Protein AF-0000000074731109 (afdb_homodimer)

Secondary structure (DSSP, 8-state):
-EEEEPPGGGHHHHHHHHHHHHTTTSSSS--HHHHHHHHTTSTTB-GGG-EEEEETTEEEEEEEEEEEEEEETTS-EEEEEEEEEEEEE-GGG-SSSHHHHHHHHHHHHHHHTT--EEEEE--HHHHTTTT-EEGGGGTEE-TTSEEETTEEEEESSTTTTTT--EEEE--GGG---HHHHHHHHTTSPP------HHHHHHHHHHH-EEESS-----/-EEEEPPGGGHHHHHHHHHHHHTTTSSSS--HHHHHHHHTTSTTB-GGG-EEEEETTEEEEEEEEEEEEEEETTS-EEEEEEEEEEEEE-GGG-SSSHHHHHHHHHHHHHHHTT--EEEEE--HHHHTTTT-EEGGGGTEE-TTSEEETTEEEEESSTTTTTT--EEEE--GGG---HHHHHHHHTTSPP------HHHHHHHHHHH-EEESS-----

Organism: NCBI:txid2562239

Structure (mmCIF, N/CA/C/O backbone):
data_AF-0000000074731109-model_v1
#
loop_
_entity.id
_entity.type
_entity.pdbx_description
1 polymer 'N-acetyltransferase domain-containing protein'
#
loop_
_atom_site.group_PDB
_atom_site.id
_atom_site.type_symbol
_atom_site.label_atom_id
_atom_site.label_alt_id
_atom_site.label_comp_id
_atom_site.label_asym_id
_atom_site.label_entity_id
_atom_site.label_seq_id
_atom_site.pdbx_PDB_ins_code
_atom_site.Cartn_x
_atom_site.Cartn_y
_atom_site.Cartn_z
_atom_site.occupancy
_atom_site.B_iso_or_equiv
_atom_site.auth_seq_id
_atom_site.auth_comp_id
_atom_site.auth_asym_id
_atom_site.auth_atom_id
_atom_site.pdbx_PDB_model_num
ATOM 1 N N . MET A 1 1 ? -16.891 -24.453 -15.359 1 89.06 1 MET A N 1
ATOM 2 C CA . MET A 1 1 ? -15.461 -24.172 -15.211 1 89.06 1 MET A CA 1
ATOM 3 C C . MET A 1 1 ? -14.852 -25.062 -14.125 1 89.06 1 MET A C 1
ATOM 5 O O . MET A 1 1 ? -15.398 -25.156 -13.023 1 89.06 1 MET A O 1
ATOM 9 N N . GLU A 1 2 ? -13.844 -25.781 -14.5 1 96.31 2 GLU A N 1
ATOM 10 C CA . GLU A 1 2 ? -13.172 -26.719 -13.609 1 96.31 2 GLU A CA 1
ATOM 11 C C . GLU A 1 2 ? -11.781 -26.219 -13.227 1 96.31 2 GLU A C 1
ATOM 13 O O . GLU A 1 2 ? -11.055 -25.672 -14.062 1 96.31 2 GLU A O 1
ATOM 18 N N . VAL A 1 3 ? -11.414 -26.375 -11.922 1 98.38 3 VAL A N 1
ATOM 19 C CA . VAL A 1 3 ? -10.055 -26.125 -11.469 1 98.38 3 VAL A CA 1
ATOM 20 C C . VAL A 1 3 ? -9.398 -27.438 -11.039 1 98.38 3 VAL A C 1
ATOM 22 O O . VAL A 1 3 ? -9.969 -28.188 -10.242 1 98.38 3 VAL A O 1
ATOM 25 N N . ARG A 1 4 ? -8.266 -27.703 -11.562 1 98.25 4 ARG A N 1
ATOM 26 C CA . ARG A 1 4 ? -7.578 -28.969 -11.273 1 98.25 4 ARG A CA 1
ATOM 27 C C . ARG A 1 4 ? -6.07 -28.812 -11.445 1 98.25 4 ARG A C 1
ATOM 29 O O . ARG A 1 4 ? -5.598 -27.844 -12.031 1 98.25 4 ARG A O 1
ATOM 36 N N . PRO A 1 5 ? -5.332 -29.781 -10.961 1 98.31 5 PRO A N 1
ATOM 37 C CA . PRO A 1 5 ? -3.889 -29.75 -11.219 1 98.31 5 PRO A CA 1
ATOM 38 C C . PRO A 1 5 ? -3.553 -29.859 -12.703 1 98.31 5 PRO A C 1
ATOM 40 O O . PRO A 1 5 ? -4.258 -30.547 -13.445 1 98.31 5 PRO A O 1
ATOM 43 N N . VAL A 1 6 ? -2.498 -29.234 -13.078 1 98.62 6 VAL A N 1
ATOM 44 C CA . VAL A 1 6 ? -2.008 -29.297 -14.445 1 98.62 6 VAL A CA 1
ATOM 45 C C . VAL A 1 6 ? -1.398 -30.672 -14.719 1 98.62 6 VAL A C 1
ATOM 47 O O . VAL A 1 6 ? -0.875 -31.312 -13.805 1 98.62 6 VAL A O 1
ATOM 50 N N . GLU A 1 7 ? -1.552 -31.125 -15.922 1 97.94 7 GLU A N 1
ATOM 51 C CA . GLU A 1 7 ? -0.821 -32.312 -16.375 1 97.94 7 GLU A CA 1
ATOM 52 C C . GLU A 1 7 ? 0.489 -31.922 -17.047 1 97.94 7 GLU A C 1
ATOM 54 O O . GLU A 1 7 ? 0.561 -30.906 -17.734 1 97.94 7 GLU A O 1
ATOM 59 N N . VAL A 1 8 ? 1.44 -32.781 -16.891 1 98.12 8 VAL A N 1
ATOM 60 C CA . VAL A 1 8 ? 2.766 -32.5 -17.438 1 98.12 8 VAL A CA 1
ATOM 61 C C . VAL A 1 8 ? 2.662 -32.219 -18.922 1 98.12 8 VAL A C 1
ATOM 63 O O . VAL A 1 8 ? 3.328 -31.328 -19.438 1 98.12 8 VAL A O 1
ATOM 66 N N . ALA A 1 9 ? 1.822 -32.906 -19.578 1 98.19 9 ALA A N 1
ATOM 67 C CA . ALA A 1 9 ? 1.64 -32.75 -21.031 1 98.19 9 ALA A CA 1
ATOM 68 C C . ALA A 1 9 ? 1.05 -31.391 -21.359 1 98.19 9 ALA A C 1
ATOM 70 O O . ALA A 1 9 ? 1.062 -30.969 -22.516 1 98.19 9 ALA A O 1
ATOM 71 N N . GLU A 1 10 ? 0.586 -30.672 -20.359 1 98.56 10 GLU A N 1
ATOM 72 C CA . GLU A 1 10 ? -0.079 -29.391 -20.562 1 98.56 10 GLU A CA 1
ATOM 73 C C . GLU A 1 10 ? 0.853 -28.219 -20.234 1 98.56 10 GLU A C 1
ATOM 75 O O . GLU A 1 10 ? 0.464 -27.062 -20.344 1 98.56 10 GLU A O 1
ATOM 80 N N . PHE A 1 11 ? 2.102 -28.547 -19.875 1 98.69 11 PHE A N 1
ATOM 81 C CA . PHE A 1 11 ? 3.023 -27.516 -19.438 1 98.69 11 PHE A CA 1
ATOM 82 C C . PHE A 1 11 ? 3.217 -26.469 -20.516 1 98.69 11 PHE A C 1
ATOM 84 O O . PHE A 1 11 ? 3.078 -25.266 -20.266 1 98.69 11 PHE A O 1
ATOM 91 N N . ARG A 1 12 ? 3.447 -26.906 -21.703 1 98.5 12 ARG A N 1
ATOM 92 C CA . ARG A 1 12 ? 3.668 -25.969 -22.781 1 98.5 12 ARG A CA 1
ATOM 93 C C . ARG A 1 12 ? 2.418 -25.141 -23.062 1 98.5 12 ARG A C 1
ATOM 95 O O . ARG A 1 12 ? 2.506 -23.922 -23.281 1 98.5 12 ARG A O 1
ATOM 102 N N . LEU A 1 13 ? 1.275 -25.719 -23.031 1 98.31 13 LEU A N 1
ATOM 103 C CA . LEU A 1 13 ? 0.015 -25.016 -23.234 1 98.31 13 LEU A CA 1
ATOM 104 C C . LEU A 1 13 ? -0.185 -23.938 -22.172 1 98.31 13 LEU A C 1
ATOM 106 O O . LEU A 1 13 ? -0.663 -22.844 -22.484 1 98.31 13 LEU A O 1
ATOM 110 N N . THR A 1 14 ? 0.154 -24.234 -20.953 1 98.69 14 THR A N 1
ATOM 111 C CA . THR A 1 14 ? 0.001 -23.266 -19.891 1 98.69 14 THR A CA 1
ATOM 112 C C . THR A 1 14 ? 1.021 -22.141 -20.031 1 98.69 14 THR A C 1
ATOM 114 O O . THR A 1 14 ? 0.74 -20.984 -19.688 1 98.69 14 THR A O 1
ATOM 117 N N . GLU A 1 15 ? 2.227 -22.5 -20.469 1 98.81 15 GLU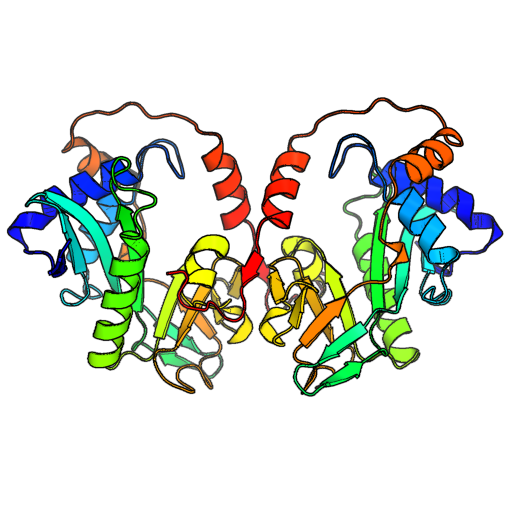 A N 1
ATOM 118 C CA . GLU A 1 15 ? 3.225 -21.453 -20.719 1 98.81 15 GLU A CA 1
ATOM 119 C C . GLU A 1 15 ? 2.76 -20.5 -21.797 1 98.81 15 GLU A C 1
ATOM 121 O O . GLU A 1 15 ? 2.945 -19.281 -21.688 1 98.81 15 GLU A O 1
ATOM 126 N N . GLU A 1 16 ? 2.102 -21.031 -22.844 1 98.62 16 GLU A N 1
ATOM 127 C CA . GLU A 1 16 ? 1.502 -20.203 -23.891 1 98.62 16 GLU A CA 1
ATOM 128 C C . GLU A 1 16 ? 0.386 -19.328 -23.312 1 98.62 16 GLU A C 1
ATOM 130 O O . GLU A 1 16 ? 0.295 -18.141 -23.641 1 98.62 16 GLU A O 1
ATOM 135 N N . LEU A 1 17 ? -0.434 -19.891 -22.547 1 98.56 17 LEU A N 1
ATOM 136 C CA . LEU A 1 17 ? -1.524 -19.188 -21.891 1 98.56 17 LEU A CA 1
ATOM 137 C C . LEU A 1 17 ? -0.989 -18.047 -21.047 1 98.56 17 LEU A C 1
ATOM 139 O O . LEU A 1 17 ? -1.481 -16.922 -21.125 1 98.56 17 LEU A O 1
ATOM 143 N N . ILE A 1 18 ? 0.024 -18.297 -20.219 1 98.62 18 ILE A N 1
ATOM 144 C CA . ILE A 1 18 ? 0.616 -17.312 -19.328 1 98.62 18 ILE A CA 1
ATOM 145 C C . ILE A 1 18 ? 1.242 -16.188 -20.141 1 98.62 18 ILE A C 1
ATOM 147 O O . ILE A 1 18 ? 1.067 -15.008 -19.828 1 98.62 18 ILE A O 1
ATOM 151 N N . ARG A 1 19 ? 1.928 -16.578 -21.203 1 98.62 19 ARG A N 1
ATOM 152 C CA . ARG A 1 19 ? 2.52 -15.562 -22.078 1 98.62 19 ARG A CA 1
ATOM 153 C C . ARG A 1 19 ? 1.45 -14.641 -22.656 1 98.62 19 ARG A C 1
ATOM 155 O O . ARG A 1 19 ? 1.619 -13.422 -22.672 1 98.62 19 ARG A O 1
ATOM 162 N N . GLU A 1 20 ? 0.388 -15.211 -23.094 1 97.94 20 GLU A N 1
ATOM 163 C CA . GLU A 1 20 ? -0.726 -14.43 -23.641 1 97.94 20 GLU A CA 1
ATOM 164 C C . GLU A 1 20 ? -1.326 -13.516 -22.578 1 97.94 20 GLU A C 1
ATOM 166 O O . GLU A 1 20 ? -1.607 -12.344 -22.844 1 97.94 20 GLU A O 1
ATOM 171 N N . ALA A 1 21 ? -1.514 -14.031 -21.438 1 97.56 21 ALA A N 1
ATOM 172 C CA . ALA A 1 21 ? -2.168 -13.312 -20.344 1 97.56 21 ALA A CA 1
ATOM 173 C C . ALA A 1 21 ? -1.349 -12.094 -19.922 1 97.56 21 ALA A C 1
ATOM 175 O O . ALA A 1 21 ? -1.908 -11.078 -19.5 1 97.56 21 ALA A O 1
ATOM 176 N N . PHE A 1 22 ? -0.006 -12.164 -20.062 1 97.38 22 PHE A N 1
ATOM 177 C CA . PHE A 1 22 ? 0.844 -11.148 -19.453 1 97.38 22 PHE A CA 1
ATOM 178 C C . PHE A 1 22 ? 1.501 -10.281 -20.531 1 97.38 22 PHE A C 1
ATOM 180 O O . PHE A 1 22 ? 2.123 -9.258 -20.203 1 97.38 22 PHE A O 1
ATOM 187 N N . TRP A 1 23 ? 1.373 -10.672 -21.812 1 97.19 23 TRP A N 1
ATOM 188 C CA . TRP A 1 23 ? 2.125 -9.984 -22.859 1 97.19 23 TRP A CA 1
ATOM 189 C C . TRP A 1 23 ? 1.778 -8.5 -22.891 1 97.19 23 TRP A C 1
ATOM 191 O O . TRP A 1 23 ? 0.62 -8.133 -23.094 1 97.19 23 TRP A O 1
ATOM 201 N N . ASN A 1 24 ? 2.756 -7.633 -22.656 1 95.94 24 ASN A N 1
ATOM 202 C CA . ASN A 1 24 ? 2.68 -6.176 -22.688 1 95.94 24 ASN A CA 1
ATOM 203 C C . ASN A 1 24 ? 1.804 -5.637 -21.562 1 95.94 24 ASN A C 1
ATOM 205 O O . ASN A 1 24 ? 1.273 -4.527 -21.656 1 95.94 24 ASN A O 1
ATOM 209 N N . HIS A 1 25 ? 1.619 -6.395 -20.484 1 93.5 25 HIS A N 1
ATOM 210 C CA . HIS A 1 25 ? 0.748 -5.973 -19.391 1 93.5 25 HIS A CA 1
ATOM 211 C C . HIS A 1 25 ? 1.521 -5.184 -18.344 1 93.5 25 HIS A C 1
ATOM 213 O O . HIS A 1 25 ? 1.267 -3.992 -18.141 1 93.5 25 HIS A O 1
ATOM 219 N N . PHE A 1 26 ? 2.453 -5.758 -17.75 1 92.25 26 PHE A N 1
ATOM 220 C CA . PHE A 1 26 ? 3.225 -5.098 -16.703 1 92.25 26 PHE A CA 1
ATOM 221 C C . PHE A 1 26 ? 4.449 -4.402 -17.281 1 92.25 26 PHE A C 1
ATOM 223 O O . PHE A 1 26 ? 4.941 -3.422 -16.719 1 92.25 26 PHE A O 1
ATOM 230 N N . GLU A 1 27 ? 4.973 -4.914 -18.406 1 93.44 27 GLU A N 1
ATOM 231 C CA . GLU A 1 27 ? 6.105 -4.406 -19.172 1 93.44 27 GLU A CA 1
ATOM 232 C C . GLU A 1 27 ? 6 -4.812 -20.641 1 93.44 27 GLU A C 1
ATOM 234 O O . GLU A 1 27 ? 5.195 -5.676 -20.984 1 93.44 27 GLU A O 1
ATOM 239 N N . PRO A 1 28 ? 6.777 -4.113 -21.516 1 95.5 28 PRO A N 1
ATOM 240 C CA . PRO A 1 28 ? 6.824 -4.645 -22.875 1 95.5 28 PRO A CA 1
ATOM 241 C C . PRO A 1 28 ? 7.301 -6.098 -22.938 1 95.5 28 PRO A C 1
ATOM 243 O O . PRO A 1 28 ? 8.359 -6.422 -22.391 1 95.5 28 PRO A O 1
ATOM 246 N N . GLY A 1 29 ? 6.527 -6.891 -23.531 1 96.56 29 GLY A N 1
ATOM 247 C CA . GLY A 1 29 ? 6.793 -8.32 -23.484 1 96.56 29 GLY A CA 1
ATOM 248 C C . GLY A 1 29 ? 6.262 -8.977 -22.219 1 96.56 29 GLY A C 1
ATOM 249 O O . GLY A 1 29 ? 5.207 -8.594 -21.703 1 96.56 29 GLY A O 1
ATOM 250 N N . ALA A 1 30 ? 6.871 -10.07 -21.875 1 97.12 30 ALA A N 1
ATOM 251 C CA . ALA A 1 30 ? 6.52 -10.789 -20.656 1 97.12 30 ALA A CA 1
ATOM 252 C C . ALA A 1 30 ? 7.613 -11.781 -20.266 1 97.12 30 ALA A C 1
ATOM 254 O O . ALA A 1 30 ? 8.32 -12.305 -21.141 1 97.12 30 ALA A O 1
ATOM 255 N N . ASP A 1 31 ? 7.738 -11.984 -18.969 1 97.94 31 ASP A N 1
ATOM 256 C CA . ASP A 1 31 ? 8.695 -12.992 -18.531 1 97.94 31 ASP A CA 1
ATOM 257 C C . ASP A 1 31 ? 8.016 -14.062 -17.688 1 97.94 31 ASP A C 1
ATOM 259 O O . ASP A 1 31 ? 8.648 -15.039 -17.281 1 97.94 31 ASP A O 1
ATOM 263 N N . GLU A 1 32 ? 6.738 -13.953 -17.5 1 98.25 32 GLU A N 1
ATOM 264 C CA . GLU A 1 32 ? 6.004 -14.82 -16.578 1 98.25 32 GLU A CA 1
ATOM 265 C C . GLU A 1 32 ? 5.961 -16.266 -17.109 1 98.25 32 GLU A C 1
ATOM 267 O O . GLU A 1 32 ? 5.996 -17.203 -16.312 1 98.25 32 GLU A O 1
ATOM 272 N N . HIS A 1 33 ? 5.848 -16.391 -18.422 1 98.56 33 HIS A N 1
ATOM 273 C CA . HIS A 1 33 ? 5.848 -17.75 -18.984 1 98.56 33 HIS A CA 1
ATOM 274 C C . HIS A 1 33 ? 7.18 -18.453 -18.734 1 98.56 33 HIS A C 1
ATOM 276 O O . HIS A 1 33 ? 7.215 -19.656 -18.5 1 98.56 33 HIS A O 1
ATOM 282 N N . PHE A 1 34 ? 8.258 -17.719 -18.719 1 98.62 34 PHE A N 1
ATOM 283 C CA . PHE A 1 34 ? 9.57 -18.266 -18.391 1 98.62 34 PHE A CA 1
ATOM 284 C C . PHE A 1 34 ? 9.648 -18.625 -16.906 1 98.62 34 PHE A C 1
ATOM 286 O O . PHE A 1 34 ? 10.242 -19.641 -16.531 1 98.62 34 PHE A O 1
ATOM 293 N N . ILE A 1 35 ? 9.094 -17.828 -16.047 1 98.5 35 ILE A N 1
ATOM 294 C CA . ILE A 1 35 ? 9.086 -18.094 -14.617 1 98.5 35 ILE A CA 1
ATOM 295 C C . ILE A 1 35 ? 8.367 -19.406 -14.328 1 98.5 35 ILE A C 1
ATOM 297 O O . ILE A 1 35 ? 8.852 -20.234 -13.555 1 98.5 35 ILE A O 1
ATOM 301 N N . ALA A 1 36 ? 7.227 -19.594 -14.969 1 98.69 36 ALA A N 1
ATOM 302 C CA . ALA A 1 36 ? 6.5 -20.844 -14.805 1 98.69 36 ALA A CA 1
ATOM 303 C C . ALA A 1 36 ? 7.371 -22.031 -15.203 1 98.69 36 ALA A C 1
ATOM 305 O O . ALA A 1 36 ? 7.422 -23.047 -14.484 1 98.69 36 ALA A O 1
ATOM 306 N N . HIS A 1 37 ? 8.008 -21.891 -16.297 1 98.56 37 HIS A N 1
ATOM 307 C CA . HIS A 1 37 ? 8.906 -22.922 -16.812 1 98.56 37 HIS A CA 1
ATOM 308 C C . HIS A 1 37 ? 10.016 -23.219 -15.805 1 98.56 37 HIS A C 1
ATOM 310 O O . HIS A 1 37 ? 10.305 -24.375 -15.523 1 98.56 37 HIS A O 1
ATOM 316 N N . SER A 1 38 ? 10.617 -22.203 -15.297 1 98.38 38 SER A N 1
ATOM 317 C CA . SER A 1 38 ? 11.727 -22.328 -14.352 1 98.38 38 SER A CA 1
ATOM 318 C C . SER A 1 38 ? 11.266 -22.938 -13.039 1 98.38 38 SER A C 1
ATOM 320 O O . SER A 1 38 ? 11.953 -23.766 -12.453 1 98.38 38 SER A O 1
ATOM 322 N N . LEU A 1 39 ? 10.102 -22.547 -12.547 1 98.5 39 LEU A N 1
ATOM 323 C CA . LEU A 1 39 ? 9.57 -23.062 -11.289 1 98.5 39 LEU A CA 1
ATOM 324 C C . LEU A 1 39 ? 9.367 -24.578 -11.375 1 98.5 39 LEU A C 1
ATOM 326 O O . LEU A 1 39 ? 9.711 -25.297 -10.43 1 98.5 39 LEU A O 1
ATOM 330 N N . ARG A 1 40 ? 8.844 -25.031 -12.469 1 98.44 40 ARG A N 1
ATOM 331 C CA . ARG A 1 40 ? 8.508 -26.438 -12.648 1 98.44 40 ARG A CA 1
ATOM 332 C C . ARG A 1 40 ? 9.766 -27.312 -12.664 1 98.44 40 ARG A C 1
ATOM 334 O O . ARG A 1 40 ? 9.68 -28.531 -12.516 1 98.44 40 ARG A O 1
ATOM 341 N N . LYS A 1 41 ? 10.898 -26.656 -12.805 1 97.5 41 LYS A N 1
ATOM 342 C CA . LYS A 1 41 ? 12.172 -27.375 -12.828 1 97.5 41 LYS A CA 1
ATOM 343 C C . LYS A 1 41 ? 12.914 -27.219 -11.5 1 97.5 41 LYS A C 1
ATOM 345 O O . LYS A 1 41 ? 13.961 -27.828 -11.297 1 97.5 41 LYS A O 1
ATOM 350 N N . SER A 1 42 ? 12.383 -26.453 -10.68 1 97.81 42 SER A N 1
ATOM 351 C CA . SER A 1 42 ? 13.055 -26.141 -9.422 1 97.81 42 SER A CA 1
ATOM 352 C C . SER A 1 42 ? 12.68 -27.125 -8.328 1 97.81 42 SER A C 1
ATOM 354 O O . SER A 1 42 ? 11.633 -27.781 -8.406 1 97.81 42 SER A O 1
ATOM 356 N N . GLU A 1 43 ? 13.547 -27.203 -7.262 1 97.62 43 GLU A N 1
ATOM 357 C CA . GLU A 1 43 ? 13.266 -28.031 -6.098 1 97.62 43 GLU A CA 1
ATOM 358 C C . GLU A 1 43 ? 12.117 -27.469 -5.273 1 97.62 43 GLU A C 1
ATOM 360 O O . GLU A 1 43 ? 11.539 -28.156 -4.438 1 97.62 43 GLU A O 1
ATOM 365 N N . ASP A 1 44 ? 11.727 -26.25 -5.516 1 98.44 44 ASP A N 1
ATOM 366 C CA . ASP A 1 44 ? 10.688 -25.578 -4.742 1 98.44 44 ASP A CA 1
ATOM 367 C C . ASP A 1 44 ? 9.312 -25.797 -5.363 1 98.44 44 ASP A C 1
ATOM 369 O O . ASP A 1 44 ? 8.297 -25.391 -4.789 1 98.44 44 ASP A O 1
ATOM 373 N N . TYR A 1 45 ? 9.312 -26.438 -6.5 1 98.44 45 TYR A N 1
ATOM 374 C CA . TYR A 1 45 ? 8.07 -26.672 -7.227 1 98.44 45 TYR A CA 1
ATOM 375 C C . TYR A 1 45 ? 7.109 -27.531 -6.406 1 98.44 45 TYR A C 1
ATOM 377 O O . TYR A 1 45 ? 7.516 -28.5 -5.773 1 98.44 45 TYR A O 1
ATOM 385 N N . VAL A 1 46 ? 5.824 -27.078 -6.371 1 98.56 46 VAL A N 1
ATOM 386 C CA . VAL A 1 46 ? 4.777 -27.812 -5.684 1 98.56 46 VAL A CA 1
ATOM 387 C C . VAL A 1 46 ? 3.721 -28.281 -6.688 1 98.56 46 VAL A C 1
ATOM 389 O O . VAL A 1 46 ? 2.717 -27.578 -6.895 1 98.56 46 VAL A O 1
ATOM 392 N N . PRO A 1 47 ? 3.811 -29.422 -7.219 1 98.12 47 PRO A N 1
ATOM 393 C CA . PRO A 1 47 ? 2.939 -29.891 -8.305 1 98.12 47 PRO A CA 1
ATOM 394 C C . PRO A 1 47 ? 1.461 -29.859 -7.926 1 98.12 47 PRO A C 1
ATOM 396 O O . PRO A 1 47 ? 0.606 -29.578 -8.773 1 98.12 47 PRO A O 1
ATOM 399 N N . GLU A 1 48 ? 1.186 -30.125 -6.66 1 98.25 48 GLU A N 1
ATOM 400 C CA . GLU A 1 48 ? -0.195 -30.188 -6.191 1 98.25 48 GLU A CA 1
ATOM 401 C C . GLU A 1 48 ? -0.856 -28.812 -6.242 1 98.25 48 GLU A C 1
ATOM 403 O O . GLU A 1 48 ? -2.084 -28.703 -6.219 1 98.25 48 GLU A O 1
ATOM 408 N N . LEU A 1 49 ? -0.002 -27.781 -6.312 1 98.81 49 LEU A N 1
ATOM 409 C CA . LEU A 1 49 ? -0.511 -26.422 -6.309 1 98.81 49 LEU A CA 1
ATOM 410 C C . LEU A 1 49 ? -0.248 -25.734 -7.645 1 98.81 49 LEU A C 1
ATOM 412 O O . LEU A 1 49 ? -0.253 -24.5 -7.73 1 98.81 49 LEU A O 1
ATOM 416 N N . ASP A 1 50 ? 0.119 -26.469 -8.625 1 98.88 50 ASP A N 1
ATOM 417 C CA . ASP A 1 50 ? 0.108 -26.047 -10.023 1 98.88 50 ASP A CA 1
ATOM 418 C C . ASP A 1 50 ? -1.233 -26.375 -10.68 1 98.88 50 ASP A C 1
ATOM 420 O O . ASP A 1 50 ? -1.446 -27.484 -11.164 1 98.88 50 ASP A O 1
ATOM 424 N N . LEU A 1 51 ? -2.111 -25.312 -10.703 1 98.88 51 LEU A N 1
ATOM 425 C CA . LEU A 1 51 ? -3.508 -25.531 -11.055 1 98.88 51 LEU A CA 1
ATOM 426 C C . LEU A 1 51 ? -3.859 -24.812 -12.359 1 98.88 51 LEU A C 1
ATOM 428 O O . LEU A 1 51 ? -3.254 -23.797 -12.695 1 98.88 51 LEU A O 1
ATOM 432 N N . VAL A 1 52 ? -4.859 -25.359 -13.039 1 98.88 52 VAL A N 1
ATOM 433 C CA . VAL A 1 52 ? -5.41 -24.75 -14.242 1 98.88 52 VAL A CA 1
ATOM 434 C C . VAL A 1 52 ? -6.93 -24.656 -14.125 1 98.88 52 VAL A C 1
ATOM 436 O O . VAL A 1 52 ? -7.555 -25.453 -13.422 1 98.88 52 VAL A O 1
ATOM 439 N N . ALA A 1 53 ? -7.445 -23.625 -14.703 1 98.81 53 ALA A N 1
ATOM 440 C CA . ALA A 1 53 ? -8.883 -23.5 -14.93 1 98.81 53 ALA A CA 1
ATOM 441 C C . ALA A 1 53 ? -9.258 -23.922 -16.344 1 98.81 53 ALA A C 1
ATOM 443 O O . ALA A 1 53 ? -8.641 -23.469 -17.312 1 98.81 53 ALA A O 1
ATOM 444 N N . VAL A 1 54 ? -10.25 -24.781 -16.453 1 98.44 54 VAL A N 1
ATOM 445 C CA . VAL A 1 54 ? -10.672 -25.328 -17.734 1 98.44 54 VAL A CA 1
ATOM 446 C C . VAL A 1 54 ? -12.117 -24.938 -18.016 1 98.44 54 VAL A C 1
ATOM 448 O O . VAL A 1 54 ? -13 -25.156 -17.188 1 98.44 54 VAL A O 1
ATOM 451 N N . SER A 1 55 ? -12.297 -24.234 -19.062 1 97.38 55 SER A N 1
ATOM 452 C CA . SER A 1 55 ? -13.625 -23.891 -19.547 1 97.38 55 SER A CA 1
ATOM 453 C C . SER A 1 55 ? -13.875 -24.5 -20.938 1 97.38 55 SER A C 1
ATOM 455 O O . SER A 1 55 ? -13.18 -24.172 -21.891 1 97.38 55 SER A O 1
ATOM 457 N N . ASP A 1 56 ? -14.891 -25.375 -21.078 1 95.62 56 ASP A N 1
ATOM 458 C CA . ASP A 1 56 ? -15.258 -26.031 -22.328 1 95.62 56 ASP A CA 1
ATOM 459 C C . ASP A 1 56 ? -14.055 -26.703 -22.984 1 95.62 56 ASP A C 1
ATOM 461 O O . ASP A 1 56 ? -13.773 -26.484 -24.156 1 95.62 56 ASP A O 1
ATOM 465 N N . GLY A 1 57 ? -13.242 -27.328 -22.172 1 95.31 57 GLY A N 1
ATOM 466 C CA . GLY A 1 57 ? -12.109 -28.125 -22.625 1 95.31 57 GLY A CA 1
ATOM 467 C C . GLY A 1 57 ? -10.875 -27.297 -22.922 1 95.31 57 GLY A C 1
ATOM 468 O O . GLY A 1 57 ? -9.828 -27.844 -23.281 1 95.31 57 GLY A O 1
ATOM 469 N N . LYS A 1 58 ? -11.023 -26.047 -22.688 1 97.31 58 LYS A N 1
ATOM 470 C CA . LYS A 1 58 ? -9.914 -25.141 -22.953 1 97.31 58 LYS A CA 1
ATOM 471 C C . LYS A 1 58 ? -9.289 -24.641 -21.656 1 97.31 58 LYS A C 1
ATOM 473 O O . LYS A 1 58 ? -9.992 -24.297 -20.703 1 97.31 58 LYS A O 1
ATOM 478 N N . LEU A 1 59 ? -7.918 -24.703 -21.609 1 98.56 59 LEU A N 1
ATOM 479 C CA . LEU A 1 59 ? -7.234 -24.047 -20.5 1 98.56 59 LEU A CA 1
ATOM 480 C C . LEU A 1 59 ? -7.379 -22.531 -20.594 1 98.56 59 LEU A C 1
ATOM 482 O O . LEU A 1 59 ? -6.973 -21.922 -21.578 1 98.56 59 LEU A O 1
ATOM 486 N N . VAL A 1 60 ? -7.953 -21.906 -19.547 1 98.62 60 VAL A N 1
ATOM 487 C CA . VAL A 1 60 ? -8.258 -20.469 -19.656 1 98.62 60 VAL A CA 1
ATOM 488 C C . VAL A 1 60 ? -7.555 -19.719 -18.531 1 98.62 60 VAL A C 1
ATOM 490 O O . VAL A 1 60 ? -7.484 -18.484 -18.562 1 98.62 60 VAL A O 1
ATOM 493 N N . GLY A 1 61 ? -7.02 -20.406 -17.547 1 98.75 61 GLY A N 1
ATOM 494 C CA . GLY A 1 61 ? -6.289 -19.812 -16.438 1 98.75 61 GLY A CA 1
ATOM 495 C C . GLY A 1 61 ? -5.297 -20.766 -15.805 1 98.75 61 GLY A C 1
ATOM 496 O O . GLY A 1 61 ? -5.414 -21.984 -15.961 1 98.75 61 GLY A O 1
ATOM 497 N N . SER A 1 62 ? -4.32 -20.219 -15.164 1 98.81 62 SER A N 1
ATOM 498 C CA . SER A 1 62 ? -3.279 -21 -14.516 1 98.81 62 SER A CA 1
ATOM 499 C C . SER A 1 62 ? -2.699 -20.281 -13.312 1 98.81 62 SER A C 1
ATOM 501 O O . SER A 1 62 ? -2.629 -19.047 -13.297 1 98.81 62 SER A O 1
ATOM 503 N N . ILE A 1 63 ? -2.381 -21 -12.305 1 98.81 63 ILE A N 1
ATOM 504 C CA . ILE A 1 63 ? -1.654 -20.5 -11.141 1 98.81 63 ILE A CA 1
ATOM 505 C C . ILE A 1 63 ? -0.544 -21.484 -10.766 1 98.81 63 ILE A C 1
ATOM 507 O O . ILE A 1 63 ? -0.774 -22.688 -10.695 1 98.81 63 ILE A O 1
ATOM 511 N N . VAL A 1 64 ? 0.655 -21 -10.594 1 98.81 64 VAL A N 1
ATOM 512 C CA . VAL A 1 64 ? 1.796 -21.844 -10.266 1 98.81 64 VAL A CA 1
ATOM 513 C C . VAL A 1 64 ? 2.379 -21.438 -8.914 1 98.81 64 VAL A C 1
ATOM 515 O O . VAL A 1 64 ? 2.703 -20.266 -8.703 1 98.81 64 VAL A O 1
ATOM 518 N N . HIS A 1 65 ? 2.463 -22.359 -8.008 1 98.75 65 HIS A N 1
ATOM 519 C CA . HIS A 1 65 ? 3.014 -22.109 -6.684 1 98.75 65 HIS A CA 1
ATOM 520 C C . HIS A 1 65 ? 4.422 -22.672 -6.555 1 98.75 65 HIS A C 1
ATOM 522 O O . HIS A 1 65 ? 4.797 -23.594 -7.289 1 98.75 65 HIS A O 1
ATOM 528 N N . SER A 1 66 ? 5.117 -22.156 -5.652 1 98.69 66 SER A N 1
ATOM 529 C CA . SER A 1 66 ? 6.41 -22.672 -5.219 1 98.69 66 SER A CA 1
ATOM 530 C C . SER A 1 66 ? 6.613 -22.469 -3.723 1 98.69 66 SER A C 1
ATOM 532 O O . SER A 1 66 ? 5.988 -21.594 -3.117 1 98.69 66 SER A O 1
ATOM 534 N N . LYS A 1 67 ? 7.414 -23.328 -3.168 1 98.69 67 LYS A N 1
ATOM 535 C CA . LYS A 1 67 ? 7.848 -23.094 -1.793 1 98.69 67 LYS A CA 1
ATOM 536 C C . LYS A 1 67 ? 8.633 -21.797 -1.674 1 98.69 67 LYS A C 1
ATOM 538 O O . LYS A 1 67 ? 9.305 -21.375 -2.621 1 98.69 67 LYS A O 1
ATOM 543 N N . SER A 1 68 ? 8.492 -21.156 -0.546 1 98.56 68 SER A N 1
ATOM 544 C CA . SER A 1 68 ? 9.203 -19.938 -0.171 1 98.56 68 SER A CA 1
ATOM 545 C C . SER A 1 68 ? 9.727 -20.031 1.258 1 98.56 68 SER A C 1
ATOM 547 O O . SER A 1 68 ? 9.734 -21.109 1.861 1 98.56 68 SER A O 1
ATOM 549 N N . LYS A 1 69 ? 10.273 -18.922 1.724 1 98.44 69 LYS A N 1
ATOM 550 C CA . LYS A 1 69 ? 10.828 -19.016 3.074 1 98.44 69 LYS A CA 1
ATOM 551 C C . LYS A 1 69 ? 10.773 -17.672 3.781 1 98.44 69 LYS A C 1
ATOM 553 O O . LYS A 1 69 ? 10.727 -16.625 3.131 1 98.44 69 LYS A O 1
ATOM 558 N N . ILE A 1 70 ? 10.703 -17.688 5.039 1 98.75 70 ILE A N 1
ATOM 559 C CA . ILE A 1 70 ? 10.852 -16.547 5.934 1 98.75 70 ILE A CA 1
ATOM 560 C C . ILE A 1 70 ? 12.086 -16.734 6.812 1 98.75 70 ILE A C 1
ATOM 562 O O . ILE A 1 70 ? 12.203 -17.734 7.512 1 98.75 70 ILE A O 1
ATOM 566 N N . GLU A 1 71 ? 13.008 -15.922 6.691 1 98.69 71 GLU A N 1
ATOM 567 C CA . GLU A 1 71 ? 14.07 -15.836 7.688 1 98.69 71 GLU A CA 1
ATOM 568 C C . GLU A 1 71 ? 13.656 -14.961 8.867 1 98.69 71 GLU A C 1
ATOM 570 O O . GLU A 1 71 ? 13.641 -13.734 8.758 1 98.69 71 GLU A O 1
ATOM 575 N N . THR A 1 72 ? 13.328 -15.602 9.938 1 98.19 72 THR A N 1
ATOM 576 C CA . THR A 1 72 ? 12.703 -14.891 11.055 1 98.19 72 THR A CA 1
ATOM 577 C C . THR A 1 72 ? 13.734 -14.07 11.82 1 98.19 72 THR A C 1
ATOM 579 O O . THR A 1 72 ? 14.93 -14.352 11.758 1 98.19 72 THR A O 1
ATOM 582 N N . THR A 1 73 ? 13.297 -13.039 12.484 1 96.06 73 THR A N 1
ATOM 583 C CA . THR A 1 73 ? 14.148 -12.148 13.258 1 96.06 73 THR A CA 1
ATOM 584 C C . THR A 1 73 ? 14.828 -12.906 14.391 1 96.06 73 THR A C 1
ATOM 586 O O . THR A 1 73 ? 15.898 -12.516 14.859 1 96.06 73 THR A O 1
ATOM 589 N N . ASP A 1 74 ? 14.203 -14 14.812 1 96.12 74 ASP A N 1
ATOM 590 C CA . ASP A 1 74 ? 14.789 -14.773 15.906 1 96.12 74 ASP A CA 1
ATOM 591 C C . ASP A 1 74 ? 15.727 -15.859 15.375 1 96.12 74 ASP A C 1
ATOM 593 O O . ASP A 1 74 ? 16.172 -16.719 16.125 1 96.12 74 ASP A O 1
ATOM 597 N N . GLY A 1 75 ? 15.984 -15.906 14.125 1 96.12 75 GLY A N 1
ATOM 598 C CA . GLY A 1 75 ? 17.062 -16.719 13.578 1 96.12 75 GLY A CA 1
ATOM 599 C C . GLY A 1 75 ? 16.578 -18.016 12.961 1 96.12 75 GLY A C 1
ATOM 600 O O . GLY A 1 75 ? 17.391 -18.828 12.5 1 96.12 75 GLY A O 1
ATOM 601 N N . ARG A 1 76 ? 15.32 -18.266 12.969 1 97.25 76 ARG A N 1
ATOM 602 C CA . ARG A 1 76 ? 14.781 -19.469 12.344 1 97.25 76 ARG A CA 1
ATOM 603 C C . ARG A 1 76 ? 14.539 -19.25 10.852 1 97.25 76 ARG A C 1
ATOM 605 O O . ARG A 1 76 ? 14.422 -18.109 10.398 1 97.25 76 ARG A O 1
ATOM 612 N N . SER A 1 77 ? 14.586 -20.344 10.133 1 98.06 77 SER A N 1
ATOM 613 C CA . SER A 1 77 ? 14.18 -20.359 8.727 1 98.06 77 SER A CA 1
ATOM 614 C C . SER A 1 77 ? 12.898 -21.172 8.531 1 98.06 77 SER A C 1
ATOM 616 O O . SER A 1 77 ? 12.914 -22.391 8.602 1 98.06 77 SER A O 1
ATOM 618 N N . LEU A 1 78 ? 11.836 -20.469 8.367 1 98.25 78 LEU A N 1
ATOM 619 C CA . LEU A 1 78 ? 10.555 -21.125 8.125 1 98.25 78 LEU A CA 1
ATOM 620 C C . LEU A 1 78 ? 10.391 -21.469 6.648 1 98.25 78 LEU A C 1
ATOM 622 O O . LEU A 1 78 ? 10.438 -20.578 5.793 1 98.25 78 LEU A O 1
ATOM 626 N N . ARG A 1 79 ? 10.133 -22.734 6.324 1 97.69 79 ARG A N 1
ATOM 627 C CA . ARG A 1 79 ? 10.07 -23.188 4.938 1 97.69 79 ARG A CA 1
ATOM 628 C C . ARG A 1 79 ? 8.703 -23.781 4.617 1 97.69 79 ARG A C 1
ATOM 630 O O . ARG A 1 79 ? 8.492 -24.328 3.527 1 97.69 79 ARG A O 1
ATOM 637 N N . ASP A 1 80 ? 7.828 -23.656 5.562 1 98.19 80 ASP A N 1
ATOM 638 C CA . ASP A 1 80 ? 6.48 -24.172 5.363 1 98.19 80 ASP A CA 1
ATOM 639 C C . ASP A 1 80 ? 5.531 -23.062 4.887 1 98.19 80 ASP A C 1
ATOM 641 O O . ASP A 1 80 ? 4.383 -23 5.328 1 98.19 80 ASP A O 1
ATOM 645 N N . VAL A 1 81 ? 6 -22.203 4.043 1 98.75 81 VAL A N 1
ATOM 646 C CA . VAL A 1 81 ? 5.207 -21.172 3.365 1 98.75 81 VAL A CA 1
ATOM 647 C C . VAL A 1 81 ? 5.352 -21.328 1.854 1 98.75 81 VAL A C 1
ATOM 649 O O . VAL A 1 81 ? 6.387 -21.797 1.366 1 98.75 81 VAL A O 1
ATOM 652 N N . VAL A 1 82 ? 4.305 -20.953 1.134 1 98.75 82 VAL A N 1
ATOM 653 C CA . VAL A 1 82 ? 4.328 -21.016 -0.324 1 98.75 82 VAL A CA 1
ATOM 654 C C . VAL A 1 82 ? 3.959 -19.656 -0.908 1 98.75 82 VAL A C 1
ATOM 656 O O . VAL A 1 82 ? 3.387 -18.812 -0.217 1 98.75 82 VAL A O 1
ATOM 659 N N . SER A 1 83 ? 4.367 -19.469 -2.02 1 98.69 83 SER A N 1
ATOM 660 C CA . SER A 1 83 ? 4.02 -18.312 -2.846 1 98.69 83 SER A CA 1
ATOM 661 C C . SER A 1 83 ? 3.467 -18.75 -4.199 1 98.69 83 SER A C 1
ATOM 663 O O . SER A 1 83 ? 3.5 -19.938 -4.535 1 98.69 83 SER A O 1
ATOM 665 N N . PHE A 1 84 ? 2.832 -17.797 -4.793 1 97.12 84 PHE A N 1
ATOM 666 C CA . PHE A 1 84 ? 2.486 -18.078 -6.18 1 97.12 84 PHE A CA 1
ATOM 667 C C . PHE A 1 84 ? 2.836 -16.906 -7.086 1 97.12 84 PHE A C 1
ATOM 669 O O . PHE A 1 84 ? 3.055 -15.797 -6.609 1 97.12 84 PHE A O 1
ATOM 676 N N . GLY A 1 85 ? 2.924 -17.188 -8.203 1 90.19 85 GLY A N 1
ATOM 677 C CA . GLY A 1 85 ? 3.275 -16.438 -9.398 1 90.19 85 GLY A CA 1
ATOM 678 C C . GLY A 1 85 ? 4.008 -17.266 -10.438 1 90.19 85 GLY A C 1
ATOM 679 O O . GLY A 1 85 ? 5.109 -17.75 -10.18 1 90.19 85 GLY A O 1
ATOM 680 N N . PRO A 1 86 ? 3.346 -17.344 -11.625 1 97.38 86 PRO A N 1
ATOM 681 C CA . PRO A 1 86 ? 2.346 -16.453 -12.211 1 97.38 86 PRO A CA 1
ATOM 682 C C . PRO A 1 86 ? 0.917 -16.953 -12 1 97.38 86 PRO A C 1
ATOM 684 O O . PRO A 1 86 ? 0.693 -18.141 -11.828 1 97.38 86 PRO A O 1
ATOM 687 N N . LEU A 1 87 ? 0.052 -16.078 -11.836 1 98.31 87 LEU A N 1
ATOM 688 C CA . LEU A 1 87 ? -1.389 -16.266 -11.969 1 98.31 87 LEU A CA 1
ATOM 689 C C . LEU A 1 87 ? -1.916 -15.547 -13.211 1 98.31 87 LEU A C 1
ATOM 691 O O . LEU A 1 87 ? -1.936 -14.312 -13.258 1 98.31 87 LEU A O 1
ATOM 695 N N . GLY A 1 88 ? -2.297 -16.344 -14.203 1 97.81 88 GLY A N 1
ATOM 696 C CA . GLY A 1 88 ? -2.744 -15.758 -15.461 1 97.81 88 GLY A CA 1
ATOM 697 C C . GLY A 1 88 ? -4.094 -16.281 -15.914 1 97.81 88 GLY A C 1
ATOM 698 O O . GLY A 1 88 ? -4.398 -17.469 -15.742 1 97.81 88 GLY A O 1
ATOM 699 N N . VAL A 1 89 ? -4.859 -15.375 -16.438 1 98.25 89 VAL A N 1
ATOM 700 C CA . VAL A 1 89 ? -6.133 -15.695 -17.078 1 98.25 89 VAL A CA 1
ATOM 701 C C . VAL A 1 89 ? -6.168 -15.094 -18.484 1 98.25 89 VAL A C 1
ATOM 703 O O . VAL A 1 89 ? -5.781 -13.938 -18.672 1 98.25 89 VAL A O 1
ATOM 706 N N . LEU A 1 90 ? -6.57 -15.867 -19.422 1 98.06 90 LEU A N 1
ATOM 707 C CA . LEU A 1 90 ? -6.684 -15.344 -20.781 1 98.06 90 LEU A CA 1
ATOM 708 C C . LEU A 1 90 ? -7.535 -14.078 -20.812 1 98.06 90 LEU A C 1
ATOM 710 O O . LEU A 1 90 ? -8.562 -14 -20.125 1 98.06 90 LEU A O 1
ATOM 714 N N . PRO A 1 91 ? -7.117 -13.133 -21.625 1 95.94 91 PRO A N 1
ATOM 715 C CA . PRO A 1 91 ? -7.805 -11.836 -21.641 1 95.94 91 PRO A CA 1
ATOM 716 C C . PRO A 1 91 ? -9.297 -11.961 -21.922 1 95.94 91 PRO A C 1
ATOM 718 O O . PRO A 1 91 ? -10.109 -11.289 -21.281 1 95.94 91 PRO A O 1
ATOM 721 N N . GLU A 1 92 ? -9.711 -12.828 -22.766 1 95.81 92 GLU A N 1
ATOM 722 C CA . GLU A 1 92 ? -11.109 -12.977 -23.156 1 95.81 92 GLU A CA 1
ATOM 723 C C . GLU A 1 92 ? -11.938 -13.586 -22.031 1 95.81 92 GLU A C 1
ATOM 725 O O . GLU A 1 92 ? -13.164 -13.555 -22.078 1 95.81 92 GLU A O 1
ATOM 730 N N . TYR A 1 93 ? -11.281 -14.094 -21.031 1 96.75 93 TYR A N 1
ATOM 731 C CA . TYR A 1 93 ? -11.977 -14.766 -19.953 1 96.75 93 TYR A CA 1
ATOM 732 C C . TYR A 1 93 ? -11.852 -13.984 -18.641 1 96.75 93 TYR A C 1
ATOM 734 O O . TYR A 1 93 ? -12.227 -14.477 -17.578 1 96.75 93 TYR A O 1
ATOM 742 N N . ARG A 1 94 ? -11.344 -12.781 -18.688 1 94.31 94 ARG A N 1
ATOM 743 C CA . ARG A 1 94 ? -11.133 -11.984 -17.484 1 94.31 94 ARG A CA 1
ATOM 744 C C . ARG A 1 94 ? -12.445 -11.422 -16.953 1 94.31 94 ARG A C 1
ATOM 746 O O . ARG A 1 94 ? -13.469 -11.461 -17.656 1 94.31 94 ARG A O 1
ATOM 753 N N . ASN A 1 95 ? -12.453 -11.047 -15.703 1 92.44 95 ASN A N 1
ATOM 754 C CA . ASN A 1 95 ? -13.594 -10.461 -15 1 92.44 95 ASN A CA 1
ATOM 755 C C . ASN A 1 95 ? -14.734 -11.461 -14.852 1 92.44 95 ASN A C 1
ATOM 757 O O . ASN A 1 95 ? -15.906 -11.094 -14.961 1 92.44 95 ASN A O 1
ATOM 761 N N . ARG A 1 96 ? -14.359 -12.734 -14.742 1 93.81 96 ARG A N 1
ATOM 762 C CA . ARG A 1 96 ? -15.336 -13.805 -14.57 1 93.81 96 ARG A CA 1
ATOM 763 C C . ARG A 1 96 ? -15.078 -14.586 -13.281 1 93.81 96 ARG A C 1
ATOM 765 O O . ARG A 1 96 ? -15.617 -15.68 -13.094 1 93.81 96 ARG A O 1
ATOM 772 N N . GLY A 1 97 ? -14.172 -14.086 -12.516 1 95.56 97 GLY A N 1
ATOM 773 C CA . GLY A 1 97 ? -13.906 -14.695 -11.219 1 95.56 97 GLY A CA 1
ATOM 774 C C . GLY A 1 97 ? -12.953 -15.875 -11.297 1 95.56 97 GLY A C 1
ATOM 775 O O . GLY A 1 97 ? -12.797 -16.625 -10.328 1 95.56 97 GLY A O 1
ATOM 776 N N . ILE A 1 98 ? -12.297 -16.094 -12.398 1 97.5 98 ILE A N 1
ATOM 777 C CA . ILE A 1 98 ? -11.453 -17.266 -12.625 1 97.5 98 ILE A CA 1
ATOM 778 C C . ILE A 1 98 ? -10.211 -17.188 -11.742 1 97.5 98 ILE A C 1
ATOM 780 O O . ILE A 1 98 ? -9.836 -18.156 -11.094 1 97.5 98 ILE A O 1
ATOM 784 N N . ALA A 1 99 ? -9.578 -16.016 -11.703 1 97.56 99 ALA A N 1
ATOM 785 C CA . ALA A 1 99 ? -8.406 -15.852 -10.852 1 97.56 99 ALA A CA 1
ATOM 786 C C . ALA A 1 99 ? -8.742 -16.125 -9.391 1 97.56 99 ALA A C 1
ATOM 788 O O . ALA A 1 99 ? -8.008 -16.828 -8.695 1 97.56 99 ALA A O 1
ATOM 789 N N . ALA A 1 100 ? -9.836 -15.602 -8.984 1 96.75 100 ALA A N 1
ATOM 790 C CA . ALA A 1 100 ? -10.281 -15.797 -7.605 1 96.75 100 ALA A CA 1
ATOM 791 C C . ALA A 1 100 ? -10.5 -17.281 -7.309 1 96.75 100 ALA A C 1
ATOM 793 O O . ALA A 1 100 ? -10.117 -17.766 -6.246 1 96.75 100 ALA A O 1
ATOM 794 N N . LYS A 1 101 ? -11.109 -17.938 -8.203 1 97.62 101 LYS A N 1
ATOM 795 C CA . LYS A 1 101 ? -11.367 -19.359 -8.039 1 97.62 101 LYS A CA 1
ATOM 796 C C . LYS A 1 101 ? -10.062 -20.141 -7.938 1 97.62 101 LYS A C 1
ATOM 798 O O . LYS A 1 101 ? -9.945 -21.047 -7.109 1 97.62 101 LYS A O 1
ATOM 803 N N . LEU A 1 102 ? -9.117 -19.812 -8.797 1 98.44 102 LEU A N 1
ATOM 804 C CA . LEU A 1 102 ? -7.809 -20.469 -8.766 1 98.44 102 LEU A CA 1
ATOM 805 C C . LEU A 1 102 ? -7.125 -20.25 -7.418 1 98.44 102 LEU A C 1
ATOM 807 O O . LEU A 1 102 ? -6.609 -21.188 -6.816 1 98.44 102 LEU A O 1
ATOM 811 N N . VAL A 1 103 ? -7.172 -19.031 -6.934 1 98.38 103 VAL A N 1
ATOM 812 C CA . VAL A 1 103 ? -6.531 -18.688 -5.668 1 98.38 103 VAL A CA 1
ATOM 813 C C . VAL A 1 103 ? -7.219 -19.422 -4.523 1 98.38 103 VAL A C 1
ATOM 815 O O . VAL A 1 103 ? -6.559 -20.078 -3.709 1 98.38 103 VAL A O 1
ATOM 818 N N . ARG A 1 104 ? -8.492 -19.438 -4.469 1 98 104 ARG A N 1
ATOM 819 C CA . ARG A 1 104 ? -9.227 -20.062 -3.375 1 98 104 ARG A CA 1
ATOM 820 C C . ARG A 1 104 ? -8.961 -21.562 -3.32 1 98 104 ARG A C 1
ATOM 822 O O . ARG A 1 104 ? -8.75 -22.125 -2.244 1 98 104 ARG A O 1
ATOM 829 N N . GLU A 1 105 ? -9.016 -22.125 -4.477 1 98.31 105 GLU A N 1
ATOM 830 C CA . GLU A 1 105 ? -8.719 -23.562 -4.516 1 98.31 105 GLU A CA 1
ATOM 831 C C . GLU A 1 105 ? -7.293 -23.844 -4.062 1 98.31 105 GLU A C 1
ATOM 833 O O . GLU A 1 105 ? -7.043 -24.812 -3.342 1 98.31 105 GLU A O 1
ATOM 838 N N . SER A 1 106 ? -6.383 -23.016 -4.5 1 98.44 106 SER A N 1
ATOM 839 C CA . SER A 1 106 ? -4.992 -23.219 -4.105 1 98.44 106 SER A CA 1
ATOM 840 C C . SER A 1 106 ? -4.812 -23.016 -2.604 1 98.44 106 SER A C 1
ATOM 842 O O . SER A 1 106 ? -3.994 -23.703 -1.98 1 98.44 106 SER A O 1
ATOM 844 N N . LEU A 1 107 ? -5.535 -22.062 -1.992 1 98.5 107 LEU A N 1
ATOM 845 C CA . LEU A 1 107 ? -5.473 -21.844 -0.55 1 98.5 107 LEU A CA 1
ATOM 846 C C . LEU A 1 107 ? -5.973 -23.078 0.205 1 98.5 107 LEU A C 1
ATOM 848 O O . LEU A 1 107 ? -5.355 -23.5 1.183 1 98.5 107 LEU A O 1
ATOM 852 N N . ARG A 1 108 ? -7.078 -23.609 -0.255 1 98.31 108 ARG A N 1
ATOM 853 C CA . ARG A 1 108 ? -7.625 -24.812 0.359 1 98.31 108 ARG A CA 1
ATOM 854 C C . ARG A 1 108 ? -6.617 -25.953 0.317 1 98.31 108 ARG A C 1
ATOM 856 O O . ARG A 1 108 ? -6.344 -26.578 1.34 1 98.31 108 ARG A O 1
ATOM 863 N N . LEU A 1 109 ? -6.062 -26.203 -0.805 1 98.69 109 LEU A N 1
ATOM 864 C CA . LEU A 1 109 ? -5.125 -27.297 -0.992 1 98.69 109 LEU A CA 1
ATOM 865 C C . LEU A 1 109 ? -3.855 -27.078 -0.176 1 98.69 109 LEU A C 1
ATOM 867 O O . LEU A 1 109 ? -3.326 -28.016 0.423 1 98.69 109 LEU A O 1
ATOM 871 N N . ALA A 1 110 ? -3.33 -25.859 -0.196 1 98.75 110 ALA A N 1
ATOM 872 C CA . ALA A 1 110 ? -2.137 -25.547 0.582 1 98.75 110 ALA A CA 1
ATOM 873 C C . ALA A 1 110 ? -2.355 -25.828 2.064 1 98.75 110 ALA A C 1
ATOM 875 O O . ALA A 1 110 ? -1.475 -26.375 2.734 1 98.75 110 ALA A O 1
ATOM 876 N N . LYS A 1 111 ? -3.525 -25.422 2.527 1 98.62 111 LYS A N 1
ATOM 877 C CA . LYS A 1 111 ? -3.883 -25.719 3.914 1 98.62 111 LYS A CA 1
ATOM 878 C C . LYS A 1 111 ? -3.887 -27.219 4.176 1 98.62 111 LYS A C 1
ATOM 880 O O . LYS A 1 111 ? -3.311 -27.688 5.16 1 98.62 111 LYS A O 1
ATOM 885 N N . ASP A 1 112 ? -4.496 -27.953 3.312 1 98.44 112 ASP A N 1
ATOM 886 C CA . ASP A 1 112 ? -4.582 -29.406 3.445 1 98.44 112 ASP A CA 1
ATOM 887 C C . ASP A 1 112 ? -3.195 -30.047 3.451 1 98.44 112 ASP A C 1
ATOM 889 O O . ASP A 1 112 ? -2.984 -31.078 4.09 1 98.44 112 ASP A O 1
ATOM 893 N N . MET A 1 113 ? -2.285 -29.422 2.773 1 98.5 113 MET A N 1
ATOM 894 C CA . MET A 1 113 ? -0.929 -29.953 2.656 1 98.5 113 MET A CA 1
ATOM 895 C C . MET A 1 113 ? -0.104 -29.625 3.895 1 98.5 113 MET A C 1
ATOM 897 O O . MET A 1 113 ? 1.022 -30.094 4.043 1 98.5 113 MET A O 1
ATOM 901 N N . GLY A 1 114 ? -0.588 -28.688 4.719 1 98.31 114 GLY A N 1
ATOM 902 C CA . GLY A 1 114 ? 0.056 -28.406 5.992 1 98.31 114 GLY A CA 1
ATOM 903 C C . GLY A 1 114 ? 0.909 -27.141 5.961 1 98.31 114 GLY A C 1
ATOM 904 O O . GLY A 1 114 ? 1.67 -26.891 6.895 1 98.31 114 GLY A O 1
ATOM 905 N N . PHE A 1 115 ? 0.848 -26.375 4.941 1 98.69 115 PHE A N 1
ATOM 906 C CA . PHE A 1 115 ? 1.555 -25.109 4.914 1 98.69 115 PHE A CA 1
ATOM 907 C C . PHE A 1 115 ? 0.944 -24.125 5.906 1 98.69 115 PHE A C 1
ATOM 909 O O . PHE A 1 115 ? -0.239 -24.219 6.242 1 98.69 115 PHE A O 1
ATOM 916 N N . ARG A 1 116 ? 1.658 -23.188 6.352 1 98.31 116 ARG A N 1
ATOM 917 C CA . ARG A 1 116 ? 1.123 -22.297 7.367 1 98.31 116 ARG A CA 1
ATOM 918 C C . ARG A 1 116 ? 0.551 -21.031 6.73 1 98.31 116 ARG A C 1
ATOM 920 O O . ARG A 1 116 ? -0.325 -20.375 7.309 1 98.31 116 ARG A O 1
ATOM 927 N N . ALA A 1 117 ? 1.169 -20.656 5.504 1 98.81 117 ALA A N 1
ATOM 928 C CA . ALA A 1 117 ? 0.702 -19.422 4.887 1 98.81 117 ALA A CA 1
ATOM 929 C C . ALA A 1 117 ? 1.052 -19.375 3.402 1 98.81 117 ALA A C 1
ATOM 931 O O . ALA A 1 117 ? 1.948 -20.094 2.949 1 98.81 117 ALA A O 1
ATOM 932 N N . VAL A 1 118 ? 0.317 -18.594 2.711 1 98.88 118 VAL A N 1
ATOM 933 C CA . VAL A 1 118 ? 0.651 -18.156 1.356 1 98.88 118 VAL A CA 1
ATOM 934 C C . VAL A 1 118 ? 1.08 -16.688 1.37 1 98.88 118 VAL A C 1
ATOM 936 O O . VAL A 1 118 ? 0.362 -15.836 1.887 1 98.88 118 VAL A O 1
ATOM 939 N N . ILE A 1 119 ? 2.266 -16.391 0.869 1 98.88 119 ILE A N 1
ATOM 940 C CA . ILE A 1 119 ? 2.82 -15.039 0.858 1 98.88 119 ILE A CA 1
ATOM 941 C C . ILE A 1 119 ? 3.172 -14.633 -0.573 1 98.88 119 ILE A C 1
ATOM 943 O O . ILE A 1 119 ? 3.799 -15.406 -1.305 1 98.88 119 ILE A O 1
ATOM 947 N N . ILE A 1 120 ? 2.725 -13.414 -0.965 1 98.56 120 ILE A N 1
ATOM 948 C CA . ILE A 1 120 ? 2.881 -13.055 -2.369 1 98.56 1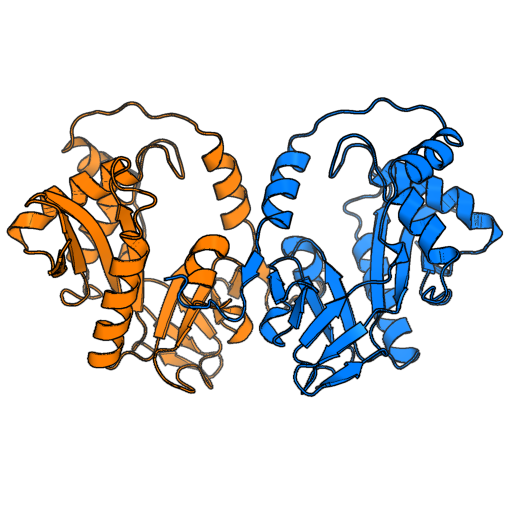20 ILE A CA 1
ATOM 949 C C . ILE A 1 120 ? 3.361 -11.609 -2.479 1 98.56 120 ILE A C 1
ATOM 951 O O . ILE A 1 120 ? 3.334 -10.859 -1.496 1 98.56 120 ILE A O 1
ATOM 955 N N . MET A 1 121 ? 3.873 -11.227 -3.654 1 97.06 121 MET A N 1
ATOM 956 C CA . MET A 1 121 ? 3.975 -9.859 -4.148 1 97.06 121 MET A CA 1
ATOM 957 C C . MET A 1 121 ? 2.863 -9.555 -5.148 1 97.06 121 MET A C 1
ATOM 959 O O . MET A 1 121 ? 2.885 -10.055 -6.273 1 97.06 121 MET A O 1
ATOM 963 N N . GLY A 1 122 ? 1.888 -8.828 -4.715 1 96.31 122 GLY A N 1
ATOM 964 C CA . GLY A 1 122 ? 0.732 -8.641 -5.578 1 96.31 122 GLY A CA 1
ATOM 965 C C . GLY A 1 122 ? 0.023 -7.32 -5.352 1 96.31 122 GLY A C 1
ATOM 966 O O . GLY A 1 122 ? 0.403 -6.547 -4.469 1 96.31 122 GLY A O 1
ATOM 967 N N . ASP A 1 123 ? -0.971 -7.027 -6.223 1 95.44 123 ASP A N 1
ATOM 968 C CA . ASP A 1 123 ? -1.791 -5.824 -6.145 1 95.44 123 ASP A CA 1
ATOM 969 C C . ASP A 1 123 ? -2.787 -5.91 -4.992 1 95.44 123 ASP A C 1
ATOM 971 O O . ASP A 1 123 ? -3.684 -6.762 -5 1 95.44 123 ASP A O 1
ATOM 975 N N . PRO A 1 124 ? -2.652 -5 -3.99 1 96.19 124 PRO A N 1
ATOM 976 C CA . PRO A 1 124 ? -3.547 -5.074 -2.832 1 96.19 124 PRO A CA 1
ATOM 977 C C . PRO A 1 124 ? -5.02 -4.969 -3.217 1 96.19 124 PRO A C 1
ATOM 979 O O . PRO A 1 124 ? -5.883 -5.527 -2.533 1 96.19 124 PRO A O 1
ATOM 982 N N . ARG A 1 125 ? -5.379 -4.281 -4.266 1 94 125 ARG A N 1
ATOM 983 C CA . ARG A 1 125 ? -6.77 -4.102 -4.676 1 94 125 ARG A CA 1
ATOM 984 C C . ARG A 1 125 ? -7.398 -5.434 -5.066 1 94 125 ARG A C 1
ATOM 986 O O . ARG A 1 125 ? -8.602 -5.641 -4.867 1 94 125 ARG A O 1
ATOM 993 N N . LEU A 1 126 ? -6.578 -6.328 -5.559 1 93 126 LEU A N 1
ATOM 994 C CA . LEU A 1 126 ? -7.055 -7.645 -5.969 1 93 126 LEU A CA 1
ATOM 995 C C . LEU A 1 126 ? -6.988 -8.633 -4.809 1 93 126 LEU A C 1
ATOM 997 O O . LEU A 1 126 ? -8 -9.234 -4.445 1 93 126 LEU A O 1
ATOM 1001 N N . TYR A 1 127 ? -5.859 -8.734 -4.203 1 96.88 127 TYR A N 1
ATOM 1002 C CA . TYR A 1 127 ? -5.637 -9.836 -3.268 1 96.88 127 TYR A CA 1
ATOM 1003 C C . TYR A 1 127 ? -6.195 -9.492 -1.891 1 96.88 127 TYR A C 1
ATOM 1005 O O . TYR A 1 127 ? -6.492 -10.391 -1.096 1 96.88 127 TYR A O 1
ATOM 1013 N N . GLY A 1 128 ? -6.27 -8.211 -1.598 1 96 128 GLY A N 1
ATOM 1014 C CA . GLY A 1 128 ? -7 -7.84 -0.398 1 96 128 GLY A CA 1
ATOM 1015 C C . GLY A 1 128 ? -8.422 -8.367 -0.379 1 96 128 GLY A C 1
ATOM 1016 O O . GLY A 1 128 ? -8.906 -8.836 0.654 1 96 128 GLY A O 1
ATOM 1017 N N . ARG A 1 129 ? -9.031 -8.359 -1.481 1 93.81 129 ARG A N 1
ATOM 1018 C CA . ARG A 1 129 ? -10.406 -8.836 -1.606 1 93.81 129 ARG A CA 1
ATOM 1019 C C . ARG A 1 129 ? -10.477 -10.352 -1.431 1 93.81 129 ARG A C 1
ATOM 1021 O O . ARG A 1 129 ? -11.547 -10.898 -1.153 1 93.81 129 ARG A O 1
ATOM 1028 N N . LEU A 1 130 ? -9.398 -10.922 -1.637 1 96.06 130 LEU A N 1
ATOM 1029 C CA . LEU A 1 130 ? -9.352 -12.375 -1.523 1 96.06 130 LEU A CA 1
ATOM 1030 C C . LEU A 1 130 ? -8.898 -12.797 -0.128 1 96.06 130 LEU A C 1
ATOM 1032 O O . LEU A 1 130 ? -8.711 -13.992 0.133 1 96.06 130 LEU A O 1
ATOM 1036 N N . GLY A 1 131 ? -8.664 -11.844 0.744 1 96.12 131 GLY A N 1
ATOM 1037 C CA . GLY A 1 131 ? -8.391 -12.164 2.137 1 96.12 131 GLY A CA 1
ATOM 1038 C C . GLY A 1 131 ? -6.93 -12.016 2.508 1 96.12 131 GLY A C 1
ATOM 1039 O O . GLY A 1 131 ? -6.551 -12.227 3.664 1 96.12 131 GLY A O 1
ATOM 1040 N N . PHE A 1 132 ? -6.098 -11.664 1.549 1 97.81 132 PHE A N 1
ATOM 1041 C CA . PHE A 1 132 ? -4.703 -11.375 1.873 1 97.81 132 PHE A CA 1
ATOM 1042 C C . PHE A 1 132 ? -4.586 -10.07 2.652 1 97.81 132 PHE A C 1
ATOM 1044 O O . PHE A 1 132 ? -5.414 -9.172 2.492 1 97.81 132 PHE A O 1
ATOM 1051 N N . ARG A 1 133 ? -3.584 -10 3.447 1 97.06 133 ARG A N 1
ATOM 1052 C CA . ARG A 1 133 ? -3.311 -8.797 4.23 1 97.06 133 ARG A CA 1
ATOM 1053 C C . ARG A 1 133 ? -1.86 -8.359 4.062 1 97.06 133 ARG A C 1
ATOM 1055 O O . ARG A 1 133 ? -1.004 -9.148 3.67 1 97.06 133 ARG A O 1
ATOM 1062 N N . CYS A 1 134 ? -1.696 -7.102 4.305 1 96.44 134 CYS A N 1
ATOM 1063 C CA . CYS A 1 134 ? -0.36 -6.543 4.148 1 96.44 134 CYS A CA 1
ATOM 1064 C C . CYS A 1 134 ? 0.653 -7.301 4.996 1 96.44 134 CYS A C 1
ATOM 1066 O O . CYS A 1 134 ? 0.388 -7.609 6.16 1 96.44 134 CYS A O 1
ATOM 1068 N N . GLY A 1 135 ? 1.81 -7.555 4.449 1 97.81 135 GLY A N 1
ATOM 1069 C CA . GLY A 1 135 ? 2.861 -8.242 5.176 1 97.81 135 GLY A CA 1
ATOM 1070 C C . GLY A 1 135 ? 3.291 -7.52 6.438 1 97.81 135 GLY A C 1
ATOM 1071 O O . GLY A 1 135 ? 3.695 -8.148 7.418 1 97.81 135 GLY A O 1
ATOM 1072 N N . GLU A 1 136 ? 3.18 -6.262 6.355 1 96.94 136 GLU A N 1
ATOM 1073 C CA . GLU A 1 136 ? 3.58 -5.438 7.492 1 96.94 136 GLU A CA 1
ATOM 1074 C C . GLU A 1 136 ? 2.771 -5.785 8.742 1 96.94 136 GLU A C 1
ATOM 1076 O O . GLU A 1 136 ? 3.273 -5.68 9.859 1 96.94 136 GLU A O 1
ATOM 1081 N N . LYS A 1 137 ? 1.557 -6.188 8.602 1 96 137 LYS A N 1
ATOM 1082 C CA . LYS A 1 137 ? 0.71 -6.625 9.711 1 96 137 LYS A CA 1
ATOM 1083 C C . LYS A 1 137 ? 1.383 -7.738 10.508 1 96 137 LYS A C 1
ATOM 1085 O O . LYS A 1 137 ? 1.174 -7.859 11.719 1 96 137 LYS A O 1
ATOM 1090 N N . TYR A 1 138 ? 2.189 -8.461 9.852 1 97.31 138 TYR A N 1
ATOM 1091 C CA . TYR A 1 138 ? 2.84 -9.617 10.461 1 97.31 138 TYR A CA 1
ATOM 1092 C C . TYR A 1 138 ? 4.336 -9.375 10.633 1 97.31 138 TYR A C 1
ATOM 1094 O O . TYR A 1 138 ? 5.094 -10.305 10.906 1 97.31 138 TYR A O 1
ATOM 1102 N N . ASP A 1 139 ? 4.762 -8.125 10.367 1 97.19 139 ASP A N 1
ATOM 1103 C CA . ASP A 1 139 ? 6.156 -7.707 10.445 1 97.19 139 ASP A CA 1
ATOM 1104 C C . ASP A 1 139 ? 7.02 -8.484 9.453 1 97.19 139 ASP A C 1
ATOM 1106 O O . ASP A 1 139 ? 8.141 -8.883 9.773 1 97.19 139 ASP A O 1
ATOM 1110 N N . LEU A 1 140 ? 6.477 -8.75 8.32 1 98.44 140 LEU A N 1
ATOM 1111 C CA . LEU A 1 140 ? 7.207 -9.367 7.219 1 98.44 140 LEU A CA 1
ATOM 1112 C C . LEU A 1 140 ? 7.785 -8.312 6.289 1 98.44 140 LEU A C 1
ATOM 1114 O O . LEU A 1 140 ? 7.09 -7.367 5.906 1 98.44 140 LEU A O 1
ATOM 1118 N N . THR A 1 141 ? 9.008 -8.453 5.938 1 98.31 141 THR A N 1
ATOM 1119 C CA . THR A 1 141 ? 9.68 -7.617 4.945 1 98.31 141 THR A CA 1
ATOM 1120 C C . THR A 1 141 ? 10.086 -8.445 3.729 1 98.31 141 THR A C 1
ATOM 1122 O O . THR A 1 141 ? 10.008 -9.672 3.754 1 98.31 141 THR A O 1
ATOM 1125 N N . ASN A 1 142 ? 10.383 -7.727 2.656 1 97.75 142 ASN A N 1
ATOM 1126 C CA . ASN A 1 142 ? 11.07 -8.438 1.585 1 97.75 142 ASN A CA 1
ATOM 1127 C C . ASN A 1 142 ? 12.5 -8.805 1.978 1 97.75 142 ASN A C 1
ATOM 1129 O O . ASN A 1 142 ? 12.922 -8.539 3.105 1 97.75 142 ASN A O 1
ATOM 1133 N N . ALA A 1 143 ? 13.18 -9.445 1.1 1 95.75 143 ALA A N 1
ATOM 1134 C CA . ALA A 1 143 ? 14.516 -9.969 1.392 1 95.75 143 ALA A CA 1
ATOM 1135 C C . ALA A 1 143 ? 15.469 -8.836 1.765 1 95.75 143 ALA A C 1
ATOM 1137 O O . ALA A 1 143 ? 16.453 -9.055 2.49 1 95.75 143 ALA A O 1
ATOM 1138 N N . GLU A 1 144 ? 15.219 -7.645 1.315 1 95 144 GLU A N 1
ATOM 1139 C CA . GLU A 1 144 ? 16.078 -6.484 1.538 1 95 144 GLU A CA 1
ATOM 1140 C C . GLU A 1 144 ? 15.734 -5.785 2.85 1 95 144 GLU A C 1
ATOM 1142 O O . GLU A 1 144 ? 16.297 -4.742 3.17 1 95 144 GLU A O 1
ATOM 1147 N N . GLY A 1 145 ? 14.758 -6.27 3.545 1 95.81 145 GLY A N 1
ATOM 1148 C CA . GLY A 1 145 ? 14.406 -5.688 4.828 1 95.81 145 GLY A CA 1
ATOM 1149 C C . GLY A 1 145 ? 13.438 -4.527 4.711 1 95.81 145 GLY A C 1
ATOM 1150 O O . GLY A 1 145 ? 13.367 -3.678 5.602 1 95.81 145 GLY A O 1
ATOM 1151 N N . GLN A 1 146 ? 12.711 -4.488 3.611 1 97.25 146 GLN A N 1
ATOM 1152 C CA . GLN A 1 146 ? 11.766 -3.398 3.393 1 97.25 146 GLN A CA 1
ATOM 1153 C C . GLN A 1 146 ? 10.328 -3.887 3.521 1 97.25 146 GLN A C 1
ATOM 1155 O O . GLN A 1 146 ? 10 -4.992 3.086 1 97.25 146 GLN A O 1
ATOM 1160 N N . PHE A 1 147 ? 9.547 -3.051 4.211 1 97.69 147 PHE A N 1
ATOM 1161 C CA . PHE A 1 147 ? 8.109 -3.236 4.051 1 97.69 147 PHE A CA 1
ATOM 1162 C C . PHE A 1 147 ? 7.668 -2.873 2.635 1 97.69 147 PHE A C 1
ATOM 1164 O O . PHE A 1 147 ? 8.164 -1.905 2.055 1 97.69 147 PHE A O 1
ATOM 1171 N N . HIS A 1 148 ? 6.914 -3.648 2.068 1 97.69 148 HIS A N 1
ATOM 1172 C CA . HIS A 1 148 ? 6.41 -3.424 0.718 1 97.69 148 HIS A CA 1
ATOM 1173 C C . HIS A 1 148 ? 4.895 -3.582 0.662 1 97.69 148 HIS A C 1
ATOM 1175 O O . HIS A 1 148 ? 4.352 -4.578 1.144 1 97.69 148 HIS A O 1
ATOM 1181 N N . VAL A 1 149 ? 4.215 -2.615 -0.006 1 96.06 149 VAL A N 1
ATOM 1182 C CA . VAL A 1 149 ? 2.756 -2.596 -0.041 1 96.06 149 VAL A CA 1
ATOM 1183 C C . VAL A 1 149 ? 2.24 -3.816 -0.802 1 96.06 149 VAL A C 1
ATOM 1185 O O . VAL A 1 149 ? 1.146 -4.312 -0.527 1 96.06 149 VAL A O 1
ATOM 1188 N N . GLY A 1 150 ? 3.035 -4.293 -1.68 1 97.44 150 GLY A N 1
ATOM 1189 C CA . GLY A 1 150 ? 2.637 -5.441 -2.475 1 97.44 150 GLY A CA 1
ATOM 1190 C C . GLY A 1 150 ? 2.947 -6.766 -1.802 1 97.44 150 GLY A C 1
ATOM 1191 O O . GLY A 1 150 ? 2.525 -7.824 -2.275 1 97.44 150 GLY A O 1
ATOM 1192 N N . LEU A 1 151 ? 3.76 -6.762 -0.753 1 98.44 151 LEU A N 1
ATOM 1193 C CA . LEU A 1 151 ? 4 -7.98 0.012 1 98.44 151 LEU A CA 1
ATOM 1194 C C . LEU A 1 151 ? 2.801 -8.312 0.893 1 98.44 151 LEU A C 1
ATOM 1196 O O . LEU A 1 151 ? 2.516 -7.598 1.857 1 98.44 151 LEU A O 1
ATOM 1200 N N . MET A 1 152 ? 2.117 -9.367 0.545 1 98.44 152 MET A N 1
ATOM 1201 C CA . MET A 1 152 ? 0.872 -9.711 1.228 1 98.44 152 MET A CA 1
ATOM 1202 C C . MET A 1 152 ? 0.884 -11.164 1.684 1 98.44 152 MET A C 1
ATOM 1204 O O . MET A 1 152 ? 1.561 -12 1.084 1 98.44 152 MET A O 1
ATOM 1208 N N . ALA A 1 153 ? 0.18 -11.445 2.754 1 98.62 153 ALA A N 1
ATOM 1209 C CA . ALA A 1 153 ? 0.184 -12.781 3.344 1 98.62 153 ALA A CA 1
ATOM 1210 C C . ALA A 1 153 ? -1.236 -13.25 3.648 1 98.62 153 ALA A C 1
ATOM 1212 O O . ALA A 1 153 ? -2.104 -12.445 3.988 1 98.62 153 ALA A O 1
ATOM 1213 N N . TYR A 1 154 ? -1.423 -14.5 3.525 1 98.5 154 TYR A N 1
ATOM 1214 C CA . TYR A 1 154 ? -2.645 -15.203 3.893 1 98.5 154 TYR A CA 1
ATOM 1215 C C . TYR A 1 154 ? -2.342 -16.359 4.832 1 98.5 154 TYR A C 1
ATOM 1217 O O . TYR A 1 154 ? -1.922 -17.438 4.387 1 98.5 154 TYR A O 1
ATOM 1225 N N . PRO A 1 155 ? -2.484 -16.141 6.168 1 98.62 155 PRO A N 1
ATOM 1226 C CA . PRO A 1 155 ? -2.332 -17.281 7.086 1 98.62 155 PRO A CA 1
ATOM 1227 C C . PRO A 1 155 ? -3.373 -18.375 6.855 1 98.62 155 PRO A C 1
ATOM 1229 O O . PRO A 1 155 ? -4.555 -18.062 6.68 1 98.62 155 PRO A O 1
ATOM 1232 N N . LEU A 1 156 ? -2.986 -19.562 6.859 1 98.69 156 LEU A N 1
ATOM 1233 C CA . LEU A 1 156 ? -3.877 -20.656 6.484 1 98.69 156 LEU A CA 1
ATOM 1234 C C . LEU A 1 156 ? -4.57 -21.234 7.711 1 98.69 156 LEU A C 1
ATOM 1236 O O . LEU A 1 156 ? -5.477 -22.062 7.586 1 98.69 156 LEU A O 1
ATOM 1240 N N . TYR A 1 157 ? -4.219 -20.891 8.852 1 97.75 157 TYR A N 1
ATOM 1241 C CA . TYR A 1 157 ? -4.902 -21.219 10.102 1 97.75 157 TYR A CA 1
ATOM 1242 C C . TYR A 1 157 ? -4.66 -20.125 11.148 1 97.75 157 TYR A C 1
ATOM 1244 O O . TYR A 1 157 ? -3.793 -19.266 10.969 1 97.75 157 TYR A O 1
ATOM 1252 N N . GLU A 1 158 ? -5.445 -20.109 12.141 1 96.5 158 GLU A N 1
ATOM 1253 C CA . GLU A 1 158 ? -5.348 -19.094 13.18 1 96.5 158 GLU A CA 1
ATOM 1254 C C . GLU A 1 158 ? -3.975 -19.109 13.844 1 96.5 158 GLU A C 1
ATOM 1256 O O . GLU A 1 158 ? -3.488 -20.172 14.242 1 96.5 158 GLU A O 1
ATOM 1261 N N . GLY A 1 159 ? -3.348 -17.969 13.867 1 97.06 159 GLY A N 1
ATOM 1262 C CA . GLY A 1 159 ? -2.066 -17.844 14.539 1 97.06 159 GLY A CA 1
ATOM 1263 C C . GLY A 1 159 ? -0.904 -18.359 13.719 1 97.06 159 GLY A C 1
ATOM 1264 O O . GLY A 1 159 ? 0.214 -18.484 14.219 1 97.06 159 GLY A O 1
ATOM 1265 N N . ALA A 1 160 ? -1.084 -18.656 12.477 1 98.12 160 ALA A N 1
ATOM 1266 C CA . ALA A 1 160 ? -0.1 -19.312 11.617 1 98.12 160 ALA A CA 1
ATOM 1267 C C . ALA A 1 160 ? 1.152 -18.453 11.461 1 98.12 160 ALA A C 1
ATOM 1269 O O . ALA A 1 160 ? 2.244 -18.984 11.234 1 98.12 160 ALA A O 1
ATOM 1270 N N . LEU A 1 161 ? 1.014 -17.125 11.641 1 98.19 161 LEU A N 1
ATOM 1271 C CA . LEU A 1 161 ? 2.158 -16.266 11.398 1 98.19 161 LEU A CA 1
ATOM 1272 C C . LEU A 1 161 ? 2.635 -15.617 12.695 1 98.19 161 LEU A C 1
ATOM 1274 O O . LEU A 1 161 ? 3.422 -14.664 12.672 1 98.19 161 LEU A O 1
ATOM 1278 N N . ASP A 1 162 ? 2.037 -16.125 13.805 1 96.38 162 ASP A N 1
ATOM 1279 C CA . ASP A 1 162 ? 2.574 -15.68 15.086 1 96.38 162 ASP A CA 1
ATOM 1280 C C . ASP A 1 162 ? 4.059 -16.016 15.203 1 96.38 162 ASP A C 1
ATOM 1282 O O . ASP A 1 162 ? 4.469 -17.141 14.938 1 96.38 162 ASP A O 1
ATOM 1286 N N . GLY A 1 163 ? 4.816 -15.055 15.562 1 95.31 163 GLY A N 1
ATOM 1287 C CA . GLY A 1 163 ? 6.242 -15.281 15.758 1 95.31 163 GLY A CA 1
ATOM 1288 C C . GLY A 1 163 ? 7 -15.445 14.453 1 95.31 163 GLY A C 1
ATOM 1289 O O . GLY A 1 163 ? 8.148 -15.898 14.445 1 95.31 163 GLY A O 1
ATOM 1290 N N . ALA A 1 164 ? 6.449 -15.109 13.328 1 97.75 164 ALA A N 1
ATOM 1291 C CA . ALA A 1 164 ? 7.074 -15.344 12.031 1 97.75 164 ALA A CA 1
ATOM 1292 C C . ALA A 1 164 ? 7.703 -14.062 11.484 1 97.75 164 ALA A C 1
ATOM 1294 O O . ALA A 1 164 ? 8.148 -14.023 10.336 1 97.75 164 ALA A O 1
ATOM 1295 N N . ALA A 1 165 ? 7.766 -13.047 12.273 1 98 165 ALA A N 1
ATOM 1296 C CA . ALA A 1 165 ? 8.367 -11.797 11.828 1 98 165 ALA A CA 1
ATOM 1297 C C . ALA A 1 165 ? 9.734 -12.039 11.195 1 98 165 ALA A C 1
ATOM 1299 O O . ALA A 1 165 ? 10.555 -12.789 11.734 1 98 165 ALA A O 1
ATOM 1300 N N . GLY A 1 166 ? 9.922 -11.445 10.062 1 98.25 166 GLY A N 1
ATOM 1301 C CA . GLY A 1 166 ? 11.195 -11.656 9.391 1 98.25 166 GLY A CA 1
ATOM 1302 C C . GLY A 1 166 ? 11.156 -11.336 7.91 1 98.25 166 GLY A C 1
ATOM 1303 O O . GLY A 1 166 ? 10.25 -10.641 7.445 1 98.25 166 GLY A O 1
ATOM 1304 N N . ALA A 1 167 ? 12.227 -11.711 7.191 1 98.62 167 ALA A N 1
ATOM 1305 C CA . ALA A 1 167 ? 12.398 -11.406 5.773 1 98.62 167 ALA A CA 1
ATOM 1306 C C . ALA A 1 167 ? 11.891 -12.547 4.898 1 98.62 167 ALA A C 1
ATOM 1308 O O . ALA A 1 167 ? 12.289 -13.703 5.09 1 98.62 167 ALA A O 1
ATOM 1309 N N . PHE A 1 168 ? 11.062 -12.211 4.039 1 98.69 168 PHE A N 1
ATOM 1310 C CA . PHE A 1 168 ? 10.469 -13.164 3.107 1 98.69 168 PHE A CA 1
ATOM 1311 C C . PHE A 1 168 ? 11.273 -13.227 1.812 1 98.69 168 PHE A C 1
ATOM 1313 O O . PHE A 1 168 ? 11.742 -12.203 1.318 1 98.69 168 PHE A O 1
ATOM 1320 N N . SER A 1 169 ? 11.391 -14.406 1.276 1 98.25 169 SER A N 1
ATOM 1321 C CA . SER A 1 169 ? 11.992 -14.57 -0.043 1 98.25 169 SER A CA 1
ATOM 1322 C C . SER A 1 169 ? 11.258 -15.633 -0.855 1 98.25 169 SER A C 1
ATOM 1324 O O . SER A 1 169 ? 10.883 -16.688 -0.324 1 98.25 169 SER A O 1
ATOM 1326 N N . GLU A 1 170 ? 11.031 -15.336 -2.057 1 97.88 170 GLU A N 1
ATOM 1327 C CA . GLU A 1 170 ? 10.508 -16.312 -3.01 1 97.88 170 GLU A CA 1
ATOM 1328 C C . GLU A 1 170 ? 11.594 -17.266 -3.473 1 97.88 170 GLU A C 1
ATOM 1330 O O . GLU A 1 170 ? 12.766 -17.109 -3.127 1 97.88 170 GLU A O 1
ATOM 1335 N N . SER A 1 171 ? 11.148 -18.297 -4.203 1 97.88 171 SER A N 1
ATOM 1336 C CA . SER A 1 171 ? 12.086 -19.219 -4.828 1 97.88 171 SER A CA 1
ATOM 1337 C C . SER A 1 171 ? 13.055 -18.484 -5.75 1 97.88 171 SER A C 1
ATOM 1339 O O . SER A 1 171 ? 12.68 -17.531 -6.414 1 97.88 171 SER A O 1
ATOM 1341 N N . GLU A 1 172 ? 14.297 -18.984 -5.84 1 96.38 172 GLU A N 1
ATOM 1342 C CA . GLU A 1 172 ? 15.281 -18.438 -6.766 1 96.38 172 GLU A CA 1
ATOM 1343 C C . GLU A 1 172 ? 14.812 -18.562 -8.211 1 96.38 172 GLU A C 1
ATOM 1345 O O . GLU A 1 172 ? 15.281 -17.828 -9.086 1 96.38 172 GLU A O 1
ATOM 1350 N N . ALA A 1 173 ? 13.891 -19.453 -8.422 1 96.69 173 ALA A N 1
ATOM 1351 C CA . ALA A 1 173 ? 13.367 -19.703 -9.766 1 96.69 173 ALA A CA 1
ATOM 1352 C C . ALA A 1 173 ? 12.57 -18.516 -10.281 1 96.69 173 ALA A C 1
ATOM 1354 O O . ALA A 1 173 ? 12.266 -18.438 -11.477 1 96.69 173 ALA A O 1
ATOM 1355 N N . PHE A 1 174 ? 12.234 -17.562 -9.453 1 96.5 174 PHE A N 1
ATOM 1356 C CA . PHE A 1 174 ? 11.57 -16.344 -9.883 1 96.5 174 PHE A CA 1
ATOM 1357 C C . PHE A 1 174 ? 12.555 -15.414 -10.57 1 96.5 174 PHE A C 1
ATOM 1359 O O . PHE A 1 174 ? 12.156 -14.453 -11.234 1 96.5 174 PHE A O 1
ATOM 1366 N N . GLY A 1 175 ? 13.805 -15.609 -10.383 1 95.19 175 GLY A N 1
ATOM 1367 C CA . GLY A 1 175 ? 14.82 -14.812 -11.062 1 95.19 175 GLY A CA 1
ATOM 1368 C C . GLY A 1 175 ? 14.867 -15.062 -12.562 1 95.19 175 GLY A C 1
ATOM 1369 O O . GLY A 1 175 ? 14.805 -16.203 -13.008 1 95.19 175 GLY A O 1
ATOM 1370 N N . VAL A 1 176 ? 14.977 -14.023 -13.344 1 95.06 176 VAL A N 1
ATOM 1371 C CA . VAL A 1 176 ? 14.945 -14.148 -14.797 1 95.06 176 VAL A CA 1
ATOM 1372 C C . VAL A 1 176 ? 16.25 -13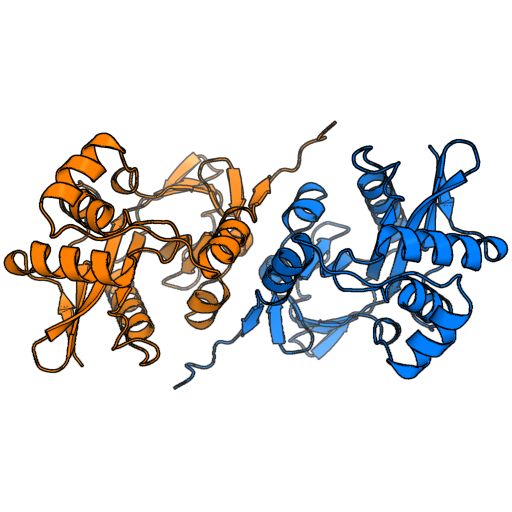.633 -15.383 1 95.06 176 VAL A C 1
ATOM 1374 O O . VAL A 1 176 ? 16.656 -12.492 -15.141 1 95.06 176 VAL A O 1
ATOM 1377 N N . SER A 1 177 ? 16.891 -14.508 -16.078 1 94.94 177 SER A N 1
ATOM 1378 C CA . SER A 1 177 ? 18.016 -14.117 -16.922 1 94.94 177 SER A CA 1
ATOM 1379 C C . SER A 1 177 ? 17.562 -13.641 -18.281 1 94.94 177 SER A C 1
ATOM 1381 O O . SER A 1 177 ? 16.844 -14.359 -18.984 1 94.94 177 SER A O 1
ATOM 1383 N N . ALA A 1 178 ? 18.062 -12.484 -18.656 1 95.31 178 ALA A N 1
ATOM 1384 C CA . ALA A 1 178 ? 17.641 -11.914 -19.938 1 95.31 178 ALA A CA 1
ATOM 1385 C C . ALA A 1 178 ? 17.938 -12.875 -21.078 1 95.31 178 ALA A C 1
ATOM 1387 O O . ALA A 1 178 ? 17.109 -13.07 -21.984 1 95.31 178 ALA A O 1
ATOM 1388 N N . ASP A 1 179 ? 19.109 -13.484 -21.031 1 97.38 179 ASP A N 1
ATOM 1389 C CA . ASP A 1 179 ? 19.516 -14.398 -22.094 1 97.38 179 ASP A CA 1
ATOM 1390 C C . ASP A 1 179 ? 18.656 -15.656 -22.109 1 97.38 179 ASP A C 1
ATOM 1392 O O . ASP A 1 179 ? 18.219 -16.125 -23.172 1 97.38 179 ASP A O 1
ATOM 1396 N N . ALA A 1 180 ? 18.438 -16.219 -20.922 1 97.5 180 ALA A N 1
ATOM 1397 C CA . ALA A 1 180 ? 17.625 -17.422 -20.812 1 97.5 180 ALA A CA 1
ATOM 1398 C C . ALA A 1 180 ? 16.188 -17.172 -21.25 1 97.5 180 ALA A C 1
ATOM 1400 O O . ALA A 1 180 ? 15.57 -18 -21.906 1 97.5 180 ALA A O 1
ATOM 1401 N N . LEU A 1 181 ? 15.711 -16.031 -20.844 1 97.94 181 LEU A N 1
ATOM 1402 C CA . LEU A 1 181 ? 14.367 -15.648 -21.25 1 97.94 181 LEU A CA 1
ATOM 1403 C C . LEU A 1 181 ? 14.281 -15.523 -22.766 1 97.94 181 LEU A C 1
ATOM 1405 O O . LEU A 1 181 ? 13.336 -16.016 -23.391 1 97.94 181 LEU A O 1
ATOM 1409 N N . ALA A 1 182 ? 15.211 -14.781 -23.344 1 97.19 182 ALA A N 1
ATOM 1410 C CA . ALA A 1 182 ? 15.211 -14.578 -24.797 1 97.19 182 ALA A CA 1
ATOM 1411 C C . ALA A 1 182 ? 15.234 -15.906 -25.547 1 97.19 182 ALA A C 1
ATOM 1413 O O . ALA A 1 182 ? 14.492 -16.094 -26.516 1 97.19 182 ALA A O 1
ATOM 1414 N N . GLU A 1 183 ? 16.094 -16.812 -25.141 1 97.94 183 GLU A N 1
ATOM 1415 C CA . GLU A 1 183 ? 16.188 -18.125 -25.766 1 97.94 183 GLU A CA 1
ATOM 1416 C C . GLU A 1 183 ? 14.859 -18.875 -25.656 1 97.94 183 GLU A C 1
ATOM 1418 O O . GLU A 1 183 ? 14.391 -19.453 -26.625 1 97.94 183 GLU A O 1
ATOM 1423 N N . PHE A 1 184 ? 14.32 -18.859 -24.469 1 98.31 184 PHE A N 1
ATOM 1424 C CA . PHE A 1 184 ? 13.062 -19.562 -24.25 1 98.31 184 PHE A CA 1
ATOM 1425 C C . PHE A 1 184 ? 11.93 -18.922 -25.047 1 98.31 184 PHE A C 1
ATOM 1427 O O . PHE A 1 184 ? 11.133 -19.609 -25.672 1 98.31 184 PHE A O 1
ATOM 1434 N N . ASP A 1 185 ? 11.852 -17.641 -24.984 1 97.94 185 ASP A N 1
ATOM 1435 C CA . ASP A 1 185 ? 10.805 -16.891 -25.672 1 97.94 185 ASP A CA 1
ATOM 1436 C C . ASP A 1 185 ? 10.875 -17.125 -27.188 1 97.94 185 ASP A C 1
ATOM 1438 O O . ASP A 1 185 ? 9.859 -17.094 -27.875 1 97.94 185 ASP A O 1
ATOM 1442 N N . ALA A 1 186 ? 12.016 -17.359 -27.734 1 97.5 186 ALA A N 1
ATOM 1443 C CA . ALA A 1 186 ? 12.211 -17.594 -29.172 1 97.5 186 ALA A CA 1
ATOM 1444 C C . ALA A 1 186 ? 11.523 -18.875 -29.609 1 97.5 186 ALA A C 1
ATOM 1446 O O . ALA A 1 186 ? 11.305 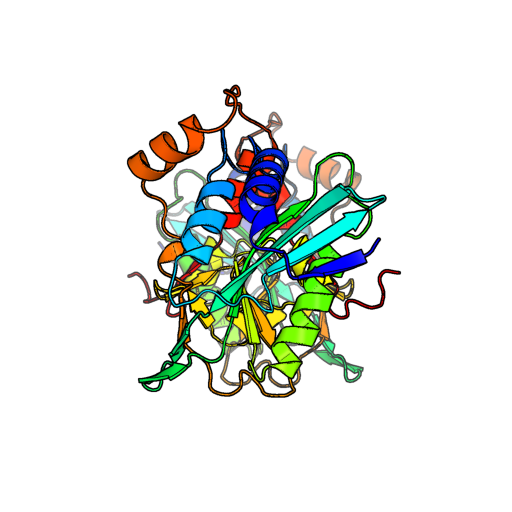-19.078 -30.812 1 97.5 186 ALA A O 1
ATOM 1447 N N . SER A 1 187 ? 11.266 -19.75 -28.641 1 98.06 187 SER A N 1
ATOM 1448 C CA . SER A 1 187 ? 10.586 -20.984 -28.969 1 98.06 187 SER A CA 1
ATOM 1449 C C . SER A 1 187 ? 9.086 -20.766 -29.156 1 98.06 187 SER A C 1
ATOM 1451 O O . SER A 1 187 ? 8.359 -21.688 -29.531 1 98.06 187 SER A O 1
ATOM 1453 N N . PHE A 1 188 ? 8.57 -19.594 -28.891 1 98.19 188 PHE A N 1
ATOM 1454 C CA . PHE A 1 188 ? 7.18 -19.188 -29.078 1 98.19 188 PHE A CA 1
ATOM 1455 C C . PHE A 1 188 ? 7.027 -18.344 -30.328 1 98.19 188 PHE A C 1
ATOM 1457 O O . PHE A 1 188 ? 8.008 -17.797 -30.844 1 98.19 188 PHE A O 1
ATOM 1464 N N . PRO A 1 189 ? 5.758 -18.188 -30.844 1 97.12 189 PRO A N 1
ATOM 1465 C CA . PRO A 1 189 ? 5.555 -17.281 -31.969 1 97.12 189 PRO A CA 1
ATOM 1466 C C . PRO A 1 189 ? 5.965 -15.844 -31.641 1 97.12 189 PRO A C 1
ATOM 1468 O O . PRO A 1 189 ? 5.711 -15.359 -30.531 1 97.12 189 PRO A O 1
ATOM 1471 N N . ALA A 1 190 ? 6.562 -15.211 -32.562 1 96.56 190 ALA A N 1
ATOM 1472 C CA . ALA A 1 190 ? 7.012 -13.836 -32.375 1 96.56 190 ALA A CA 1
ATOM 1473 C C . ALA A 1 190 ? 5.828 -12.906 -32.125 1 96.56 190 ALA A C 1
ATOM 1475 O O . ALA A 1 190 ? 4.777 -13.047 -32.75 1 96.56 190 ALA A O 1
ATOM 1476 N N . ARG A 1 191 ? 6.051 -11.93 -31.25 1 96.12 191 ARG A N 1
ATOM 1477 C CA . ARG A 1 191 ? 5.039 -10.93 -30.922 1 96.12 191 ARG A CA 1
ATOM 1478 C C . ARG A 1 191 ? 5.68 -9.562 -30.688 1 96.12 191 ARG A C 1
ATOM 1480 O O . ARG A 1 191 ? 6.77 -9.469 -30.125 1 96.12 191 ARG A O 1
ATOM 1487 N N . GLU A 1 192 ? 4.938 -8.57 -31.047 1 96.5 192 GLU A N 1
ATOM 1488 C CA . GLU A 1 192 ? 5.449 -7.211 -30.906 1 96.5 192 GLU A CA 1
ATOM 1489 C C . GLU A 1 192 ? 5.352 -6.734 -29.469 1 96.5 192 GLU A C 1
ATOM 1491 O O . GLU A 1 192 ? 4.312 -6.898 -28.812 1 96.5 192 GLU A O 1
ATOM 1496 N N . LYS A 1 193 ? 6.398 -6.16 -29 1 96.19 193 LYS A N 1
ATOM 1497 C CA . LYS A 1 193 ? 6.402 -5.531 -27.688 1 96.19 193 LYS A CA 1
ATOM 1498 C C . LYS A 1 193 ? 5.809 -4.129 -27.75 1 96.19 193 LYS A C 1
ATOM 1500 O O . LYS A 1 193 ? 5.934 -3.436 -28.75 1 96.19 193 LYS A O 1
ATOM 1505 N N . GLY A 1 194 ? 5.102 -3.777 -26.703 1 95.5 194 GLY A N 1
ATOM 1506 C CA . GLY A 1 194 ? 4.465 -2.471 -26.688 1 95.5 194 GLY A CA 1
ATOM 1507 C C . GLY A 1 194 ? 4.262 -1.914 -25.297 1 95.5 194 GLY A C 1
ATOM 1508 O O . GLY A 1 194 ? 4.406 -2.637 -24.312 1 95.5 194 GLY A O 1
ATOM 1509 N N . GLU A 1 195 ? 3.998 -0.57 -25.266 1 91.88 195 GLU A N 1
ATOM 1510 C CA . GLU A 1 195 ? 3.732 0.123 -24.016 1 91.88 195 GLU A CA 1
ATOM 1511 C C . GLU A 1 195 ? 2.232 0.239 -23.75 1 91.88 195 GLU A C 1
ATOM 1513 O O . GLU A 1 195 ? 1.434 0.241 -24.688 1 91.88 195 GLU A O 1
ATOM 1518 N N . SER A 1 196 ? 1.909 0.163 -22.547 1 86.69 196 SER A N 1
ATOM 1519 C CA . SER A 1 196 ? 0.526 0.384 -22.141 1 86.69 196 SER A CA 1
ATOM 1520 C C . SER A 1 196 ? 0.449 1.313 -20.938 1 86.69 196 SER A C 1
ATOM 1522 O O . SER A 1 196 ? 1.442 1.509 -20.234 1 86.69 196 SER A O 1
ATOM 1524 N N . ALA A 1 197 ? -0.768 1.985 -20.734 1 81.94 197 ALA A N 1
ATOM 1525 C CA . ALA A 1 197 ? -1.003 2.885 -19.609 1 81.94 197 ALA A CA 1
ATOM 1526 C C . ALA A 1 197 ? -0.852 2.148 -18.281 1 81.94 197 ALA A C 1
ATOM 1528 O O . ALA A 1 197 ? -0.404 2.73 -17.281 1 81.94 197 ALA A O 1
ATOM 1529 N N . PHE A 1 198 ? -1.108 0.826 -18.281 1 85.81 198 PHE A N 1
ATOM 1530 C CA . PHE A 1 198 ? -1.069 0.039 -17.062 1 85.81 198 PHE A CA 1
ATOM 1531 C C . PHE A 1 198 ? 0.366 -0.154 -16.594 1 85.81 198 PHE A 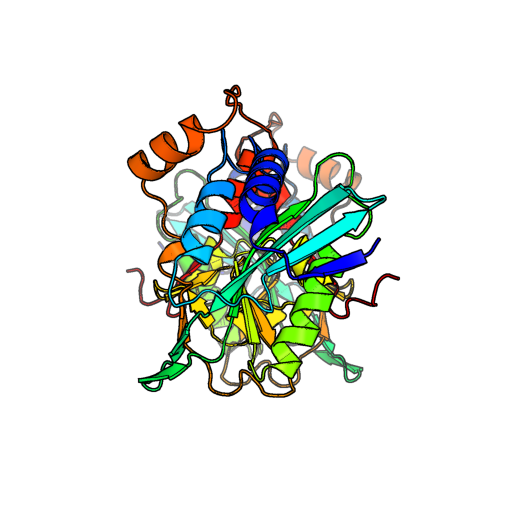C 1
ATOM 1533 O O . PHE A 1 198 ? 0.608 -0.387 -15.398 1 85.81 198 PHE A O 1
ATOM 1540 N N . GLN A 1 199 ? 1.25 -0.077 -17.531 1 91.56 199 GLN A N 1
ATOM 1541 C CA . GLN A 1 199 ? 2.648 -0.306 -17.172 1 91.56 199 GLN A CA 1
ATOM 1542 C C . GLN A 1 199 ? 3.164 0.777 -16.234 1 91.56 199 GLN A C 1
ATOM 1544 O O . GLN A 1 199 ? 3.975 0.501 -15.352 1 91.56 199 GLN A O 1
ATOM 1549 N N . SER A 1 200 ? 2.621 1.984 -16.406 1 89.44 200 SER A N 1
ATOM 1550 C CA . SER A 1 200 ? 2.973 3.066 -15.5 1 89.44 200 SER A CA 1
ATOM 1551 C C . SER A 1 200 ? 2.404 2.82 -14.102 1 89.44 200 SER A C 1
ATOM 1553 O O . SER A 1 200 ? 3.074 3.074 -13.102 1 89.44 200 SER A O 1
ATOM 1555 N N . GLU A 1 201 ? 1.225 2.352 -14.055 1 91 201 GLU A N 1
ATOM 1556 C CA . GLU A 1 201 ? 0.596 2.012 -12.781 1 91 201 GLU A CA 1
ATOM 1557 C C . GLU A 1 201 ? 1.362 0.903 -12.07 1 91 201 GLU A C 1
ATOM 1559 O O . GLU A 1 201 ? 1.598 0.983 -10.859 1 91 201 GLU A O 1
ATOM 1564 N N . PHE A 1 202 ? 1.733 -0.024 -12.812 1 92.94 202 PHE A N 1
ATOM 1565 C CA . PHE A 1 202 ? 2.504 -1.127 -12.25 1 92.94 202 PHE A CA 1
ATOM 1566 C C . PHE A 1 202 ? 3.828 -0.629 -11.68 1 92.94 202 PHE A C 1
ATOM 1568 O O . PHE A 1 202 ? 4.25 -1.063 -10.609 1 92.94 202 PHE A O 1
ATOM 1575 N N . ALA A 1 203 ? 4.441 0.213 -12.422 1 92.69 203 ALA A N 1
ATOM 1576 C CA . ALA A 1 203 ? 5.711 0.773 -11.961 1 92.69 203 ALA A CA 1
ATOM 1577 C C . ALA A 1 203 ? 5.547 1.476 -10.617 1 92.69 203 ALA A C 1
ATOM 1579 O O . ALA A 1 203 ? 6.418 1.383 -9.75 1 92.69 203 ALA A O 1
ATOM 1580 N N . VAL A 1 204 ? 4.445 2.123 -10.414 1 93.06 204 VAL A N 1
ATOM 1581 C CA . VAL A 1 204 ? 4.16 2.785 -9.148 1 93.06 204 VAL A CA 1
ATOM 1582 C C . VAL A 1 204 ? 4 1.742 -8.039 1 93.06 204 VAL A C 1
ATOM 1584 O O . VAL A 1 204 ? 4.625 1.846 -6.984 1 93.06 204 VAL A O 1
ATOM 1587 N N . LEU A 1 205 ? 3.264 0.738 -8.25 1 94.19 205 LEU A N 1
ATOM 1588 C CA . LEU A 1 205 ? 2.98 -0.301 -7.266 1 94.19 205 LEU A CA 1
ATOM 1589 C C . LEU A 1 205 ? 4.27 -0.962 -6.789 1 94.19 205 LEU A C 1
ATOM 1591 O O . LEU A 1 205 ? 4.457 -1.172 -5.586 1 94.19 205 LEU A O 1
ATOM 1595 N N . VAL A 1 206 ? 5.137 -1.234 -7.668 1 94.5 206 VAL A N 1
ATOM 1596 C CA . VAL A 1 206 ? 6.359 -1.966 -7.359 1 94.5 206 VAL A CA 1
ATOM 1597 C C . VAL A 1 206 ? 7.309 -1.074 -6.559 1 94.5 206 VAL A C 1
ATOM 1599 O O . VAL A 1 206 ? 8.195 -1.569 -5.863 1 94.5 206 VAL A O 1
ATOM 1602 N N . SER A 1 207 ? 7.105 0.238 -6.699 1 94.62 207 SER A N 1
ATOM 1603 C CA . SER A 1 207 ? 8.016 1.175 -6.047 1 94.62 207 SER A CA 1
ATOM 1604 C C . SER A 1 207 ? 7.586 1.451 -4.609 1 94.62 207 SER A C 1
ATOM 1606 O O . SER A 1 207 ? 8.289 2.137 -3.867 1 94.62 207 SER A O 1
ATOM 1608 N N . LEU A 1 208 ? 6.473 0.975 -4.152 1 96.06 208 LEU A N 1
ATOM 1609 C CA . LEU A 1 208 ? 5.887 1.347 -2.867 1 96.06 208 LEU A CA 1
ATOM 1610 C C . LEU A 1 208 ? 6.48 0.513 -1.737 1 96.06 208 LEU A C 1
ATOM 1612 O O . LEU A 1 208 ? 5.801 -0.348 -1.173 1 96.06 208 LEU A O 1
ATOM 1616 N N . SER A 1 209 ? 7.668 0.836 -1.321 1 96.19 209 SER A N 1
ATOM 1617 C CA . SER A 1 209 ? 8.375 0.166 -0.236 1 96.19 209 SER A CA 1
ATOM 1618 C C . SER A 1 209 ? 9.133 1.166 0.629 1 96.19 209 SER A C 1
ATOM 1620 O O . SER A 1 209 ? 9.391 2.297 0.206 1 96.19 209 SER A O 1
ATOM 1622 N N . TYR A 1 210 ? 9.398 0.811 1.813 1 94.5 210 TYR A N 1
ATOM 1623 C CA . TYR A 1 210 ? 10.188 1.618 2.742 1 94.5 210 TYR A CA 1
ATOM 1624 C C . TYR A 1 210 ? 10.828 0.747 3.814 1 94.5 210 TYR A C 1
ATOM 1626 O O . TYR A 1 210 ? 10.336 -0.344 4.113 1 94.5 210 TYR A O 1
ATOM 1634 N N . ALA A 1 211 ? 11.859 1.239 4.398 1 92.69 211 ALA A N 1
ATOM 1635 C CA . ALA A 1 211 ? 12.648 0.457 5.344 1 92.69 211 ALA A CA 1
ATOM 1636 C C . ALA A 1 211 ? 11.883 0.218 6.641 1 92.69 211 ALA A C 1
ATOM 1638 O O . ALA A 1 211 ? 11.227 1.124 7.156 1 92.69 211 ALA A O 1
ATOM 1639 N N . LYS A 1 212 ? 11.898 -0.995 7.184 1 88.62 212 LYS A N 1
ATOM 1640 C CA . LYS A 1 212 ? 11.305 -1.338 8.477 1 88.62 212 LYS A CA 1
ATOM 1641 C C . LYS A 1 212 ? 11.938 -0.525 9.602 1 88.62 212 LYS A C 1
ATOM 1643 O O . LYS A 1 212 ? 11.234 -0.018 10.477 1 88.62 212 LYS A O 1
ATOM 1648 N N . ASP A 1 213 ? 13.156 -0.538 9.648 1 80.12 213 ASP A N 1
ATOM 1649 C CA . ASP A 1 213 ? 13.891 0.223 10.656 1 80.12 213 ASP A CA 1
ATOM 1650 C C . ASP A 1 213 ? 14.492 1.495 10.062 1 80.12 213 ASP A C 1
ATOM 1652 O O . ASP A 1 213 ? 15.586 1.47 9.5 1 80.12 213 ASP A O 1
ATOM 1656 N N . PRO A 1 214 ? 13.516 2.352 9.969 1 66 214 PRO A N 1
ATOM 1657 C CA . PRO A 1 214 ? 14.039 3.578 9.359 1 66 214 PRO A CA 1
ATOM 1658 C C . PRO A 1 214 ? 15.242 4.141 10.102 1 66 214 PRO A C 1
ATOM 1660 O O . PRO A 1 214 ? 15.203 4.309 11.328 1 66 214 PRO A O 1
ATOM 1663 N N . LYS A 1 215 ? 16.531 3.438 10.094 1 48.91 215 LYS A N 1
ATOM 1664 C CA . LYS A 1 215 ? 17.594 4.266 10.648 1 48.91 215 LYS A CA 1
ATOM 1665 C C . LYS A 1 215 ? 17.328 5.746 10.383 1 48.91 215 LYS A C 1
ATOM 1667 O O . LYS A 1 215 ? 16.75 6.105 9.359 1 48.91 215 LYS A O 1
ATOM 1672 N N . TYR A 1 216 ? 17.172 6.641 11.508 1 37.5 216 TYR A N 1
ATOM 1673 C CA . TYR A 1 216 ? 17.219 8.086 11.336 1 37.5 216 TYR A CA 1
ATOM 1674 C C . TYR A 1 216 ? 18 8.461 10.078 1 37.5 216 TYR A C 1
ATOM 1676 O O . TYR A 1 216 ? 19.234 8.352 10.055 1 37.5 216 TYR A O 1
ATOM 1684 N N . THR A 1 217 ? 17.766 7.988 8.945 1 31.14 217 THR A N 1
ATOM 1685 C CA . THR A 1 217 ? 18.766 8.547 8.055 1 31.14 217 THR A CA 1
ATOM 1686 C C . THR A 1 217 ? 19.172 9.945 8.508 1 31.14 217 THR A C 1
ATOM 1688 O O . THR A 1 217 ? 18.328 10.844 8.609 1 31.14 217 THR A O 1
ATOM 1691 N N . SER A 1 218 ? 20.047 10.102 9.328 1 27.27 218 SER A N 1
ATOM 1692 C CA . SER A 1 218 ? 20.828 11.328 9.508 1 27.27 218 SER A CA 1
ATOM 1693 C C . SER A 1 218 ? 20.859 12.148 8.219 1 27.27 218 SER A C 1
ATOM 1695 O O . SER A 1 218 ? 20.953 11.586 7.125 1 27.27 218 SER A O 1
ATOM 1697 N N . MET B 1 1 ? 17.656 26.781 10.234 1 89.12 1 MET B N 1
ATOM 1698 C CA . MET B 1 1 ? 16.234 26.531 10.008 1 89.12 1 MET B CA 1
ATOM 1699 C C . MET B 1 1 ? 15.508 26.281 11.328 1 89.12 1 MET B C 1
ATOM 1701 O O . MET B 1 1 ? 15.961 25.469 12.148 1 89.12 1 MET B O 1
ATOM 1705 N N . GLU B 1 2 ? 14.516 27.062 11.57 1 96.25 2 GLU B N 1
ATOM 1706 C CA . GLU B 1 2 ? 13.742 27 12.805 1 96.25 2 GLU B CA 1
ATOM 1707 C C . GLU B 1 2 ? 12.344 26.438 12.547 1 96.25 2 GLU B C 1
ATOM 1709 O O . GLU B 1 2 ? 11.711 26.766 11.547 1 96.25 2 GLU B O 1
ATOM 1714 N N . VAL B 1 3 ? 11.867 25.547 13.477 1 98.38 3 VAL B N 1
ATOM 1715 C CA . VAL B 1 3 ? 10.484 25.094 13.469 1 98.38 3 VAL B CA 1
ATOM 1716 C C . VAL B 1 3 ? 9.75 25.625 14.695 1 98.38 3 VAL B C 1
ATOM 1718 O O . VAL B 1 3 ? 10.227 25.484 15.82 1 98.38 3 VAL B O 1
ATOM 1721 N N . ARG B 1 4 ? 8.656 26.266 14.484 1 98.25 4 ARG B N 1
ATOM 1722 C CA . ARG B 1 4 ? 7.902 26.875 15.578 1 98.25 4 ARG B CA 1
ATOM 1723 C C . ARG B 1 4 ? 6.418 26.969 15.242 1 98.25 4 ARG B C 1
ATOM 1725 O O . ARG B 1 4 ? 6.031 26.797 14.086 1 98.25 4 ARG B O 1
ATOM 1732 N N . PRO B 1 5 ? 5.609 27.234 16.234 1 98.31 5 PRO B N 1
ATOM 1733 C CA . PRO B 1 5 ? 4.195 27.469 15.938 1 98.31 5 PRO B CA 1
ATOM 1734 C C . PRO B 1 5 ? 3.969 28.688 15.055 1 98.31 5 PRO B C 1
ATOM 1736 O O . PRO B 1 5 ? 4.703 29.672 15.156 1 98.31 5 PRO B O 1
ATOM 1739 N N . VAL B 1 6 ? 2.969 28.594 14.25 1 98.62 6 VAL B N 1
ATOM 1740 C CA . VAL B 1 6 ? 2.582 29.703 13.383 1 98.62 6 VAL B CA 1
ATOM 1741 C C . VAL B 1 6 ? 1.946 30.812 14.219 1 98.62 6 VAL B C 1
ATOM 1743 O O . VAL B 1 6 ? 1.331 30.547 15.25 1 98.62 6 VAL B O 1
ATOM 1746 N N . GLU B 1 7 ? 2.178 32.031 13.812 1 97.88 7 GLU B N 1
ATOM 1747 C CA . GLU B 1 7 ? 1.441 33.156 14.375 1 97.88 7 GLU B CA 1
ATOM 1748 C C . GLU B 1 7 ? 0.205 33.469 13.539 1 97.88 7 GLU B C 1
ATOM 1750 O O . GLU B 1 7 ? 0.227 33.344 12.312 1 97.88 7 GLU B O 1
ATOM 1755 N N . VAL B 1 8 ? -0.802 33.938 14.227 1 98.12 8 VAL B N 1
ATOM 1756 C CA . VAL B 1 8 ? -2.066 34.25 13.555 1 98.12 8 VAL B CA 1
ATOM 1757 C C . VAL B 1 8 ? -1.832 35.188 12.398 1 98.12 8 VAL B C 1
ATOM 1759 O O . VAL B 1 8 ? -2.42 35.031 11.32 1 98.12 8 VAL B O 1
ATOM 1762 N N . ALA B 1 9 ? -0.971 36.125 12.586 1 98.12 9 ALA B N 1
ATOM 1763 C CA . ALA B 1 9 ? -0.667 37.125 11.562 1 98.12 9 ALA B CA 1
ATOM 1764 C C . ALA B 1 9 ? -0.001 36.469 10.352 1 98.12 9 ALA B C 1
ATOM 1766 O O . ALA B 1 9 ? 0.095 37.094 9.289 1 98.12 9 ALA B O 1
ATOM 1767 N N . GLU B 1 10 ? 0.406 35.219 10.469 1 98.56 10 GLU B N 1
ATOM 1768 C CA . GLU B 1 10 ? 1.133 34.531 9.414 1 98.56 10 GLU B CA 1
ATOM 1769 C C . GLU B 1 10 ? 0.222 33.562 8.656 1 98.56 10 GLU B C 1
ATOM 1771 O O . GLU B 1 10 ? 0.662 32.875 7.727 1 98.56 10 GLU B O 1
ATOM 1776 N N . PHE B 1 11 ? -1.059 33.531 9.031 1 98.69 11 PHE B N 1
ATOM 1777 C CA . PHE B 1 11 ? -1.973 32.562 8.445 1 98.69 11 PHE B CA 1
ATOM 1778 C C . PHE B 1 11 ? -2.041 32.719 6.93 1 98.69 11 PHE B C 1
ATOM 1780 O O . PHE B 1 11 ? -1.88 31.766 6.188 1 98.69 11 PHE B O 1
ATOM 1787 N N . ARG B 1 12 ? -2.195 33.938 6.504 1 98.5 12 ARG B N 1
ATOM 1788 C CA . ARG B 1 12 ? -2.297 34.156 5.066 1 98.5 12 ARG B CA 1
ATOM 1789 C C . ARG B 1 12 ? -1 33.812 4.359 1 98.5 12 ARG B C 1
ATOM 1791 O O . ARG B 1 12 ? -1.024 33.188 3.279 1 98.5 12 ARG B O 1
ATOM 1798 N N . LEU B 1 13 ? 0.117 34.125 4.914 1 98.31 13 LEU B N 1
ATOM 1799 C CA . LEU B 1 13 ? 1.415 33.781 4.34 1 98.31 13 LEU B CA 1
ATOM 1800 C C . LEU B 1 13 ? 1.573 32.281 4.207 1 98.31 13 LEU B C 1
ATOM 1802 O O . LEU B 1 13 ? 2.115 31.781 3.211 1 98.31 13 LEU B O 1
ATOM 1806 N N . THR B 1 14 ? 1.126 31.531 5.18 1 98.69 14 THR B N 1
ATOM 1807 C CA . THR B 1 14 ? 1.231 30.078 5.129 1 98.69 14 THR B CA 1
ATOM 1808 C C . THR B 1 14 ? 0.265 29.5 4.102 1 98.69 14 THR B C 1
ATOM 1810 O O . THR B 1 14 ? 0.561 28.5 3.463 1 98.69 14 THR B O 1
ATOM 1813 N N . GLU B 1 15 ? -0.915 30.109 4.012 1 98.75 15 GLU B N 1
ATOM 1814 C CA . GLU B 1 15 ? -1.854 29.672 2.98 1 98.75 15 GLU B CA 1
ATOM 1815 C C . GLU B 1 15 ? -1.271 29.875 1.584 1 98.75 15 GLU B C 1
ATOM 1817 O O . GLU B 1 15 ? -1.423 29 0.717 1 98.75 15 GLU B O 1
ATOM 1822 N N . GLU B 1 16 ? -0.554 30.984 1.372 1 98.62 16 GLU B N 1
ATOM 1823 C CA . GLU B 1 16 ? 0.153 31.234 0.117 1 98.62 16 GLU B CA 1
ATOM 1824 C C . GLU B 1 16 ? 1.254 30.203 -0.101 1 98.62 16 GLU B C 1
ATOM 1826 O O . GLU B 1 16 ? 1.412 29.672 -1.206 1 98.62 16 GLU B O 1
ATOM 1831 N N . LEU B 1 17 ? 1.998 29.953 0.896 1 98.56 17 LEU B N 1
ATOM 1832 C CA . LEU B 1 17 ? 3.061 28.953 0.857 1 98.56 17 LEU B CA 1
ATOM 1833 C C . LEU B 1 17 ? 2.502 27.578 0.487 1 98.56 17 LEU B C 1
ATOM 1835 O O . LEU B 1 17 ? 3.039 26.906 -0.391 1 98.56 17 LEU B O 1
ATOM 1839 N N . ILE B 1 18 ? 1.422 27.156 1.121 1 98.69 18 ILE B N 1
ATOM 1840 C CA . ILE B 1 18 ? 0.8 25.859 0.889 1 98.69 18 ILE B CA 1
ATOM 1841 C C . ILE B 1 18 ? 0.279 25.797 -0.544 1 98.69 18 ILE B C 1
ATOM 1843 O O . ILE B 1 18 ? 0.471 24.781 -1.231 1 98.69 18 ILE B O 1
ATOM 1847 N N . ARG B 1 19 ? -0.348 26.875 -0.966 1 98.62 19 ARG B N 1
ATOM 1848 C CA . ARG B 1 19 ? -0.834 26.906 -2.342 1 98.62 19 ARG B CA 1
ATOM 1849 C C . ARG B 1 19 ? 0.311 26.719 -3.332 1 98.62 19 ARG B C 1
ATOM 1851 O O . ARG B 1 19 ? 0.188 25.953 -4.297 1 98.62 19 ARG B O 1
ATOM 1858 N N . GLU B 1 20 ? 1.383 27.391 -3.107 1 97.94 20 GLU B N 1
ATOM 1859 C CA . GLU B 1 20 ? 2.562 27.266 -3.959 1 97.94 20 GLU B CA 1
ATOM 1860 C C . GLU B 1 20 ? 3.115 25.844 -3.936 1 97.94 20 GLU B C 1
ATOM 1862 O O . GLU B 1 20 ? 3.467 25.281 -4.98 1 97.94 20 GLU B O 1
ATOM 1867 N N . ALA B 1 21 ? 3.199 25.297 -2.801 1 97.62 21 ALA B N 1
ATOM 1868 C CA . ALA B 1 21 ? 3.793 23.969 -2.607 1 97.62 21 ALA B CA 1
ATOM 1869 C C . ALA B 1 21 ? 2.99 22.891 -3.334 1 97.62 21 ALA B C 1
ATOM 1871 O O . ALA B 1 21 ? 3.553 21.906 -3.807 1 97.62 21 ALA B O 1
ATOM 1872 N N . PHE B 1 22 ? 1.659 23.094 -3.473 1 97.44 22 PHE B N 1
ATOM 1873 C CA . PHE B 1 22 ? 0.802 22.016 -3.93 1 97.44 22 PHE B CA 1
ATOM 1874 C C . PHE B 1 22 ? 0.263 22.297 -5.324 1 97.44 22 PHE B C 1
ATOM 1876 O O . PHE B 1 22 ? -0.344 21.422 -5.953 1 97.44 22 PHE B O 1
ATOM 1883 N N . TRP B 1 23 ? 0.479 23.531 -5.832 1 97.25 23 TRP B N 1
ATOM 1884 C CA . TRP B 1 23 ? -0.165 23.922 -7.082 1 97.25 23 TRP B CA 1
ATOM 1885 C C . TRP B 1 23 ? 0.239 22.984 -8.219 1 97.25 23 TRP B C 1
ATOM 1887 O O . TRP B 1 23 ? 1.423 22.859 -8.539 1 97.25 23 TRP B O 1
ATOM 1897 N N . ASN B 1 24 ? -0.719 22.281 -8.82 1 96 24 ASN B N 1
ATOM 1898 C CA . ASN B 1 24 ? -0.584 21.359 -9.953 1 96 24 ASN B CA 1
ATOM 1899 C C . ASN B 1 24 ? 0.224 20.125 -9.578 1 96 24 ASN B C 1
ATOM 1901 O O . ASN B 1 24 ? 0.811 19.469 -10.445 1 96 24 ASN B O 1
ATOM 1905 N N . HIS B 1 25 ? 0.292 19.766 -8.289 1 93.5 25 HIS B N 1
ATOM 1906 C CA . HIS B 1 25 ? 1.091 18.625 -7.844 1 93.5 25 HIS B CA 1
ATOM 1907 C C . HIS B 1 25 ? 0.268 17.344 -7.84 1 93.5 25 HIS B C 1
ATOM 1909 O O . HIS B 1 25 ? 0.551 16.422 -8.609 1 93.5 25 HIS B O 1
ATOM 1915 N N . PHE B 1 26 ? -0.726 17.297 -7.094 1 92.31 26 PHE B N 1
ATOM 1916 C CA . PHE B 1 26 ? -1.552 16.094 -6.992 1 92.31 26 PHE B CA 1
ATOM 1917 C C . PHE B 1 26 ? -2.699 16.141 -7.992 1 92.31 26 PHE B C 1
ATOM 1919 O O . PHE B 1 26 ? -3.191 15.102 -8.43 1 92.31 26 PHE B O 1
ATOM 1926 N N . GLU B 1 27 ? -3.16 17.344 -8.359 1 93.44 27 GLU B N 1
ATOM 1927 C CA . GLU B 1 27 ? -4.211 17.656 -9.32 1 93.44 27 GLU B CA 1
ATOM 1928 C C . GLU B 1 27 ? -4.008 19.031 -9.938 1 93.44 27 GLU B C 1
ATOM 1930 O O . GLU B 1 27 ? -3.209 19.828 -9.445 1 93.44 27 GLU B O 1
ATOM 1935 N N . PRO B 1 28 ? -4.688 19.281 -11.094 1 95.44 28 PRO B N 1
ATOM 1936 C CA . PRO B 1 28 ? -4.648 20.672 -11.562 1 95.44 28 PRO B CA 1
ATOM 1937 C C . PRO B 1 28 ? -5.176 21.656 -10.523 1 95.44 28 PRO B C 1
ATOM 1939 O O . PRO B 1 28 ? -6.281 21.484 -10.008 1 95.44 28 PRO B O 1
ATOM 1942 N N . GLY B 1 29 ? -4.383 22.609 -10.234 1 96.5 29 GLY B N 1
ATOM 1943 C CA . GLY B 1 29 ? -4.703 23.484 -9.133 1 96.5 29 GLY B CA 1
ATOM 1944 C C . GLY B 1 29 ? -4.301 22.922 -7.781 1 96.5 29 GLY B C 1
ATOM 1945 O O . GLY B 1 29 ? -3.273 22.25 -7.664 1 96.5 29 GLY B O 1
ATOM 1946 N N . ALA B 1 30 ? -4.98 23.391 -6.777 1 97.12 30 ALA B N 1
ATOM 1947 C CA . ALA B 1 30 ? -4.75 22.906 -5.418 1 97.12 30 ALA B CA 1
ATOM 1948 C C . ALA B 1 30 ? -5.906 23.281 -4.496 1 97.12 30 ALA B C 1
ATOM 1950 O O . ALA B 1 30 ? -6.562 24.312 -4.707 1 97.12 30 ALA B O 1
ATOM 1951 N N . ASP B 1 31 ? -6.145 22.422 -3.525 1 97.94 31 ASP B N 1
ATOM 1952 C CA . ASP B 1 31 ? -7.168 22.766 -2.545 1 97.94 31 ASP B CA 1
ATOM 1953 C C . ASP B 1 31 ? -6.59 22.781 -1.131 1 97.94 31 ASP B C 1
ATOM 1955 O O . ASP B 1 31 ? -7.293 23.125 -0.173 1 97.94 31 ASP B O 1
ATOM 1959 N N . GLU B 1 32 ? -5.324 22.531 -1.001 1 98.25 32 GLU B N 1
ATOM 1960 C CA . GLU B 1 32 ? -4.695 22.359 0.306 1 98.25 32 GLU B CA 1
ATOM 1961 C C . GLU B 1 32 ? -4.668 23.672 1.079 1 98.25 32 GLU B C 1
ATOM 1963 O O . GLU B 1 32 ? -4.793 23.672 2.307 1 98.25 32 GLU B O 1
ATOM 1968 N N . HIS B 1 33 ? -4.449 24.781 0.351 1 98.56 33 HIS B N 1
ATOM 1969 C CA . HIS B 1 33 ? -4.457 26.062 1.033 1 98.56 33 HIS B CA 1
ATOM 1970 C C . HIS B 1 33 ? -5.828 26.375 1.623 1 98.56 33 HIS B C 1
ATOM 1972 O O . HIS B 1 33 ? -5.93 26.969 2.695 1 98.56 33 HIS B O 1
ATOM 1978 N N . PHE B 1 34 ? -6.887 25.922 0.989 1 98.62 34 PHE B N 1
ATOM 1979 C CA . PHE B 1 34 ? -8.242 26.062 1.511 1 98.62 34 PHE B CA 1
ATOM 1980 C C . PHE B 1 34 ? -8.453 25.172 2.725 1 98.62 34 PHE B C 1
ATOM 1982 O O . PHE B 1 34 ? -9.102 25.562 3.691 1 98.62 34 PHE B O 1
ATOM 1989 N N . ILE B 1 35 ? -7.934 23.984 2.713 1 98.5 35 ILE B N 1
ATOM 1990 C CA . ILE B 1 35 ? -8.047 23.047 3.828 1 98.5 35 ILE B CA 1
ATOM 1991 C C . ILE B 1 35 ? -7.391 23.656 5.07 1 98.5 35 ILE B C 1
ATOM 1993 O O . ILE B 1 35 ? -7.965 23.609 6.164 1 98.5 35 ILE B O 1
ATOM 1997 N N . ALA B 1 36 ? -6.211 24.219 4.895 1 98.69 36 ALA B N 1
ATOM 1998 C CA . ALA B 1 36 ? -5.547 24.875 6.02 1 98.69 36 ALA B CA 1
ATOM 1999 C C . ALA B 1 36 ? -6.426 25.969 6.613 1 98.69 36 ALA B C 1
ATOM 2001 O O . ALA B 1 36 ? -6.57 26.078 7.832 1 98.69 36 ALA B O 1
ATOM 2002 N N . HIS B 1 37 ? -6.98 26.734 5.746 1 98.56 37 HIS B N 1
ATOM 2003 C CA . HIS B 1 37 ? -7.875 27.828 6.145 1 98.56 37 HIS B CA 1
ATOM 2004 C C . HIS B 1 37 ? -9.07 27.281 6.926 1 98.56 37 HIS B C 1
ATOM 2006 O O . HIS B 1 37 ? -9.422 27.828 7.977 1 98.56 37 HIS B O 1
ATOM 2012 N N . SER B 1 38 ? -9.664 26.266 6.426 1 98.38 38 SER B N 1
ATOM 2013 C CA . SER B 1 38 ? -10.844 25.656 7.027 1 98.38 38 SER B CA 1
ATOM 2014 C C . SER B 1 38 ? -10.508 25.016 8.375 1 98.38 38 SER B C 1
ATOM 2016 O O . SER B 1 38 ? -11.273 25.141 9.328 1 98.38 38 SER B O 1
ATOM 2018 N N . LEU B 1 39 ? -9.375 24.344 8.484 1 98.5 39 LEU B N 1
ATOM 2019 C CA . LEU B 1 39 ? -8.953 23.703 9.727 1 98.5 39 LEU B CA 1
ATOM 2020 C C . LEU B 1 39 ? -8.812 24.734 10.844 1 98.5 39 LEU B C 1
ATOM 2022 O O . LEU B 1 39 ? -9.25 24.484 11.969 1 98.5 39 LEU B O 1
ATOM 2026 N N . ARG B 1 40 ? -8.227 25.844 10.531 1 98.5 40 ARG B N 1
ATOM 2027 C CA . ARG B 1 40 ? -7.926 26.875 11.523 1 98.5 40 ARG B CA 1
ATOM 2028 C C . ARG B 1 40 ? -9.211 27.484 12.078 1 98.5 40 ARG B C 1
ATOM 2030 O O . ARG B 1 40 ? -9.188 28.156 13.117 1 98.5 40 ARG B O 1
ATOM 2037 N N . LYS B 1 41 ? -10.312 27.219 11.406 1 97.5 41 LYS B N 1
ATOM 2038 C CA . LYS B 1 41 ? -11.609 27.734 11.844 1 97.5 41 LYS B CA 1
ATOM 2039 C C . LYS B 1 41 ? -12.438 26.656 12.516 1 97.5 41 LYS B C 1
ATOM 2041 O O . LYS B 1 41 ? -13.523 26.922 13.031 1 97.5 41 LYS B O 1
ATOM 2046 N N . SER B 1 42 ? -11.945 25.516 12.492 1 97.81 42 SER B N 1
ATOM 2047 C CA . SER B 1 42 ? -12.703 24.375 13.008 1 97.81 42 SER B CA 1
ATOM 2048 C C . SER B 1 42 ? -12.445 24.156 14.492 1 97.81 42 SER B C 1
ATOM 2050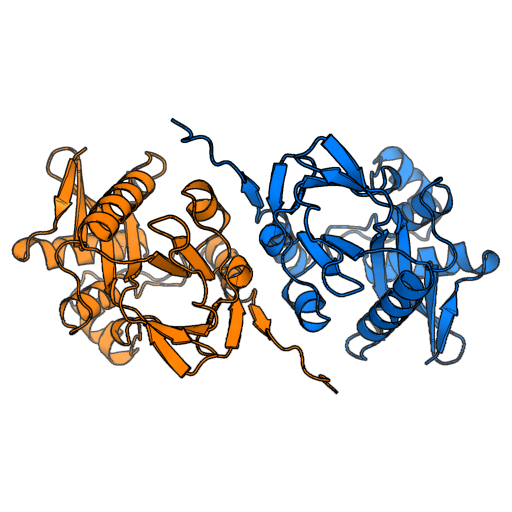 O O . SER B 1 42 ? -11.422 24.594 15.023 1 97.81 42 SER B O 1
ATOM 2052 N N . GLU B 1 43 ? -13.391 23.406 15.148 1 97.62 43 GLU B N 1
ATOM 2053 C CA . GLU B 1 43 ? -13.234 23.047 16.562 1 97.62 43 GLU B CA 1
ATOM 2054 C C . GLU B 1 43 ? -12.133 22 16.734 1 97.62 43 GLU B C 1
ATOM 2056 O O . GLU B 1 43 ? -11.641 21.797 17.844 1 97.62 43 GLU B O 1
ATOM 2061 N N . ASP B 1 44 ? -11.672 21.391 15.68 1 98.44 44 ASP B N 1
ATOM 2062 C CA . ASP B 1 44 ? -10.672 20.328 15.734 1 98.44 44 ASP B CA 1
ATOM 2063 C C . ASP B 1 44 ? -9.258 20.906 15.617 1 98.44 44 ASP B C 1
ATOM 2065 O O . ASP B 1 44 ? -8.273 20.172 15.75 1 98.44 44 ASP B O 1
ATOM 2069 N N . TYR B 1 45 ? -9.195 22.188 15.383 1 98.5 45 TYR B N 1
ATOM 2070 C CA . TYR B 1 45 ? -7.914 22.859 15.195 1 98.5 45 TYR B CA 1
ATOM 2071 C C . TYR B 1 45 ? -7.047 22.734 16.453 1 98.5 45 TYR B C 1
ATOM 2073 O O . TYR B 1 45 ? -7.539 22.891 17.562 1 98.5 45 TYR B O 1
ATOM 2081 N N . VAL B 1 46 ? -5.758 22.375 16.219 1 98.56 46 VAL B N 1
ATOM 2082 C CA . VAL B 1 46 ? -4.797 22.281 17.312 1 98.56 46 VAL B CA 1
ATOM 2083 C C . VAL B 1 46 ? -3.684 23.312 17.109 1 98.56 46 VAL B C 1
ATOM 2085 O O . VAL B 1 46 ? -2.639 22.984 16.531 1 98.56 46 VAL B O 1
ATOM 2088 N N . PRO B 1 47 ? -3.785 24.453 17.641 1 98.12 47 PRO B N 1
ATOM 2089 C CA . PRO B 1 47 ? -2.85 25.547 17.375 1 98.12 47 PRO B CA 1
ATOM 2090 C C . PRO B 1 47 ? -1.405 25.203 17.703 1 98.12 47 PRO B C 1
ATOM 2092 O O . PRO B 1 47 ? -0.479 25.625 17.016 1 98.12 47 PRO B O 1
ATOM 2095 N N . GLU B 1 48 ? -1.234 24.375 18.734 1 98.25 48 GLU B N 1
ATOM 2096 C CA . GLU B 1 48 ? 0.104 24 19.188 1 98.25 48 GLU B CA 1
ATOM 2097 C C . GLU B 1 48 ? 0.816 23.141 18.156 1 98.25 48 GLU B C 1
ATOM 2099 O O . GLU B 1 48 ? 2.041 23.016 18.188 1 98.25 48 GLU B O 1
ATOM 2104 N N . LEU B 1 49 ? 0.002 22.578 17.25 1 98.81 49 LEU B N 1
ATOM 2105 C CA . LEU B 1 49 ? 0.56 21.672 16.25 1 98.81 49 LEU B CA 1
ATOM 2106 C C . LEU B 1 49 ? 0.425 22.266 14.852 1 98.81 49 LEU B C 1
ATOM 2108 O O . LEU B 1 49 ? 0.482 21.547 13.852 1 98.81 49 LEU B O 1
ATOM 2112 N N . ASP B 1 50 ? 0.113 23.516 14.766 1 98.88 50 ASP B N 1
ATOM 2113 C CA . ASP B 1 50 ? 0.248 24.312 13.555 1 98.88 50 ASP B CA 1
ATOM 2114 C C . ASP B 1 50 ? 1.624 24.969 13.484 1 98.88 50 ASP B C 1
ATOM 2116 O O . ASP B 1 50 ? 1.832 26.047 14.047 1 98.88 50 ASP B O 1
ATOM 2120 N N . LEU B 1 51 ? 2.545 24.281 12.719 1 98.88 51 LEU B N 1
ATOM 2121 C CA . LEU B 1 51 ? 3.955 24.641 12.773 1 98.88 51 LEU B CA 1
ATOM 2122 C C . LEU B 1 51 ? 4.43 25.172 11.422 1 98.88 51 LEU B C 1
ATOM 2124 O O . LEU B 1 51 ? 3.891 24.797 10.383 1 98.88 51 LEU B O 1
ATOM 2128 N N . VAL B 1 52 ? 5.461 26 11.477 1 98.88 52 VAL B N 1
ATOM 2129 C CA . VAL B 1 52 ? 6.129 26.516 10.289 1 98.88 52 VAL B CA 1
ATOM 2130 C C . VAL B 1 52 ? 7.637 26.312 10.406 1 98.88 52 VAL B C 1
ATOM 2132 O O . VAL B 1 52 ? 8.172 26.25 11.516 1 98.88 52 VAL B O 1
ATOM 2135 N N . ALA B 1 53 ? 8.227 26.078 9.297 1 98.81 53 ALA B N 1
ATOM 2136 C CA . ALA B 1 53 ? 9.68 26.109 9.164 1 98.81 53 ALA B CA 1
ATOM 2137 C C . ALA B 1 53 ? 10.148 27.453 8.609 1 98.81 53 ALA B C 1
ATOM 2139 O O . ALA B 1 53 ? 9.617 27.938 7.602 1 98.81 53 ALA B O 1
ATOM 2140 N N . VAL B 1 54 ? 11.117 28.062 9.289 1 98.44 54 VAL B N 1
ATOM 2141 C CA . VAL B 1 54 ? 11.609 29.375 8.914 1 98.44 54 VAL B CA 1
ATOM 2142 C C . VAL B 1 54 ? 13.094 29.281 8.547 1 98.44 54 VAL B C 1
ATOM 2144 O O . VAL B 1 54 ? 13.898 28.75 9.32 1 98.44 54 VAL B O 1
ATOM 2147 N N . SER B 1 55 ? 13.375 29.641 7.359 1 97.31 55 SER B N 1
ATOM 2148 C CA . SER B 1 55 ? 14.75 29.75 6.887 1 97.31 55 SER B CA 1
ATOM 2149 C C . SER B 1 55 ? 15.086 31.172 6.488 1 97.31 55 SER B C 1
ATOM 2151 O O . SER B 1 55 ? 14.469 31.734 5.57 1 97.31 55 SER B O 1
ATOM 2153 N N . ASP B 1 56 ? 16.094 31.812 7.152 1 95.56 56 ASP B N 1
ATOM 2154 C CA . ASP B 1 56 ? 16.531 33.188 6.883 1 95.56 56 ASP B CA 1
ATOM 2155 C C . ASP B 1 56 ? 15.352 34.156 6.898 1 95.56 56 ASP B C 1
ATOM 2157 O O . ASP B 1 56 ? 15.172 34.938 5.965 1 95.56 56 ASP B O 1
ATOM 2161 N N . GLY B 1 57 ? 14.453 33.969 7.832 1 95.25 57 GLY B N 1
ATOM 2162 C CA . GLY B 1 57 ? 13.344 34.875 8.062 1 95.25 57 GLY B CA 1
ATOM 2163 C C . GLY B 1 57 ? 12.156 34.594 7.148 1 95.25 57 GLY B C 1
ATOM 2164 O O . GLY B 1 57 ? 11.125 35.281 7.254 1 95.25 57 GLY B O 1
ATOM 2165 N N . LYS B 1 58 ? 12.32 33.625 6.352 1 97.31 58 LYS B N 1
ATOM 2166 C CA . LYS B 1 58 ? 11.266 33.281 5.402 1 97.31 58 LYS B CA 1
ATOM 2167 C C . LYS B 1 58 ? 10.562 31.984 5.801 1 97.31 58 LYS B C 1
ATOM 2169 O O . LYS B 1 58 ? 11.211 31.016 6.195 1 97.31 58 LYS B O 1
ATOM 2174 N N . LEU B 1 59 ? 9.195 32.031 5.773 1 98.56 59 LEU B N 1
ATOM 2175 C CA . LEU B 1 59 ? 8.453 30.797 5.926 1 98.56 59 LEU B CA 1
ATOM 2176 C C . LEU B 1 59 ? 8.664 29.891 4.719 1 98.56 59 LEU B C 1
ATOM 2178 O O . LEU B 1 59 ? 8.359 30.281 3.586 1 98.56 59 LEU B O 1
ATOM 2182 N N . VAL B 1 60 ? 9.18 28.672 4.934 1 98.62 60 VAL B N 1
ATOM 2183 C CA . VAL B 1 60 ? 9.539 27.828 3.795 1 98.62 60 VAL B CA 1
ATOM 2184 C C . VAL B 1 60 ? 8.781 26.5 3.871 1 98.62 60 VAL B C 1
ATOM 2186 O O . VAL B 1 60 ? 8.766 25.734 2.906 1 98.62 60 VAL B O 1
ATOM 2189 N N . GLY B 1 61 ? 8.148 26.203 4.984 1 98.75 61 GLY B N 1
ATOM 2190 C CA . GLY B 1 61 ? 7.355 25 5.18 1 98.75 61 GLY B CA 1
ATOM 2191 C C . GLY B 1 61 ? 6.285 25.156 6.242 1 98.75 61 GLY B C 1
ATOM 2192 O O . GLY B 1 61 ? 6.363 26.062 7.078 1 98.75 61 GLY B O 1
ATOM 2193 N N . SER B 1 62 ? 5.281 24.359 6.145 1 98.81 62 SER B N 1
ATOM 2194 C CA . SER B 1 62 ? 4.168 24.406 7.086 1 98.81 62 SER B CA 1
ATOM 2195 C C . SER B 1 62 ? 3.521 23.031 7.254 1 98.81 62 SER B C 1
ATOM 2197 O O . SER B 1 62 ? 3.498 22.234 6.316 1 98.81 62 SER B O 1
ATOM 2199 N N . ILE B 1 63 ? 3.098 22.75 8.422 1 98.88 63 ILE B N 1
ATOM 2200 C CA . ILE B 1 63 ? 2.305 21.562 8.719 1 98.88 63 ILE B CA 1
ATOM 2201 C C . ILE B 1 63 ? 1.134 21.938 9.625 1 98.88 63 ILE B C 1
ATOM 2203 O O . ILE B 1 63 ? 1.312 22.641 10.617 1 98.88 63 ILE B O 1
ATOM 2207 N N . VAL B 1 64 ? -0.056 21.531 9.281 1 98.81 64 VAL B N 1
ATOM 2208 C CA . VAL B 1 64 ? -1.249 21.875 10.047 1 98.81 64 VAL B CA 1
ATOM 2209 C C . VAL B 1 64 ? -1.923 20.594 10.547 1 98.81 64 VAL B C 1
ATOM 2211 O O . VAL B 1 64 ? -2.227 19.688 9.758 1 98.81 64 VAL B O 1
ATOM 2214 N N . HIS B 1 65 ? -2.115 20.5 11.828 1 98.75 65 HIS B N 1
ATOM 2215 C CA . HIS B 1 65 ? -2.756 19.328 12.438 1 98.75 65 HIS B CA 1
ATOM 2216 C C . HIS B 1 65 ? -4.191 19.641 12.844 1 98.75 65 HIS B C 1
ATOM 2218 O O . HIS B 1 65 ? -4.543 20.812 13.047 1 98.75 65 HIS B O 1
ATOM 2224 N N . SER B 1 66 ? -4.93 18.656 12.969 1 98.69 66 SER B N 1
ATOM 2225 C CA . SER B 1 66 ? -6.27 18.703 13.539 1 98.69 66 SER B CA 1
ATOM 2226 C C . SER B 1 66 ? -6.582 17.422 14.32 1 98.69 66 SER B C 1
ATOM 2228 O O . SER B 1 66 ? -5.969 16.375 14.086 1 98.69 66 SER B O 1
ATOM 2230 N N . LYS B 1 67 ? -7.461 17.562 15.258 1 98.69 67 LYS B N 1
ATOM 2231 C CA . LYS B 1 67 ? -7.988 16.375 15.93 1 98.69 67 LYS B CA 1
ATOM 2232 C C . LYS B 1 67 ? -8.742 15.484 14.945 1 98.69 67 LYS B C 1
ATOM 2234 O O . LYS B 1 67 ? -9.328 15.969 13.977 1 98.69 67 LYS B O 1
ATOM 2239 N N . SER B 1 68 ? -8.656 14.211 15.188 1 98.56 68 SER B N 1
ATOM 2240 C CA . SER B 1 68 ? -9.352 13.172 14.445 1 98.56 68 SER B CA 1
ATOM 2241 C C . SER B 1 68 ? -9.984 12.148 15.383 1 98.56 68 SER B C 1
ATOM 2243 O O . SER B 1 68 ? -10.062 12.375 16.594 1 98.56 68 SER B O 1
ATOM 2245 N N . LYS B 1 69 ? -10.531 11.109 14.789 1 98.44 69 LYS B N 1
ATOM 2246 C CA . LYS B 1 69 ? -11.18 10.156 15.68 1 98.44 69 LYS B CA 1
ATOM 2247 C C . LYS B 1 69 ? -11.133 8.742 15.102 1 98.44 69 LYS B C 1
ATOM 2249 O O . LYS B 1 69 ? -11 8.57 13.883 1 98.44 69 LYS B O 1
ATOM 2254 N N . ILE B 1 70 ? -11.164 7.781 15.922 1 98.75 70 ILE B N 1
ATOM 2255 C CA . ILE B 1 70 ? -11.336 6.367 15.602 1 98.75 70 ILE B CA 1
ATOM 2256 C C . ILE B 1 70 ? -12.641 5.859 16.203 1 98.75 70 ILE B C 1
ATOM 2258 O O . ILE B 1 70 ? -12.852 5.969 17.422 1 98.75 70 ILE B O 1
ATOM 2262 N N . GLU B 1 71 ? -13.523 5.473 15.438 1 98.69 71 GLU B N 1
ATOM 2263 C CA . GLU B 1 71 ? -14.656 4.695 15.922 1 98.69 71 GLU B CA 1
ATOM 2264 C C . GLU B 1 71 ? -14.305 3.213 16.031 1 98.69 71 GLU B C 1
ATOM 2266 O O . GLU B 1 71 ? -14.234 2.512 15.023 1 98.69 71 GLU B O 1
ATOM 2271 N N . THR B 1 72 ? -14.078 2.787 17.234 1 98.19 72 THR B N 1
ATOM 2272 C CA . THR B 1 72 ? -13.516 1.457 17.453 1 98.19 72 THR B CA 1
ATOM 2273 C C . THR B 1 72 ? -14.578 0.381 17.234 1 98.19 72 THR B C 1
ATOM 2275 O O . THR B 1 72 ? -15.773 0.658 17.312 1 98.19 72 THR B O 1
ATOM 2278 N N . THR B 1 73 ? -14.156 -0.806 16.891 1 96.12 73 THR B N 1
ATOM 2279 C CA . THR B 1 73 ? -15.039 -1.938 16.641 1 96.12 73 THR B CA 1
ATOM 2280 C C . THR B 1 73 ? -15.828 -2.297 17.891 1 96.12 73 THR B C 1
ATOM 2282 O O . THR B 1 73 ? -16.922 -2.869 17.797 1 96.12 73 THR B O 1
ATOM 2285 N N . ASP B 1 74 ? -15.273 -1.948 19.047 1 96.19 74 ASP B N 1
ATOM 2286 C CA . ASP B 1 74 ? -15.969 -2.27 20.297 1 96.19 74 ASP B CA 1
ATOM 2287 C C . ASP B 1 74 ? -16.906 -1.134 20.719 1 96.19 74 ASP B C 1
ATOM 2289 O O . ASP B 1 74 ? -17.438 -1.143 21.828 1 96.19 74 ASP B O 1
ATOM 2293 N N . GLY B 1 75 ? -17.078 -0.136 19.938 1 96.19 75 GLY B N 1
ATOM 2294 C CA . GLY B 1 75 ? -18.141 0.843 20.109 1 96.19 75 GLY B CA 1
ATOM 2295 C C . GLY B 1 75 ? -17.656 2.133 20.75 1 96.19 75 GLY B C 1
ATOM 2296 O O . GLY B 1 75 ? -18.438 3.033 21.031 1 96.19 75 GLY B O 1
ATOM 2297 N N . ARG B 1 76 ? -16.406 2.254 21.062 1 97.25 76 ARG B N 1
ATOM 2298 C CA . ARG B 1 76 ? -15.859 3.49 21.625 1 97.25 76 AR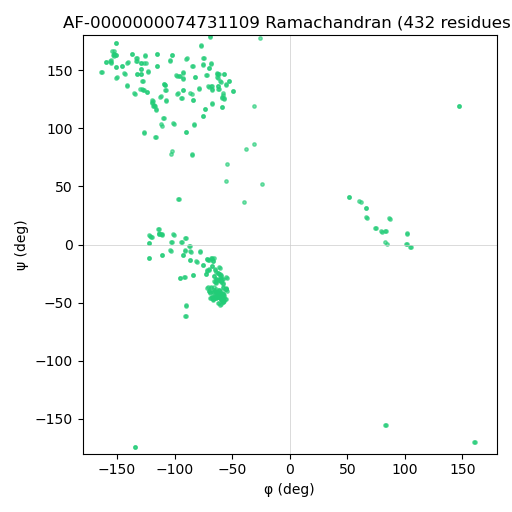G B CA 1
ATOM 2299 C C . ARG B 1 76 ? -15.5 4.477 20.516 1 97.25 76 ARG B C 1
ATOM 2301 O O . ARG B 1 76 ? -15.305 4.082 19.359 1 97.25 76 ARG B O 1
ATOM 2308 N N . SER B 1 77 ? -15.523 5.734 20.875 1 98.12 77 SER B N 1
ATOM 2309 C CA . SER B 1 77 ? -15.016 6.809 20.031 1 98.12 77 SER B CA 1
ATOM 2310 C C . SER B 1 77 ? -13.75 7.426 20.625 1 98.12 77 SER B C 1
ATOM 2312 O O . SER B 1 77 ? -13.812 8.172 21.609 1 98.12 77 SER B O 1
ATOM 2314 N N . LEU B 1 78 ? -12.648 7.062 20.078 1 98.25 78 LEU B N 1
ATOM 2315 C CA . LEU B 1 78 ? -11.375 7.617 20.531 1 98.25 78 LEU B CA 1
ATOM 2316 C C . LEU B 1 78 ? -11.102 8.961 19.859 1 98.25 78 LEU B C 1
ATOM 2318 O O . LEU B 1 78 ? -11.047 9.055 18.625 1 98.25 78 LEU B O 1
ATOM 2322 N N . ARG B 1 79 ? -10.875 10.016 20.656 1 97.69 79 ARG B N 1
ATOM 2323 C CA . ARG B 1 79 ? -10.719 11.367 20.125 1 97.69 79 ARG B CA 1
ATOM 2324 C C . ARG B 1 79 ? -9.352 11.938 20.469 1 97.69 79 ARG B C 1
ATOM 2326 O O . ARG B 1 79 ? -9.07 13.102 20.188 1 97.69 79 ARG B O 1
ATOM 2333 N N . ASP B 1 80 ? -8.547 11.094 21.031 1 98.19 80 ASP B N 1
ATOM 2334 C CA . ASP B 1 80 ? -7.203 11.531 21.406 1 98.19 80 ASP B CA 1
ATOM 2335 C C . ASP B 1 80 ? -6.188 11.148 20.328 1 98.19 80 ASP B C 1
ATOM 2337 O O . ASP B 1 80 ? -5.078 10.719 20.641 1 98.19 80 ASP B O 1
ATOM 2341 N N . VAL B 1 81 ? -6.562 11.258 19.078 1 98.75 81 VAL B N 1
ATOM 2342 C CA . VAL B 1 81 ? -5.684 11.102 17.922 1 98.75 81 VAL B CA 1
ATOM 2343 C C . VAL B 1 81 ? -5.715 12.359 17.062 1 98.75 81 VAL B C 1
ATOM 2345 O O . VAL B 1 81 ? -6.727 13.07 17.031 1 98.75 81 VAL B O 1
ATOM 2348 N N . VAL B 1 82 ? -4.602 12.641 16.422 1 98.75 82 VAL B N 1
ATOM 2349 C CA . VAL B 1 82 ? -4.512 13.797 15.539 1 98.75 82 VAL B CA 1
ATOM 2350 C C . VAL B 1 82 ? -4.051 13.359 14.148 1 98.75 82 VAL B C 1
ATOM 2352 O O . VAL B 1 82 ? -3.5 12.266 13.984 1 98.75 82 VAL B O 1
ATOM 2355 N N . SER B 1 83 ? -4.367 14.109 13.266 1 98.69 83 SER B N 1
ATOM 2356 C CA . SER B 1 83 ? -3.914 13.992 11.883 1 98.69 83 SER B CA 1
ATOM 2357 C C . SER B 1 83 ? -3.275 15.289 11.398 1 98.69 83 SER B C 1
ATOM 2359 O O . SER B 1 83 ? -3.33 16.312 12.086 1 98.69 83 SER B O 1
ATOM 2361 N N . PHE B 1 84 ? -2.564 15.109 10.344 1 97.06 84 PHE B N 1
ATOM 2362 C CA . PHE B 1 84 ? -2.127 16.359 9.711 1 97.06 84 PHE B CA 1
ATOM 2363 C C . PHE B 1 84 ? -2.361 16.312 8.203 1 97.06 84 PHE B C 1
ATOM 2365 O O . PHE B 1 84 ? -2.564 15.234 7.637 1 97.06 84 PHE B O 1
ATOM 2372 N N . GLY B 1 85 ? -2.383 17.344 7.691 1 90.06 85 GLY B N 1
ATOM 2373 C CA . GLY B 1 85 ? -2.609 17.797 6.328 1 90.06 85 GLY B CA 1
ATOM 2374 C C . GLY B 1 85 ? -3.295 19.141 6.246 1 90.06 85 GLY B C 1
ATOM 2375 O O . GLY B 1 85 ? -4.402 19.312 6.758 1 90.06 85 GLY B O 1
ATOM 2376 N N . PRO B 1 86 ? -2.531 20.094 5.594 1 97.38 86 PRO B N 1
ATOM 2377 C CA . PRO B 1 86 ? -1.456 19.938 4.609 1 97.38 86 PRO B CA 1
ATOM 2378 C C . PRO B 1 86 ? -0.067 20.031 5.238 1 97.38 86 PRO B C 1
ATOM 2380 O O . PRO B 1 86 ? 0.098 20.656 6.285 1 97.38 86 PRO B O 1
ATOM 2383 N N . LEU B 1 87 ? 0.816 19.328 4.758 1 98.31 87 LEU B N 1
ATOM 2384 C CA . LEU B 1 87 ? 2.256 19.484 4.93 1 98.31 87 LEU B CA 1
ATOM 2385 C C . LEU B 1 87 ? 2.906 19.953 3.631 1 98.31 87 LEU B C 1
ATOM 2387 O O . LEU B 1 87 ? 2.98 19.203 2.66 1 98.31 87 LEU B O 1
ATOM 2391 N N . GLY B 1 88 ? 3.332 21.203 3.639 1 97.81 88 GLY B N 1
ATOM 2392 C CA . GLY B 1 88 ? 3.896 21.781 2.426 1 97.81 88 GLY B CA 1
ATOM 2393 C C . GLY B 1 88 ? 5.262 22.406 2.639 1 97.81 88 GLY B C 1
ATOM 2394 O O . GLY B 1 88 ? 5.508 23.016 3.678 1 97.81 88 GLY B O 1
ATOM 2395 N N . VAL B 1 89 ? 6.098 22.203 1.677 1 98.31 89 VAL B N 1
ATOM 2396 C CA . VAL B 1 89 ? 7.402 22.859 1.608 1 98.31 89 VAL B CA 1
ATOM 2397 C C . VAL B 1 89 ? 7.566 23.547 0.257 1 98.31 89 VAL B C 1
ATOM 2399 O O . VAL B 1 89 ? 7.238 22.984 -0.785 1 98.31 89 VAL B O 1
ATOM 2402 N N . LEU B 1 90 ? 8.008 24.75 0.272 1 98.06 90 LEU B N 1
ATOM 2403 C CA . LEU B 1 90 ? 8.25 25.453 -0.986 1 98.06 90 LEU B CA 1
ATOM 2404 C C . LEU B 1 90 ? 9.141 24.641 -1.904 1 98.06 90 LEU B C 1
ATOM 2406 O O . LEU B 1 90 ? 10.117 24.031 -1.45 1 98.06 90 LEU B O 1
ATOM 2410 N N . PRO B 1 91 ? 8.82 24.672 -3.186 1 96 91 PRO B N 1
ATOM 2411 C CA . PRO B 1 91 ? 9.555 23.828 -4.137 1 96 91 PRO B CA 1
ATOM 2412 C C . PRO B 1 91 ? 11.062 24.062 -4.102 1 96 91 PRO B C 1
ATOM 2414 O O . PRO B 1 91 ? 11.844 23.125 -4.137 1 96 91 PRO B O 1
ATOM 2417 N N . GLU B 1 92 ? 11.508 25.266 -3.953 1 95.75 92 GLU B N 1
ATOM 2418 C CA . GLU B 1 92 ? 12.922 25.609 -3.98 1 95.75 92 GLU B CA 1
ATOM 2419 C C . GLU B 1 92 ? 13.641 25.094 -2.73 1 95.75 92 GLU B C 1
ATOM 2421 O O . GLU B 1 92 ? 14.867 25.078 -2.684 1 95.75 92 GLU B O 1
ATOM 2426 N N . TYR B 1 93 ? 12.898 24.688 -1.753 1 96.75 93 TYR B N 1
ATOM 2427 C CA . TYR B 1 93 ? 13.484 24.25 -0.49 1 96.75 93 TYR B CA 1
ATOM 2428 C C . TYR B 1 93 ? 13.289 22.766 -0.273 1 96.75 93 TYR B C 1
ATOM 2430 O O . TYR B 1 93 ? 13.562 22.25 0.815 1 96.75 93 TYR B O 1
ATOM 2438 N N . ARG B 1 94 ? 12.82 22.047 -1.266 1 94.12 94 ARG B N 1
ATOM 2439 C CA . ARG B 1 94 ? 12.547 20.625 -1.132 1 94.12 94 ARG B CA 1
ATOM 2440 C C . ARG B 1 94 ? 13.844 19.812 -1.112 1 94.12 94 ARG B C 1
ATOM 2442 O O . ARG B 1 94 ? 14.914 20.328 -1.438 1 94.12 94 ARG B O 1
ATOM 2449 N N . ASN B 1 95 ? 13.766 18.609 -0.605 1 92.44 95 ASN B N 1
ATOM 2450 C CA . ASN B 1 95 ? 14.867 17.656 -0.519 1 92.44 95 ASN B CA 1
ATOM 2451 C C . ASN B 1 95 ? 15.953 18.141 0.437 1 92.44 95 ASN B C 1
ATOM 2453 O O . ASN B 1 95 ? 17.141 17.953 0.179 1 92.44 95 ASN B O 1
ATOM 2457 N N . ARG B 1 96 ? 15.523 18.875 1.457 1 93.81 96 ARG B N 1
ATOM 2458 C CA . ARG B 1 96 ? 16.438 19.391 2.463 1 93.81 96 ARG B CA 1
ATOM 2459 C C . ARG B 1 96 ? 16.047 18.922 3.859 1 93.81 96 ARG B C 1
ATOM 2461 O O . ARG B 1 96 ? 16.531 19.453 4.859 1 93.81 96 ARG B O 1
ATOM 2468 N N . GLY B 1 97 ? 15.109 18.031 3.889 1 95.56 97 GLY B N 1
ATOM 2469 C CA . GLY B 1 97 ? 14.727 17.438 5.16 1 95.56 97 GLY B CA 1
ATOM 2470 C C . GLY B 1 97 ? 13.742 18.297 5.938 1 95.56 97 GLY B C 1
ATOM 2471 O O . GLY B 1 97 ? 13.477 18.031 7.113 1 95.56 97 GLY B O 1
ATOM 2472 N N . ILE B 1 98 ? 13.164 19.312 5.367 1 97.5 98 ILE B N 1
ATOM 2473 C CA . ILE B 1 98 ? 12.297 20.266 6.051 1 97.5 98 ILE B CA 1
ATOM 2474 C C . ILE B 1 98 ? 10.992 19.578 6.457 1 97.5 98 ILE B C 1
ATOM 2476 O O . ILE B 1 98 ? 10.539 19.719 7.594 1 97.5 98 ILE B O 1
ATOM 2480 N N . ALA B 1 99 ? 10.406 18.828 5.539 1 97.56 99 ALA B N 1
ATOM 2481 C CA . ALA B 1 99 ? 9.172 18.109 5.863 1 97.56 99 ALA B CA 1
ATOM 2482 C C . ALA B 1 99 ? 9.383 17.156 7.027 1 97.56 99 ALA B C 1
ATOM 2484 O O . ALA B 1 99 ? 8.57 17.094 7.953 1 97.56 99 ALA B O 1
ATOM 2485 N N . ALA B 1 100 ? 10.469 16.469 6.965 1 96.75 100 ALA B N 1
ATOM 2486 C CA . ALA B 1 100 ? 10.789 15.516 8.031 1 96.75 100 ALA B CA 1
ATOM 2487 C C . ALA B 1 100 ? 10.938 16.219 9.367 1 96.75 100 ALA B C 1
ATOM 2489 O O . ALA B 1 100 ? 10.453 15.734 10.398 1 96.75 100 ALA B O 1
ATOM 2490 N N . LYS B 1 101 ? 11.594 17.312 9.344 1 97.69 101 LYS B N 1
ATOM 2491 C CA . LYS B 1 101 ? 11.781 18.094 10.57 1 97.69 101 LYS B CA 1
ATOM 2492 C C . LYS B 1 101 ? 10.453 18.562 11.133 1 97.69 101 LYS B C 1
ATOM 2494 O O . LYS B 1 101 ? 10.234 18.516 12.344 1 97.69 101 LYS B O 1
ATOM 2499 N N . LEU B 1 102 ? 9.578 19.047 10.266 1 98.44 102 LEU B N 1
ATOM 2500 C CA . LEU B 1 102 ? 8.25 19.484 10.68 1 98.44 102 LEU B CA 1
ATOM 2501 C C . LEU B 1 102 ? 7.469 18.344 11.312 1 98.44 102 LEU B C 1
ATOM 2503 O O . LEU B 1 102 ? 6.875 18.5 12.383 1 98.44 102 LEU B O 1
ATOM 2507 N N . VAL B 1 103 ? 7.52 17.188 10.695 1 98.44 103 VAL B N 1
ATOM 2508 C CA . VAL B 1 103 ? 6.797 16.031 11.188 1 98.44 103 VAL B CA 1
ATOM 2509 C C . VAL B 1 103 ? 7.363 15.594 12.531 1 98.44 103 VAL B C 1
ATOM 2511 O O . VAL B 1 103 ? 6.617 15.406 13.5 1 98.44 103 VAL B O 1
ATOM 2514 N N . ARG B 1 104 ? 8.633 15.508 12.672 1 98 104 ARG B N 1
ATOM 2515 C CA . ARG B 1 104 ? 9.258 15.039 13.906 1 98 104 ARG B CA 1
ATOM 2516 C C . ARG B 1 104 ? 8.938 15.969 15.07 1 98 104 ARG B C 1
ATOM 2518 O O . ARG B 1 104 ? 8.617 15.508 16.172 1 98 104 ARG B O 1
ATOM 2525 N N . GLU B 1 105 ? 9.062 17.219 14.773 1 98.31 105 GLU B N 1
ATOM 2526 C CA . GLU B 1 105 ? 8.727 18.172 15.82 1 98.31 105 GLU B CA 1
ATOM 2527 C C . GLU B 1 105 ? 7.254 18.062 16.219 1 98.31 105 GLU B C 1
ATOM 2529 O O . GLU B 1 105 ? 6.918 18.141 17.406 1 98.31 105 GLU B O 1
ATOM 2534 N N . SER B 1 106 ? 6.41 17.906 15.25 1 98.44 106 SER B N 1
ATOM 2535 C CA . SER B 1 106 ? 4.988 17.781 15.539 1 98.44 106 SER B CA 1
ATOM 2536 C C . SER B 1 106 ? 4.695 16.516 16.344 1 98.44 106 SER B C 1
ATOM 2538 O O . SER B 1 106 ? 3.809 16.5 17.188 1 98.44 106 SER B O 1
ATOM 2540 N N . LEU B 1 107 ? 5.402 15.398 16.031 1 98.5 107 LEU B N 1
ATOM 2541 C CA . LEU B 1 107 ? 5.238 14.156 16.781 1 98.5 107 LEU B CA 1
ATOM 2542 C C . LEU B 1 107 ? 5.633 14.344 18.25 1 98.5 107 LEU B C 1
ATOM 2544 O O . LEU B 1 107 ? 4.922 13.891 19.141 1 98.5 107 LEU B O 1
ATOM 2548 N N . ARG B 1 108 ? 6.75 14.992 18.453 1 98.31 108 ARG B N 1
ATOM 2549 C CA . ARG B 1 108 ? 7.207 15.273 19.812 1 98.31 108 ARG B CA 1
ATOM 2550 C C . ARG B 1 108 ? 6.164 16.078 20.594 1 98.31 108 ARG B C 1
ATOM 2552 O O . ARG B 1 108 ? 5.789 15.703 21.703 1 98.31 108 ARG B O 1
ATOM 2559 N N . LEU B 1 109 ? 5.688 17.125 20.016 1 98.69 109 LEU B N 1
ATOM 2560 C CA . LEU B 1 109 ? 4.73 18 20.672 1 98.69 109 LEU B CA 1
ATOM 2561 C C . LEU B 1 109 ? 3.41 17.281 20.922 1 98.69 109 LEU B C 1
ATOM 2563 O O . LEU B 1 109 ? 2.803 17.438 21.984 1 98.69 109 LEU B O 1
ATOM 2567 N N . ALA B 1 110 ? 2.924 16.531 19.922 1 98.75 110 ALA B N 1
ATOM 2568 C CA . ALA B 1 110 ? 1.684 15.766 20.078 1 98.75 110 ALA B CA 1
ATOM 2569 C C . ALA B 1 110 ? 1.775 14.805 21.266 1 98.75 110 ALA B C 1
ATOM 2571 O O . ALA B 1 110 ? 0.826 14.672 22.031 1 98.75 110 ALA B O 1
ATOM 2572 N N . LYS B 1 111 ? 2.926 14.148 21.344 1 98.69 111 LYS B N 1
ATOM 2573 C CA . LYS B 1 111 ? 3.162 13.258 22.469 1 98.69 111 LYS B CA 1
ATOM 2574 C C . LYS B 1 111 ? 3.092 14.023 23.797 1 98.69 111 LYS B C 1
ATOM 2576 O O . LYS B 1 111 ? 2.426 13.586 24.734 1 98.69 111 LYS B O 1
ATOM 2581 N N . ASP B 1 112 ? 3.734 15.133 23.859 1 98.44 112 ASP B N 1
ATOM 2582 C CA . ASP B 1 112 ? 3.764 15.961 25.062 1 98.44 112 ASP B CA 1
ATOM 2583 C C . ASP B 1 112 ? 2.357 16.422 25.453 1 98.44 112 ASP B C 1
ATOM 2585 O O . ASP B 1 112 ? 2.062 16.594 26.641 1 98.44 112 ASP B O 1
ATOM 2589 N N . MET B 1 113 ? 1.522 16.578 24.469 1 98.5 113 MET B N 1
ATOM 2590 C CA . MET B 1 113 ? 0.162 17.062 24.703 1 98.5 113 MET B CA 1
ATOM 2591 C C . MET B 1 113 ? -0.745 15.922 25.172 1 98.5 113 MET B C 1
ATOM 2593 O O . MET B 1 113 ? -1.896 16.156 25.547 1 98.5 113 MET B O 1
ATOM 2597 N N . GLY B 1 114 ? -0.296 14.672 25.016 1 98.31 114 GLY B N 1
ATOM 2598 C CA . GLY B 1 114 ? -1.03 13.539 25.547 1 98.31 114 GLY B CA 1
ATOM 2599 C C . GLY B 1 114 ? -1.829 12.789 24.5 1 98.31 114 GLY B C 1
ATOM 2600 O O . GLY B 1 114 ? -2.652 11.938 24.828 1 98.31 114 GLY B O 1
ATOM 2601 N N . PHE B 1 115 ? -1.659 13.07 23.266 1 98.75 115 PHE B N 1
ATOM 2602 C CA . PHE B 1 115 ? -2.312 12.305 22.219 1 98.75 115 PHE B CA 1
ATOM 2603 C C . PHE B 1 115 ? -1.742 10.891 22.141 1 98.75 115 PHE B C 1
ATOM 2605 O O . PHE B 1 115 ? -0.592 10.664 22.516 1 98.75 115 PHE B O 1
ATOM 2612 N N . ARG B 1 116 ? -2.449 9.992 21.656 1 98.31 116 ARG B N 1
ATOM 2613 C CA . ARG B 1 116 ? -1.962 8.617 21.656 1 98.31 116 ARG B CA 1
ATOM 2614 C C . ARG B 1 116 ? -1.297 8.273 20.328 1 98.31 116 ARG B C 1
ATOM 2616 O O . ARG B 1 116 ? -0.445 7.383 20.266 1 98.31 116 ARG B O 1
ATOM 2623 N N . ALA B 1 117 ? -1.81 8.992 19.219 1 98.81 117 ALA B N 1
ATOM 2624 C CA . ALA B 1 117 ? -1.252 8.656 17.906 1 98.81 117 ALA B CA 1
ATOM 2625 C C . ALA B 1 117 ? -1.485 9.781 16.906 1 98.81 117 ALA B C 1
ATOM 2627 O O . ALA B 1 117 ? -2.371 10.617 17.094 1 98.81 117 ALA B O 1
ATOM 2628 N N . VAL B 1 118 ? -0.667 9.781 15.922 1 98.88 118 VAL B N 1
ATOM 2629 C CA . VAL B 1 118 ? -0.878 10.555 14.703 1 98.88 118 VAL B CA 1
ATOM 2630 C C . VAL B 1 118 ? -1.252 9.617 13.555 1 98.88 118 VAL B C 1
ATOM 2632 O O . VAL B 1 118 ? -0.544 8.648 13.281 1 98.88 118 VAL B O 1
ATOM 2635 N N . ILE B 1 119 ? -2.383 9.844 12.906 1 98.88 119 ILE B N 1
ATOM 2636 C CA . ILE B 1 119 ? -2.887 9.008 11.82 1 98.88 119 ILE B CA 1
ATOM 2637 C C . ILE B 1 119 ? -3.115 9.867 10.578 1 98.88 119 ILE B C 1
ATOM 2639 O O . ILE B 1 119 ? -3.717 10.938 10.648 1 98.88 119 ILE B O 1
ATOM 2643 N N . ILE B 1 120 ? -2.588 9.367 9.43 1 98.5 120 ILE B N 1
ATOM 2644 C CA . ILE B 1 120 ? -2.627 10.219 8.242 1 98.5 120 ILE B CA 1
ATOM 2645 C C . ILE B 1 120 ? -3.039 9.391 7.027 1 98.5 120 ILE B C 1
ATOM 2647 O O . ILE B 1 120 ? -3.057 8.164 7.082 1 98.5 120 ILE B O 1
ATOM 2651 N N . MET B 1 121 ? -3.445 10.078 5.938 1 97.06 121 MET B N 1
ATOM 2652 C CA . MET B 1 121 ? -3.459 9.578 4.566 1 97.06 121 MET B CA 1
ATOM 2653 C C . MET B 1 121 ? -2.264 10.109 3.783 1 97.06 121 MET B C 1
ATOM 2655 O O . MET B 1 121 ? -2.215 11.297 3.447 1 97.06 121 MET B O 1
ATOM 2659 N N . GLY B 1 122 ? -1.302 9.273 3.578 1 96.31 122 GLY B N 1
ATOM 2660 C CA . GLY B 1 122 ? -0.079 9.781 2.971 1 96.31 122 GLY B CA 1
ATOM 2661 C C . GLY B 1 122 ? 0.661 8.727 2.162 1 96.31 122 GLY B C 1
ATOM 2662 O O . GLY B 1 122 ? 0.241 7.57 2.107 1 96.31 122 GLY B O 1
ATOM 2663 N N . ASP B 1 123 ? 1.729 9.164 1.456 1 95.44 123 ASP B N 1
ATOM 2664 C CA . ASP B 1 123 ? 2.584 8.305 0.649 1 95.44 123 ASP B CA 1
ATOM 2665 C C . ASP B 1 123 ? 3.484 7.441 1.532 1 95.44 123 ASP B C 1
ATOM 2667 O O . ASP B 1 123 ? 4.344 7.961 2.248 1 95.44 123 ASP B O 1
ATOM 2671 N N . PRO B 1 124 ? 3.307 6.086 1.462 1 96.19 124 PRO B N 1
ATOM 2672 C CA . PRO B 1 124 ? 4.105 5.219 2.332 1 96.19 124 PRO B CA 1
ATOM 2673 C C . PRO B 1 124 ? 5.605 5.391 2.119 1 96.19 124 PRO B C 1
ATOM 2675 O O . PRO B 1 124 ? 6.391 5.195 3.051 1 96.19 124 PRO B O 1
ATOM 2678 N N . ARG B 1 125 ? 6.074 5.738 0.95 1 94.06 125 ARG B N 1
ATOM 2679 C CA . ARG B 1 125 ? 7.496 5.887 0.656 1 94.06 125 ARG B CA 1
ATOM 2680 C C . ARG B 1 125 ? 8.109 7.016 1.476 1 94.06 125 ARG B C 1
ATOM 2682 O O . ARG B 1 125 ? 9.281 6.949 1.851 1 94.06 125 ARG B O 1
ATOM 2689 N N . LEU B 1 126 ? 7.289 8 1.779 1 93 126 LEU B N 1
ATOM 2690 C CA . LEU B 1 126 ? 7.75 9.141 2.562 1 93 126 LEU B CA 1
ATOM 2691 C C . LEU B 1 126 ? 7.559 8.891 4.055 1 93 126 LEU B C 1
ATOM 2693 O O . LEU B 1 126 ? 8.516 8.953 4.828 1 93 126 LEU B O 1
ATOM 2697 N N . TYR B 1 127 ? 6.383 8.531 4.434 1 96.94 127 TYR B N 1
ATOM 2698 C CA . TYR B 1 127 ? 6.051 8.531 5.852 1 96.94 127 TYR B CA 1
ATOM 2699 C C . TYR B 1 127 ? 6.512 7.234 6.516 1 96.94 127 TYR B C 1
ATOM 2701 O O . TYR B 1 127 ? 6.711 7.191 7.734 1 96.94 127 TYR B O 1
ATOM 2709 N N . GLY B 1 128 ? 6.605 6.18 5.723 1 95.94 128 GLY B N 1
ATOM 2710 C CA . GLY B 1 128 ? 7.254 4.996 6.258 1 95.94 128 GLY B CA 1
ATOM 2711 C C . GLY B 1 128 ? 8.648 5.266 6.785 1 95.94 128 GLY B C 1
ATOM 2712 O O . GLY B 1 128 ? 9.031 4.754 7.84 1 95.94 128 GLY B O 1
ATOM 2713 N N . ARG B 1 129 ? 9.344 6.082 6.125 1 93.88 129 ARG B N 1
ATOM 2714 C CA . ARG B 1 129 ? 10.703 6.434 6.52 1 93.88 129 ARG B CA 1
ATOM 2715 C C . ARG B 1 129 ? 10.703 7.27 7.797 1 93.88 129 ARG B C 1
ATOM 2717 O O . ARG B 1 129 ? 11.727 7.363 8.477 1 93.88 129 ARG B O 1
ATOM 2724 N N . LEU B 1 130 ? 9.625 7.844 8.016 1 96.06 130 LEU B N 1
ATOM 2725 C CA . LEU B 1 130 ? 9.516 8.695 9.195 1 96.06 130 LEU B CA 1
ATOM 2726 C C . LEU B 1 130 ? 8.945 7.914 10.375 1 96.06 130 LEU B C 1
ATOM 2728 O O . LEU B 1 130 ? 8.695 8.484 11.438 1 96.06 130 LEU B O 1
ATOM 2732 N N . GLY B 1 131 ? 8.688 6.637 10.195 1 96.12 131 GLY B N 1
ATOM 2733 C CA . GLY B 1 131 ? 8.297 5.789 11.305 1 96.12 131 GLY B CA 1
ATOM 2734 C C . GLY B 1 131 ? 6.812 5.461 11.312 1 96.12 131 GLY B C 1
ATOM 2735 O O . GLY B 1 131 ? 6.34 4.723 12.188 1 96.12 131 GLY B O 1
ATOM 2736 N N . PHE B 1 132 ? 6.07 6 10.367 1 97.81 132 PHE B N 1
ATOM 2737 C CA . PHE B 1 132 ? 4.668 5.613 10.242 1 97.81 132 PHE B CA 1
ATOM 2738 C C . PHE B 1 132 ? 4.543 4.184 9.734 1 97.81 132 PHE B C 1
ATOM 2740 O O . PHE B 1 132 ? 5.414 3.699 9.008 1 97.81 132 PHE B O 1
ATOM 2747 N N . ARG B 1 133 ? 3.48 3.564 10.109 1 97 133 ARG B N 1
ATOM 2748 C CA . ARG B 1 133 ? 3.189 2.205 9.664 1 97 133 ARG B CA 1
ATOM 2749 C C . ARG B 1 133 ? 1.774 2.104 9.102 1 97 133 ARG B C 1
ATOM 2751 O O . ARG B 1 133 ? 0.923 2.945 9.398 1 97 133 ARG B O 1
ATOM 2758 N N . CYS B 1 134 ? 1.637 1.12 8.281 1 96.5 134 CYS B N 1
ATOM 2759 C CA . CYS B 1 134 ? 0.336 0.918 7.652 1 96.5 134 CYS B CA 1
ATOM 2760 C C . CYS B 1 134 ? -0.762 0.787 8.695 1 96.5 134 CYS B C 1
ATOM 2762 O O . CYS B 1 134 ? -0.593 0.084 9.695 1 96.5 134 CYS B O 1
ATOM 2764 N N . GLY B 1 135 ? -1.886 1.418 8.453 1 97.81 135 GLY B N 1
ATOM 2765 C CA . GLY B 1 135 ? -3.012 1.34 9.375 1 97.81 135 GLY B CA 1
ATOM 2766 C C . GLY B 1 135 ? -3.512 -0.077 9.586 1 97.81 135 GLY B C 1
ATOM 2767 O O . GLY B 1 135 ? -4.012 -0.411 10.656 1 97.81 135 GLY B O 1
ATOM 2768 N N . GLU B 1 136 ? -3.355 -0.828 8.57 1 97 136 GLU B N 1
ATOM 2769 C CA . GLU B 1 136 ? -3.811 -2.213 8.633 1 97 136 GLU B CA 1
ATOM 2770 C C . GLU B 1 136 ? -3.113 -2.973 9.758 1 97 136 GLU B C 1
ATOM 2772 O O . GLU B 1 136 ? -3.695 -3.885 10.352 1 97 136 GLU B O 1
ATOM 2777 N N . LYS B 1 137 ? -1.901 -2.654 10.07 1 96 137 LYS B N 1
ATOM 2778 C CA . LYS B 1 137 ? -1.158 -3.25 11.18 1 96 137 LYS B CA 1
ATOM 2779 C C . LYS B 1 137 ? -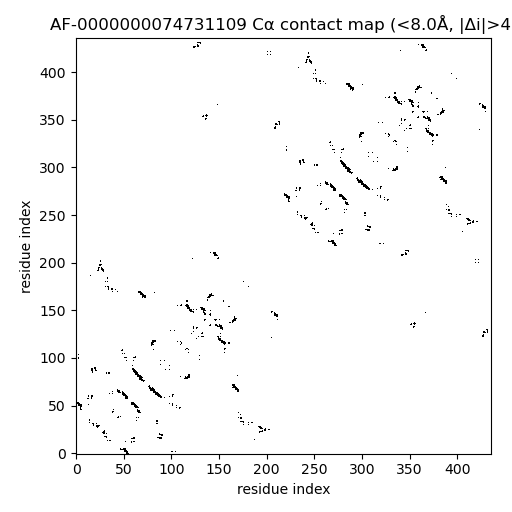1.929 -3.123 12.492 1 96 137 LYS B C 1
ATOM 2781 O O . LYS B 1 137 ? -1.816 -3.98 13.367 1 96 137 LYS B O 1
ATOM 2786 N N . TYR B 1 138 ? -2.705 -2.121 12.562 1 97.38 138 TYR B N 1
ATOM 2787 C CA . TYR B 1 138 ? -3.439 -1.822 13.789 1 97.38 138 TYR B CA 1
ATOM 2788 C C . TYR B 1 138 ? -4.934 -2.055 13.602 1 97.38 138 TYR B C 1
ATOM 2790 O O . TYR B 1 138 ? -5.742 -1.638 14.43 1 97.38 138 TYR B O 1
ATOM 2798 N N . ASP B 1 139 ? -5.293 -2.652 12.453 1 97.19 139 ASP B N 1
ATOM 2799 C CA . ASP B 1 139 ? -6.676 -2.926 12.07 1 97.19 139 ASP B CA 1
ATOM 2800 C C . ASP B 1 139 ? -7.484 -1.636 11.977 1 97.19 139 ASP B C 1
ATOM 2802 O O . ASP B 1 139 ? -8.641 -1.586 12.406 1 97.19 139 ASP B O 1
ATOM 2806 N N . LEU B 1 140 ? -6.871 -0.618 11.5 1 98.44 140 LEU B N 1
ATOM 2807 C CA . LEU B 1 140 ? -7.535 0.65 11.211 1 98.44 140 LEU B CA 1
ATOM 2808 C C . LEU B 1 140 ? -8 0.704 9.766 1 98.44 140 LEU B C 1
ATOM 2810 O O . LEU B 1 140 ? -7.25 0.361 8.852 1 98.44 140 LEU B O 1
ATOM 2814 N N . THR B 1 141 ? -9.211 1.116 9.555 1 98.25 141 THR B N 1
ATOM 2815 C CA . THR B 1 141 ? -9.773 1.361 8.227 1 98.25 141 THR B CA 1
ATOM 2816 C C . THR B 1 141 ? -10.109 2.838 8.047 1 98.25 141 THR B C 1
ATOM 2818 O O . THR B 1 141 ? -10.086 3.607 9.016 1 98.25 141 THR B O 1
ATOM 2821 N N . ASN B 1 142 ? -10.297 3.207 6.801 1 97.75 142 ASN B N 1
ATOM 2822 C CA . ASN B 1 142 ? -10.93 4.508 6.605 1 97.75 142 ASN B CA 1
ATOM 2823 C C . ASN B 1 142 ? -12.398 4.488 7.027 1 97.75 142 ASN B C 1
ATOM 2825 O O . ASN B 1 142 ? -12.891 3.471 7.52 1 97.75 142 ASN B O 1
ATOM 2829 N N . ALA B 1 143 ? -13.031 5.609 6.906 1 95.75 143 ALA B N 1
ATOM 2830 C CA . ALA B 1 143 ? -14.398 5.762 7.387 1 95.75 143 ALA B CA 1
ATOM 2831 C C . ALA B 1 143 ? -15.336 4.781 6.691 1 95.75 143 ALA B C 1
ATOM 2833 O O . ALA B 1 143 ? -16.375 4.398 7.25 1 95.75 143 ALA B O 1
ATOM 2834 N N . GLU B 1 144 ? -15.016 4.352 5.508 1 95 144 GLU B N 1
ATOM 2835 C CA . GLU B 1 144 ? -15.844 3.463 4.699 1 95 144 GLU B CA 1
ATOM 2836 C C . GLU B 1 144 ? -15.57 1.998 5.027 1 95 144 GLU B C 1
ATOM 2838 O O . GLU B 1 144 ? -16.125 1.1 4.391 1 95 144 GLU B O 1
ATOM 2843 N N . GLY B 1 145 ? -14.664 1.743 5.918 1 95.81 145 GLY B N 1
ATOM 2844 C CA . GLY B 1 145 ? -14.383 0.374 6.32 1 95.81 145 GLY B CA 1
ATOM 2845 C C . GLY B 1 145 ? -13.367 -0.313 5.426 1 95.81 145 GLY B C 1
ATOM 2846 O O . GLY B 1 145 ? -13.336 -1.543 5.348 1 95.81 145 GLY B O 1
ATOM 2847 N N . GLN B 1 146 ? -12.562 0.473 4.75 1 97.25 146 GLN B N 1
ATOM 2848 C CA . GLN B 1 146 ? -11.57 -0.09 3.848 1 97.25 146 GLN B CA 1
ATOM 2849 C C . GLN B 1 146 ? -10.164 0.073 4.414 1 97.25 146 GLN B C 1
ATOM 2851 O O . GLN B 1 146 ? -9.844 1.103 5.012 1 97.25 146 GLN B O 1
ATOM 2856 N N . PHE B 1 147 ? -9.406 -1.023 4.27 1 97.69 147 PHE B N 1
ATOM 2857 C CA . PHE B 1 147 ? -7.965 -0.831 4.418 1 97.69 147 PHE B CA 1
ATOM 2858 C C . PHE B 1 147 ? -7.41 0.004 3.271 1 97.69 147 PHE B C 1
ATOM 2860 O O . PHE B 1 147 ? -7.828 -0.155 2.121 1 97.69 147 PHE B O 1
ATOM 2867 N N . HIS B 1 148 ? -6.656 0.914 3.561 1 97.75 148 HIS B N 1
ATOM 2868 C CA . HIS B 1 148 ? -6.039 1.786 2.564 1 97.75 148 HIS B CA 1
ATOM 2869 C C . HIS B 1 148 ? -4.531 1.871 2.764 1 97.75 148 HIS B C 1
ATOM 2871 O O . HIS B 1 148 ? -4.059 2.121 3.877 1 97.75 148 HIS B O 1
ATOM 2877 N N . VAL B 1 149 ? -3.771 1.737 1.653 1 96.12 149 VAL B N 1
ATOM 2878 C CA . VAL B 1 149 ? -2.314 1.699 1.729 1 96.12 149 VAL B CA 1
ATOM 2879 C C . VAL B 1 149 ? -1.786 3.049 2.211 1 96.12 149 VAL B C 1
ATOM 2881 O O . VAL B 1 149 ? -0.738 3.117 2.857 1 96.12 149 VAL B O 1
ATOM 2884 N N . GLY B 1 150 ? -2.521 4.055 1.95 1 97.44 150 GLY B N 1
ATOM 2885 C CA . GLY B 1 150 ? -2.105 5.387 2.352 1 97.44 150 GLY B CA 1
ATOM 2886 C C . GLY B 1 150 ? -2.514 5.738 3.77 1 97.44 150 GLY B C 1
ATOM 2887 O O . GLY B 1 150 ? -2.092 6.766 4.305 1 97.44 150 GLY B O 1
ATOM 2888 N N . LEU B 1 151 ? -3.4 4.965 4.367 1 98.44 151 LEU B N 1
ATOM 2889 C CA . LEU B 1 151 ? -3.74 5.176 5.773 1 98.44 151 LEU B CA 1
ATOM 2890 C C . LEU B 1 151 ? -2.625 4.672 6.684 1 98.44 151 LEU B C 1
ATOM 2892 O O . LEU B 1 151 ? -2.391 3.465 6.777 1 98.44 151 LEU B O 1
ATOM 2896 N N . MET B 1 152 ? -1.958 5.594 7.324 1 98.38 152 MET B N 1
ATOM 2897 C CA . MET B 1 152 ? -0.782 5.246 8.117 1 98.38 152 MET B CA 1
ATOM 2898 C C . MET B 1 152 ? -0.884 5.828 9.523 1 98.38 152 MET B C 1
ATOM 2900 O O . MET B 1 152 ? -1.544 6.848 9.734 1 98.38 152 MET B O 1
ATOM 2904 N N . ALA B 1 153 ? -0.274 5.16 10.477 1 98.62 153 ALA B N 1
ATOM 2905 C CA . ALA B 1 153 ? -0.375 5.562 11.875 1 98.62 153 ALA B CA 1
ATOM 2906 C C . ALA B 1 153 ? 0.998 5.582 12.539 1 98.62 153 ALA B C 1
ATOM 2908 O O . ALA B 1 153 ? 1.867 4.773 12.211 1 98.62 153 ALA B O 1
ATOM 2909 N N . TYR B 1 154 ? 1.145 6.469 13.438 1 98.5 154 TYR B N 1
ATOM 2910 C CA . TYR B 1 154 ? 2.309 6.598 14.305 1 98.5 154 TYR B CA 1
ATOM 2911 C C . TYR B 1 154 ? 1.892 6.633 15.773 1 98.5 154 TYR B C 1
ATOM 2913 O O . TYR B 1 154 ? 1.477 7.68 16.281 1 98.5 154 TYR B O 1
ATOM 2921 N N . PRO B 1 155 ? 1.937 5.457 16.469 1 98.62 155 PRO B N 1
ATOM 2922 C CA . PRO B 1 155 ? 1.675 5.484 17.906 1 98.62 155 PRO B CA 1
ATOM 2923 C C . PRO B 1 155 ? 2.691 6.324 18.672 1 98.62 155 PRO B C 1
ATOM 2925 O O . PRO B 1 155 ? 3.896 6.223 18.422 1 98.62 155 PRO B O 1
ATOM 2928 N N . LEU B 1 156 ? 2.262 7.098 19.562 1 98.69 156 LEU B N 1
ATOM 2929 C CA . LEU B 1 156 ? 3.141 8.055 20.234 1 98.69 156 LEU B CA 1
ATOM 2930 C C . LEU B 1 156 ? 3.717 7.465 21.516 1 98.69 156 LEU B C 1
ATOM 2932 O O . LEU B 1 156 ? 4.602 8.062 22.125 1 98.69 156 LEU B O 1
ATOM 2936 N N . TYR B 1 157 ? 3.297 6.387 21.953 1 97.75 157 TYR B N 1
ATOM 2937 C CA . TYR B 1 157 ? 3.869 5.609 23.047 1 97.75 157 TYR B CA 1
ATOM 2938 C C . TYR B 1 157 ? 3.59 4.121 22.859 1 97.75 157 TYR B C 1
ATOM 2940 O O . TYR B 1 157 ? 2.771 3.736 22.016 1 97.75 157 TYR B O 1
ATOM 2948 N N . GLU B 1 158 ? 4.293 3.322 23.531 1 96.5 158 GLU B N 1
ATOM 2949 C CA . GLU B 1 158 ? 4.152 1.874 23.406 1 96.5 158 GLU B CA 1
ATOM 2950 C C . GLU B 1 158 ? 2.732 1.425 23.734 1 96.5 158 GLU B C 1
ATOM 2952 O O . GLU B 1 158 ? 2.18 1.812 24.766 1 96.5 158 GLU B O 1
ATOM 2957 N N . GLY B 1 159 ? 2.158 0.697 22.828 1 97 159 GLY B N 1
ATOM 2958 C CA . GLY B 1 159 ? 0.834 0.145 23.062 1 97 159 GLY B CA 1
ATOM 2959 C C . GLY B 1 159 ? -0.279 1.154 22.859 1 97 159 GLY B C 1
ATOM 2960 O O . GLY B 1 159 ? -1.436 0.889 23.188 1 97 159 GLY B O 1
ATOM 2961 N N . ALA B 1 160 ? -0.018 2.287 22.297 1 98.12 160 ALA B N 1
ATOM 2962 C CA . ALA B 1 160 ? -0.958 3.398 22.188 1 98.12 160 ALA B CA 1
ATOM 2963 C C . ALA B 1 160 ? -2.162 3.016 21.328 1 98.12 160 ALA B C 1
ATOM 2965 O O . ALA B 1 160 ? -3.252 3.568 21.5 1 98.12 160 ALA B O 1
ATOM 2966 N N . LEU B 1 161 ? -1.989 2.023 20.438 1 98.19 161 LEU B N 1
ATOM 2967 C CA . LEU B 1 161 ? -3.08 1.688 19.531 1 98.19 161 LEU B CA 1
ATOM 2968 C C . LEU B 1 161 ? -3.631 0.298 19.828 1 98.19 161 LEU B C 1
ATOM 2970 O O . LEU B 1 161 ? -4.375 -0.267 19.031 1 98.19 161 LEU B O 1
ATOM 2974 N N . ASP B 1 162 ? -3.141 -0.243 20.969 1 96.44 162 ASP B N 1
ATOM 2975 C CA . ASP B 1 162 ? -3.76 -1.487 21.422 1 96.44 162 ASP B CA 1
ATOM 2976 C C . ASP B 1 162 ? -5.262 -1.306 21.641 1 96.44 162 ASP B C 1
ATOM 2978 O O . ASP B 1 162 ? -5.688 -0.357 22.297 1 96.44 162 ASP B O 1
ATOM 2982 N N . GLY B 1 163 ? -6.016 -2.166 21.062 1 95.38 163 GLY B N 1
ATOM 2983 C CA . GLY B 1 163 ? -7.457 -2.109 21.25 1 95.38 163 GLY B CA 1
ATOM 2984 C C . GLY B 1 163 ? -8.117 -0.98 20.484 1 95.38 163 GLY B C 1
ATOM 2985 O O . GLY B 1 163 ? -9.273 -0.641 20.734 1 95.38 163 GLY B O 1
ATOM 2986 N N . ALA B 1 164 ? -7.465 -0.366 19.562 1 97.81 164 ALA B N 1
ATOM 2987 C CA . ALA B 1 164 ? -7.992 0.801 18.859 1 97.81 164 ALA B CA 1
ATOM 2988 C C . ALA B 1 164 ? -8.539 0.416 17.484 1 97.81 164 ALA B C 1
ATOM 2990 O O . ALA B 1 164 ? -8.906 1.284 16.688 1 97.81 164 ALA B O 1
ATOM 2991 N N . ALA B 1 165 ? -8.617 -0.839 17.203 1 98 165 ALA B N 1
ATOM 2992 C CA . ALA B 1 165 ? -9.141 -1.287 15.914 1 98 165 ALA B CA 1
ATOM 2993 C C . ALA B 1 165 ? -10.461 -0.598 15.594 1 98 165 ALA B C 1
ATOM 2995 O O . ALA B 1 165 ? -11.352 -0.505 16.438 1 98 165 ALA B O 1
ATOM 2996 N N . GLY B 1 166 ? -10.547 -0.096 14.398 1 98.25 166 GLY B N 1
ATOM 2997 C CA . GLY B 1 166 ? -11.773 0.599 14.039 1 98.25 166 GLY B CA 1
ATOM 2998 C C . GLY B 1 166 ? -11.602 1.523 12.844 1 98.25 166 GLY B C 1
ATOM 2999 O O . GLY B 1 166 ? -10.641 1.395 12.086 1 98.25 166 GLY B O 1
ATOM 3000 N N . ALA B 1 167 ? -12.625 2.346 12.594 1 98.62 167 ALA B N 1
ATOM 3001 C CA . ALA B 1 167 ? -12.68 3.24 11.438 1 98.62 167 ALA B CA 1
ATOM 3002 C C . ALA B 1 167 ? -12.156 4.629 11.797 1 98.62 167 ALA B C 1
ATOM 3004 O O . ALA B 1 167 ? -12.602 5.238 12.766 1 98.62 167 ALA B O 1
ATOM 3005 N N . PHE B 1 168 ? -11.25 5.047 11.055 1 98.69 168 PHE B N 1
ATOM 3006 C CA . PHE B 1 168 ? -10.625 6.352 11.242 1 98.69 168 PHE B CA 1
ATOM 3007 C C . PHE B 1 168 ? -11.328 7.41 10.398 1 98.69 168 PHE B C 1
ATOM 3009 O O . PHE B 1 168 ? -11.719 7.145 9.258 1 98.69 168 PHE B O 1
ATOM 3016 N N . SER B 1 169 ? -11.438 8.586 10.945 1 98.31 169 SER B N 1
ATOM 3017 C CA . SER B 1 169 ? -11.938 9.727 10.18 1 98.31 169 SER B CA 1
ATOM 3018 C C . SER B 1 169 ? -11.18 11 10.531 1 98.31 169 SER B C 1
ATOM 3020 O O . SER B 1 169 ? -10.891 11.25 11.703 1 98.31 169 SER B O 1
ATOM 3022 N N . GLU B 1 170 ? -10.859 11.727 9.562 1 97.88 170 GLU B N 1
ATOM 3023 C CA . GLU B 1 170 ? -10.297 13.062 9.742 1 97.88 170 GLU B CA 1
ATOM 3024 C C . GLU B 1 170 ? -11.375 14.078 10.102 1 97.88 170 GLU B C 1
ATOM 3026 O O . GLU B 1 170 ? -12.562 13.75 10.102 1 97.88 170 GLU B O 1
ATOM 3031 N N . SER B 1 171 ? -10.906 15.273 10.461 1 97.88 171 SER B N 1
ATOM 3032 C CA . SER B 1 171 ? -11.82 16.375 10.703 1 97.88 171 SER B CA 1
ATOM 3033 C C . SER B 1 171 ? -12.695 16.656 9.477 1 97.88 171 SER B C 1
ATOM 3035 O O . SER B 1 171 ? -12.234 16.516 8.344 1 97.88 171 SER B O 1
ATOM 3037 N N . GLU B 1 172 ? -13.938 17.094 9.711 1 96.31 172 GLU B N 1
ATOM 3038 C CA . GLU B 1 172 ? -14.828 17.484 8.625 1 96.31 172 GLU B CA 1
ATOM 3039 C C . GLU B 1 172 ? -14.258 18.656 7.836 1 96.31 172 GLU B C 1
ATOM 3041 O O . GLU B 1 172 ? -14.625 18.875 6.68 1 96.31 172 GLU B O 1
ATOM 3046 N N . ALA B 1 173 ? -13.352 19.344 8.453 1 96.62 173 ALA B N 1
ATOM 3047 C CA . ALA B 1 173 ? -12.742 20.516 7.84 1 96.62 173 ALA B CA 1
ATOM 3048 C C . ALA B 1 173 ? -11.859 20.125 6.66 1 96.62 173 ALA B C 1
ATOM 3050 O O . ALA B 1 173 ? -11.461 20.984 5.867 1 96.62 173 ALA B O 1
ATOM 3051 N N . PHE B 1 174 ? -11.555 18.875 6.477 1 96.44 174 PHE B N 1
ATOM 3052 C CA . PHE B 1 174 ? -10.82 18.391 5.312 1 96.44 174 PHE B CA 1
ATOM 3053 C C . PHE B 1 174 ? -11.719 18.359 4.078 1 96.44 174 PHE B C 1
ATOM 3055 O O . PHE B 1 174 ? -11.227 18.25 2.953 1 96.44 174 PHE B O 1
ATOM 3062 N N . GLY B 1 175 ? -12.977 18.406 4.258 1 95.19 175 GLY B N 1
ATOM 3063 C CA . GLY B 1 175 ? -13.906 18.453 3.137 1 95.19 175 GLY B CA 1
ATOM 3064 C C . GLY B 1 175 ? -13.844 19.75 2.365 1 95.19 175 GLY B C 1
ATOM 3065 O O . GLY B 1 175 ? -13.781 20.828 2.961 1 95.19 175 GLY B O 1
ATOM 3066 N N . VAL B 1 176 ? -13.859 19.672 1.068 1 95.06 176 VAL B N 1
ATOM 3067 C CA . VAL B 1 176 ? -13.719 20.875 0.233 1 95.06 176 VAL B CA 1
ATOM 3068 C C . VAL B 1 176 ? -14.969 21.031 -0.634 1 95.06 176 VAL B C 1
ATOM 3070 O O . VAL B 1 176 ? -15.336 20.141 -1.387 1 95.06 176 VAL B O 1
ATOM 3073 N N . SER B 1 177 ? -15.578 22.172 -0.469 1 95 177 SER B N 1
ATOM 3074 C CA . SER B 1 177 ? -16.625 22.594 -1.392 1 95 177 SER B CA 1
ATOM 3075 C C . SER B 1 177 ? -16.031 23.328 -2.594 1 95 177 SER B C 1
ATOM 3077 O O . SER B 1 177 ? -15.289 24.281 -2.432 1 95 177 SER B O 1
ATOM 3079 N N . ALA B 1 178 ? -16.469 22.875 -3.746 1 95.44 178 ALA B N 1
ATOM 3080 C CA . ALA B 1 178 ? -15.922 23.469 -4.961 1 95.44 178 ALA B CA 1
ATOM 3081 C C . ALA B 1 178 ? -16.172 24.984 -4.984 1 95.44 178 ALA B C 1
ATOM 3083 O O . ALA B 1 178 ? -15.289 25.766 -5.34 1 95.44 178 ALA B O 1
ATOM 3084 N N . ASP B 1 179 ? -17.359 25.375 -4.578 1 97.31 179 ASP B N 1
ATOM 3085 C CA . ASP B 1 179 ? -17.719 26.797 -4.586 1 97.31 179 ASP B CA 1
ATOM 3086 C C . ASP B 1 179 ? -16.906 27.578 -3.557 1 97.31 179 ASP B C 1
ATOM 3088 O O . ASP B 1 179 ? -16.422 28.672 -3.842 1 97.31 179 ASP B O 1
ATOM 3092 N N . ALA B 1 180 ? -16.797 27.016 -2.359 1 97.5 180 ALA B N 1
ATOM 3093 C CA . ALA B 1 180 ? -16.047 27.688 -1.3 1 97.5 180 ALA B CA 1
ATOM 3094 C C . ALA B 1 180 ? -14.578 27.797 -1.66 1 97.5 180 ALA B C 1
ATOM 3096 O O . ALA B 1 180 ? -13.945 28.828 -1.4 1 97.5 180 ALA B O 1
ATOM 3097 N N . LEU B 1 181 ? -14.094 26.75 -2.24 1 97.94 181 LEU B N 1
ATOM 3098 C CA . LEU B 1 181 ? -12.703 26.766 -2.693 1 97.94 181 LEU B CA 1
ATOM 3099 C C . LEU B 1 181 ? -12.492 27.844 -3.75 1 97.94 181 LEU B C 1
ATOM 3101 O O . LEU B 1 181 ? -11.523 28.594 -3.689 1 97.94 181 LEU B O 1
ATOM 3105 N N . ALA B 1 182 ? -13.344 27.859 -4.758 1 97.19 182 ALA B N 1
ATOM 3106 C CA . ALA B 1 182 ? -13.234 28.828 -5.836 1 97.19 182 ALA B CA 1
ATOM 3107 C C . ALA B 1 182 ? -13.242 30.25 -5.293 1 97.19 182 ALA B C 1
ATOM 3109 O O . ALA B 1 182 ? -12.438 31.094 -5.715 1 97.19 182 ALA B O 1
ATOM 3110 N N . GLU B 1 183 ? -14.156 30.547 -4.406 1 97.94 183 GLU B N 1
ATOM 3111 C CA . GLU B 1 183 ? -14.25 31.875 -3.799 1 97.94 183 GLU B CA 1
ATOM 3112 C C . GLU B 1 183 ? -12.977 32.219 -3.047 1 97.94 183 GLU B C 1
ATOM 3114 O O . GLU B 1 183 ? -12.445 33.344 -3.189 1 97.94 183 GLU B O 1
ATOM 3119 N N . PHE B 1 184 ? -12.516 31.281 -2.275 1 98.31 184 PHE B N 1
ATOM 3120 C CA . PHE B 1 184 ? -11.305 31.516 -1.497 1 98.31 184 PHE B CA 1
ATOM 3121 C C . PHE B 1 184 ? -10.102 31.672 -2.412 1 98.31 184 PHE B C 1
ATOM 3123 O O . PHE B 1 184 ? -9.281 32.594 -2.215 1 98.31 184 PHE B O 1
ATOM 3130 N N . ASP B 1 185 ? -9.977 30.797 -3.354 1 97.94 185 ASP B N 1
ATOM 3131 C CA . ASP B 1 185 ? -8.852 30.812 -4.285 1 97.94 185 ASP B CA 1
ATOM 3132 C C . ASP B 1 185 ? -8.82 32.125 -5.078 1 97.94 185 ASP B C 1
ATOM 3134 O O . ASP B 1 185 ? -7.746 32.594 -5.465 1 97.94 185 ASP B O 1
ATOM 3138 N N . ALA B 1 186 ? -9.914 32.75 -5.336 1 97.5 186 ALA B N 1
ATOM 3139 C CA . ALA B 1 186 ? -10.016 34 -6.082 1 97.5 186 ALA B CA 1
ATOM 3140 C C . ALA B 1 186 ? -9.336 35.125 -5.328 1 97.5 186 ALA B C 1
ATOM 3142 O O . ALA B 1 186 ? -9.039 36.188 -5.91 1 97.5 186 ALA B O 1
ATOM 3143 N N . SER B 1 187 ? -9.195 34.938 -4.016 1 98.06 187 SER B N 1
ATOM 3144 C CA . SER B 1 187 ? -8.531 35.969 -3.227 1 98.06 187 SER B CA 1
ATOM 3145 C C . SER B 1 187 ? -7.02 35.906 -3.398 1 98.06 187 SER B C 1
ATOM 3147 O O . SER B 1 187 ? -6.301 36.781 -2.869 1 98.06 187 SER B O 1
ATOM 3149 N N . PHE B 1 188 ? -6.477 34.938 -4.086 1 98.19 188 PHE B N 1
ATOM 3150 C CA . PHE B 1 188 ? -5.062 34.781 -4.406 1 98.19 188 PHE B CA 1
ATOM 3151 C C . PHE B 1 188 ? -4.781 35.188 -5.848 1 98.19 188 PHE B C 1
ATOM 3153 O O . PHE B 1 188 ? -5.699 35.25 -6.664 1 98.19 188 PHE B O 1
ATOM 3160 N N . PRO B 1 189 ? -3.467 35.438 -6.18 1 97.12 189 PRO B N 1
ATOM 3161 C CA . PRO B 1 189 ? -3.141 35.719 -7.582 1 97.12 189 PRO B CA 1
ATOM 3162 C C . PRO B 1 189 ? -3.516 34.531 -8.5 1 97.12 189 PRO B C 1
ATOM 3164 O O . PRO B 1 189 ? -3.322 33.375 -8.141 1 97.12 189 PRO B O 1
ATOM 3167 N N . ALA B 1 190 ? -4.02 34.875 -9.633 1 96.5 190 ALA B N 1
ATOM 3168 C CA . ALA B 1 190 ? -4.434 33.844 -10.586 1 96.5 190 ALA B CA 1
ATOM 3169 C C . ALA B 1 190 ? -3.242 33 -11.047 1 96.5 190 ALA B C 1
ATOM 3171 O O . ALA B 1 190 ? -2.15 33.531 -11.258 1 96.5 190 ALA B O 1
ATOM 3172 N N . ARG B 1 191 ? -3.488 31.734 -11.258 1 96.12 191 ARG B N 1
ATOM 3173 C CA . ARG B 1 191 ? -2.475 30.797 -11.742 1 96.12 191 ARG B CA 1
ATOM 3174 C C . ARG B 1 191 ? -3.082 29.781 -12.695 1 96.12 191 ARG B C 1
ATOM 3176 O O . ARG B 1 191 ? -4.211 29.328 -12.492 1 96.12 191 ARG B O 1
ATOM 3183 N N . GLU B 1 192 ? -2.279 29.391 -13.633 1 96.5 192 GLU B N 1
ATOM 3184 C CA . GLU B 1 192 ? -2.756 28.438 -14.617 1 96.5 192 GLU B CA 1
ATOM 3185 C C . GLU B 1 192 ? -2.742 27.016 -14.055 1 96.5 192 GLU B C 1
ATOM 3187 O O . GLU B 1 192 ? -1.76 26.594 -13.445 1 96.5 192 GLU B O 1
ATOM 3192 N N . LYS B 1 193 ? -3.799 26.328 -14.281 1 96.19 193 LYS B N 1
ATOM 3193 C CA . LYS B 1 193 ? -3.879 24.906 -13.922 1 96.19 193 LYS B CA 1
ATOM 3194 C C . LYS B 1 193 ? -3.23 24.031 -14.984 1 96.19 193 LYS B C 1
ATOM 3196 O O . LYS B 1 193 ? -3.25 24.359 -16.172 1 96.19 193 LYS B O 1
ATOM 3201 N N . GLY B 1 194 ? -2.598 22.984 -14.531 1 95.56 194 GLY B N 1
ATOM 3202 C CA . GLY B 1 194 ? -1.915 22.109 -15.484 1 95.56 194 GLY B CA 1
ATOM 3203 C C . GLY B 1 194 ? -1.798 20.672 -15 1 95.56 194 GLY B C 1
ATOM 3204 O O . GLY B 1 194 ? -2.059 20.391 -13.836 1 95.56 194 GLY B O 1
ATOM 3205 N N . GLU B 1 195 ? -1.481 19.781 -15.992 1 91.94 195 GLU B N 1
ATOM 3206 C CA . GLU B 1 195 ? -1.291 18.359 -15.703 1 91.94 195 GLU B CA 1
ATOM 3207 C C . GLU B 1 195 ? 0.186 18.031 -15.508 1 91.94 195 GLU B C 1
ATOM 3209 O O . GLU B 1 195 ? 1.057 18.719 -16.047 1 91.94 195 GLU B O 1
ATOM 3214 N N . SER B 1 196 ? 0.432 17.156 -14.656 1 86.88 196 SER B N 1
ATOM 3215 C CA . SER B 1 196 ? 1.783 16.641 -14.453 1 86.88 196 SER B CA 1
ATOM 3216 C C . SER B 1 196 ? 1.793 15.117 -14.398 1 86.88 196 SER B C 1
ATOM 3218 O O . SER B 1 196 ? 0.753 14.492 -14.188 1 86.88 196 SER B O 1
ATOM 3220 N N . ALA B 1 197 ? 3.006 14.484 -14.688 1 82.5 197 ALA B N 1
ATOM 3221 C CA . ALA B 1 197 ? 3.178 13.039 -14.641 1 82.5 197 ALA B CA 1
ATOM 3222 C C . ALA B 1 197 ? 2.887 12.492 -13.25 1 82.5 197 ALA B C 1
ATOM 3224 O O . ALA B 1 197 ? 2.373 11.383 -13.109 1 82.5 197 ALA B O 1
ATOM 3225 N N . PHE B 1 198 ? 3.092 13.336 -12.219 1 85.75 198 PHE B N 1
ATOM 3226 C CA . PHE B 1 198 ? 2.924 12.898 -10.836 1 85.75 198 PHE B CA 1
ATOM 3227 C C . PHE B 1 198 ? 1.448 12.719 -10.508 1 85.75 198 PHE B C 1
ATOM 3229 O O . PHE B 1 198 ? 1.101 11.961 -9.594 1 85.75 198 PHE B O 1
ATOM 3236 N N . GLN B 1 199 ? 0.646 13.43 -11.234 1 91.5 199 GLN B N 1
ATOM 3237 C CA . GLN B 1 199 ? -0.783 13.367 -10.945 1 91.5 199 GLN B CA 1
ATOM 3238 C C . GLN B 1 199 ? -1.337 11.969 -11.219 1 91.5 199 GLN B C 1
ATOM 3240 O O . GLN B 1 199 ? -2.227 11.5 -10.5 1 91.5 199 GLN B O 1
ATOM 3245 N N . SER B 1 200 ? -0.74 11.305 -12.211 1 89.56 200 SER B N 1
ATOM 3246 C CA . SER B 1 200 ? -1.124 9.93 -12.484 1 89.56 200 SER B CA 1
ATOM 3247 C C . SER B 1 200 ? -0.676 9 -11.367 1 89.56 200 SER B C 1
ATOM 3249 O O . SER B 1 200 ? -1.414 8.094 -10.969 1 89.56 200 SER B O 1
ATOM 3251 N N . GLU B 1 201 ? 0.483 9.195 -10.883 1 90.94 201 GLU B N 1
ATOM 3252 C CA . GLU B 1 201 ? 0.999 8.422 -9.758 1 90.94 201 GLU B CA 1
ATOM 3253 C C . GLU B 1 201 ? 0.141 8.609 -8.516 1 90.94 201 GLU B C 1
ATOM 3255 O O . GLU B 1 201 ? -0.187 7.645 -7.82 1 90.94 201 GLU B O 1
ATOM 3260 N N . PHE B 1 202 ? -0.201 9.789 -8.312 1 92.94 202 PHE B N 1
ATOM 3261 C CA . PHE B 1 202 ? -1.05 10.102 -7.164 1 92.94 202 PHE B CA 1
ATOM 3262 C C . PHE B 1 202 ? -2.396 9.398 -7.281 1 92.94 202 PHE B C 1
ATOM 3264 O O . PHE B 1 202 ? -2.916 8.867 -6.297 1 92.94 202 PHE B O 1
ATOM 3271 N N . ALA B 1 203 ? -2.914 9.453 -8.445 1 92.75 203 ALA B N 1
ATOM 3272 C CA . ALA B 1 203 ? -4.195 8.789 -8.68 1 92.75 203 ALA B CA 1
ATOM 3273 C C . ALA B 1 203 ? -4.109 7.301 -8.352 1 92.75 203 ALA B C 1
ATOM 3275 O O . ALA B 1 203 ? -5.051 6.73 -7.793 1 92.75 203 ALA B O 1
ATOM 3276 N N . VAL B 1 204 ? -3.006 6.684 -8.641 1 93.06 204 VAL B N 1
ATOM 3277 C CA . VAL B 1 204 ? -2.797 5.273 -8.32 1 93.06 204 VAL B CA 1
ATOM 3278 C C . VAL B 1 204 ? -2.756 5.094 -6.801 1 93.06 204 VAL B C 1
ATOM 3280 O O . VAL B 1 204 ? -3.453 4.238 -6.254 1 93.06 204 VAL B O 1
ATOM 3283 N N . LEU B 1 205 ? -2.047 5.871 -6.105 1 94.06 205 LEU B N 1
ATOM 3284 C CA . LEU B 1 205 ? -1.879 5.777 -4.66 1 94.06 205 LEU B CA 1
ATOM 3285 C C . LEU B 1 205 ? -3.223 5.883 -3.947 1 94.06 205 LEU B C 1
ATOM 3287 O O . LEU B 1 205 ? -3.51 5.105 -3.033 1 94.06 205 LEU B O 1
ATOM 3291 N N . VAL B 1 206 ? -4.027 6.762 -4.363 1 94.44 206 VAL B N 1
ATOM 3292 C CA . VAL B 1 206 ? -5.293 7.039 -3.699 1 94.44 206 VAL B CA 1
ATOM 3293 C C . VAL B 1 206 ? -6.273 5.895 -3.949 1 94.44 206 VAL B C 1
ATOM 3295 O O . VAL B 1 206 ? -7.238 5.719 -3.203 1 94.44 206 VAL B O 1
ATOM 3298 N N . SER B 1 207 ? -6.008 5.148 -5.027 1 94.56 207 SER B N 1
ATOM 3299 C CA . SER B 1 207 ? -6.93 4.082 -5.398 1 94.56 207 SER B CA 1
ATOM 3300 C C . SER B 1 207 ? -6.605 2.787 -4.66 1 94.56 207 SER B C 1
ATOM 3302 O O . SER B 1 207 ? -7.344 1.805 -4.762 1 94.56 207 SER B O 1
ATOM 3304 N N . LEU B 1 208 ? -5.555 2.693 -3.916 1 96.06 208 LEU B N 1
ATOM 3305 C CA . LEU B 1 208 ? -5.059 1.449 -3.338 1 96.06 208 LEU B CA 1
ATOM 3306 C C . LEU B 1 208 ? -5.766 1.139 -2.023 1 96.06 208 LEU B C 1
ATOM 3308 O O . LEU B 1 208 ? -5.164 1.234 -0.951 1 96.06 208 LEU B O 1
ATOM 3312 N N . SER B 1 209 ? -6.969 0.646 -2.102 1 96.25 209 SER B N 1
ATOM 3313 C CA . SER B 1 209 ? -7.785 0.275 -0.949 1 96.25 209 SER B CA 1
ATOM 3314 C C . SER B 1 209 ? -8.578 -1 -1.22 1 96.25 209 SER B C 1
ATOM 3316 O O . SER B 1 209 ? -8.758 -1.389 -2.375 1 96.25 209 SER B O 1
ATOM 3318 N N . TYR B 1 210 ? -8.938 -1.671 -0.206 1 94.56 210 TYR B N 1
ATOM 3319 C CA . TYR B 1 210 ? -9.758 -2.871 -0.29 1 94.56 210 TYR B CA 1
ATOM 3320 C C . TYR B 1 210 ? -10.516 -3.105 1.013 1 94.56 210 TYR B C 1
ATOM 3322 O O . TYR B 1 210 ? -10.094 -2.646 2.076 1 94.56 210 TYR B O 1
ATOM 3330 N N . ALA B 1 211 ? -11.562 -3.844 0.944 1 92.88 211 ALA B N 1
ATOM 3331 C CA . ALA B 1 211 ? -12.453 -4.035 2.084 1 92.88 211 ALA B CA 1
ATOM 3332 C C . ALA B 1 211 ? -11.797 -4.898 3.158 1 92.88 211 ALA B C 1
ATOM 3334 O O . ALA B 1 211 ? -11.141 -5.891 2.848 1 92.88 211 ALA B O 1
ATOM 3335 N N . LYS B 1 212 ? -11.891 -4.559 4.438 1 88.62 212 LYS B N 1
ATOM 3336 C CA . LYS B 1 212 ? -11.406 -5.336 5.574 1 88.62 212 LYS B CA 1
ATOM 3337 C C . LYS B 1 212 ? -12.086 -6.703 5.633 1 88.62 212 LYS B C 1
ATOM 3339 O O . LYS B 1 212 ? -11.43 -7.719 5.871 1 88.62 212 LYS B O 1
ATOM 3344 N N . ASP B 1 213 ? -13.305 -6.715 5.59 1 80.06 213 ASP B N 1
ATOM 3345 C CA . ASP B 1 213 ? -14.07 -7.953 5.602 1 80.06 213 ASP B CA 1
ATOM 3346 C C . ASP B 1 213 ? -14.57 -8.305 4.203 1 80.06 213 ASP B C 1
ATOM 3348 O O . ASP B 1 213 ? -15.602 -7.805 3.756 1 80.06 213 ASP B O 1
ATOM 3352 N N . PRO B 1 214 ? -13.547 -8.875 3.562 1 66.19 214 PRO B N 1
ATOM 3353 C CA . PRO B 1 214 ? -13.969 -9.211 2.199 1 66.19 214 PRO B CA 1
ATOM 3354 C C . PRO B 1 214 ? -15.211 -10.094 2.162 1 66.19 214 PRO B C 1
ATOM 3356 O O . PRO B 1 214 ? -15.211 -11.188 2.727 1 66.19 214 PRO B O 1
ATOM 3359 N N . LYS B 1 215 ? -16.422 -9.758 2.814 1 48.38 215 LYS B N 1
ATOM 3360 C CA . LYS B 1 215 ? -17.484 -10.688 2.477 1 48.38 215 LYS B CA 1
ATOM 3361 C C . LYS B 1 215 ? -17.25 -11.336 1.112 1 48.38 215 LYS B C 1
ATOM 3363 O O . LYS B 1 215 ? -16.5 -10.805 0.293 1 48.38 215 LYS B O 1
ATOM 3368 N N . TYR B 1 216 ? -18.328 -12.477 0.571 1 34.31 216 TYR B N 1
ATOM 3369 C CA . TYR B 1 216 ? -18.672 -13.203 -0.646 1 34.31 216 TYR B CA 1
ATOM 3370 C C . TYR B 1 216 ? -18.578 -12.297 -1.867 1 34.31 216 TYR B C 1
ATOM 3372 O O . TYR B 1 216 ? -19.516 -11.57 -2.189 1 34.31 216 TYR B O 1
ATOM 3380 N N . THR B 1 217 ? -17.703 -11.359 -2.07 1 30.08 217 THR B N 1
ATOM 3381 C CA . THR B 1 217 ? -18.312 -10.836 -3.295 1 30.08 217 THR B CA 1
ATOM 3382 C C . THR B 1 217 ? -18.859 -11.977 -4.148 1 30.08 217 THR B C 1
ATOM 3384 O O . THR B 1 217 ? -18.125 -12.875 -4.555 1 30.08 217 THR B O 1
ATOM 3387 N N . SER B 1 218 ? -19.969 -12.414 -3.85 1 26.38 218 SER B N 1
ATOM 3388 C CA . SER B 1 218 ? -20.719 -13.164 -4.844 1 26.38 218 SER B CA 1
ATOM 3389 C C . SER B 1 218 ? -20.312 -12.781 -6.262 1 26.38 218 SER B C 1
ATOM 3391 O O . SER B 1 218 ? -20.031 -11.609 -6.535 1 26.38 218 SER B O 1
#

Foldseek 3Di:
DDKAFDDPVCLVVVLVQLQQQCDQQQFFGDQQSVLSVLLCVDPFFDRRLFMFDDDPNDTFWTKTKGWKWFCAPVGDIGGLEMEIGDTGGHPVCPPVCRSLVSVVVSLVVSVVVPRFKYKYQADCVPVVVSVWDFCVVLQEAAQVQKRARRTTMDTSDPCSSPRRHGHIDHDPSNDDDPVSSVVVCVVDDDDGTDHDPNNVVSVVRRPGIDHPPPPPPD/DDKAFDDPVCLVVVLVQLQQQCDQQQFFGDQQSVLSVLLCVDPFWDRRLFMFDDDPNDTFWTKTKGWKWFCAPVGDIGGLEMEIGDTGGHPVCPPVCRSLVSVVVSLVVSVVVPRFKYKYQADCVPVVVSVWDQCVVLQEAAQVQKRARRTTMDTSDPCSSPRRHGHIDHDPSNDDDPVSSVVVCVVDDDDGTDHDPNNVVSVVRRPGIDHPPPPPPD

Nearest PDB structures (foldseek):
  4rs2-assembly1_A  TM=9.329E-01  e=7.263E-14  Escherichia coli str. K-12 substr. MG1655
  5kgh-assembly1_A  TM=7.500E-01  e=2.234E-05  Clostridium acetobutylicum ATCC 824
  5kga-assembly1_B  TM=7.208E-01  e=2.868E-05  Clostridium acetobutylicum ATCC 824
  5kf1-assembly1_B  TM=7.420E-01  e=4.441E-05  Clostridium acetobutylicum ATCC 824
  5kgh-assembly1_B  TM=6.621E-01  e=1.853E-05  Clostridium acetobutylicum ATCC 824

InterPro domains:
  IPR000182 GNAT domain [PF00583] (25-132)
  IPR000182 GNAT domain [PS51186] (1-157)
  IPR016181 Acyl-CoA N-acyltransferase [SSF55729] (1-140)

Solvent-accessible surface area (backbone atoms only — not comparable to full-atom values): 22892 Å² total; per-residue (Å²): 122,47,77,42,62,62,51,81,91,41,48,65,61,49,33,51,46,30,35,64,37,36,50,29,41,65,44,64,30,68,60,52,26,51,29,46,56,38,31,72,72,38,92,40,42,37,69,88,44,24,32,30,32,32,50,96,88,34,82,45,30,39,36,34,32,29,36,23,34,29,44,23,77,86,70,49,74,46,61,53,28,31,28,61,61,44,73,29,46,30,73,92,58,57,97,67,56,55,68,57,50,54,50,52,52,43,52,53,51,41,38,74,72,63,35,31,30,42,43,37,79,46,59,50,57,59,43,20,48,72,61,32,37,56,19,55,55,50,50,30,20,38,74,86,49,26,32,37,65,28,32,27,33,31,62,56,46,90,70,48,52,65,89,46,29,20,29,33,44,72,46,75,40,69,62,80,50,71,67,61,44,53,59,55,54,65,76,46,84,87,74,88,65,42,87,45,79,54,22,58,53,43,54,51,54,77,60,38,41,28,44,68,70,43,62,75,75,122,122,45,76,43,63,60,50,80,91,43,48,64,60,49,33,51,45,30,33,62,38,35,51,31,43,66,44,64,30,67,59,51,27,52,29,46,56,38,31,73,71,38,92,42,42,36,68,87,45,24,31,29,32,33,48,95,89,33,81,45,30,38,36,34,32,29,37,22,36,28,45,22,78,87,71,49,75,45,60,53,29,30,27,61,61,44,73,29,45,31,72,94,57,57,96,66,55,56,68,59,50,53,50,51,53,43,51,53,50,40,37,74,72,63,35,32,31,42,43,36,79,47,59,49,56,60,42,21,49,71,62,32,37,55,20,57,56,49,49,31,19,37,74,87,47,25,32,35,66,28,32,27,32,32,63,56,46,91,69,48,52,66,90,46,30,18,28,33,43,71,46,76,40,69,61,80,51,72,67,61,43,52,59,57,55,64,76,44,84,87,73,86,65,42,87,46,79,54,23,58,52,42,53,51,54,76,61,40,39,28,45,68,71,46,62,75,79,118

Sequence (436 aa):
MEVRPVEVAEFRLTEELIREAFWNHFEPGADEHFIAHSLRKSEDYVPELDLVAVSDGKLVGSIVHSKSKIETTDGRSLRDVVSFGPLGVLPEYRNRGIAAKLVRESLRLAKDMGFRAVIIMGDPRLYGRLGFRCGEKYDLTNAEGQFHVGLMAYPLYEGALDGAAGAFSESEAFGVSADALAEFDASFPAREKGESAFQSEFAVLVSLSYAKDPKYTSMEVRPVEVAEFRLTEELIREAFWNHFEPGADEHFIAHSLRKSEDYVPELDLVAVSDGKLVGSIVHSKSKIETTDGRSLRDVVSFGPLGVLPEYRNRGIAAKLVRESLRLAKDMGFRAVIIMGDPRLYGRLGFRCGEKYDLTNAEGQFHVGLMAYPLYEGALDGAAGAFSESEAFGVSADALAEFDASFPAREKGESAFQSEFAVLVSLSYAKDPKYTS

pLDDT: mean 95.56, std 8.96, range [26.38, 98.88]

Radius of gyration: 24.25 Å; Cα contacts (8 Å, |Δi|>4): 897; chains: 2; bounding box: 42×70×58 Å